Protein AF-W4FQD6-F1 (afdb_monomer_lite)

Foldseek 3Di:
DDDDDDDDPVNVVVVVVVCVVPDDPFQFLVNLVVLVVQVVVCVVVVHPPSLVVSCVVVVHDSVVSVVSNVVCVVPVDRDRDPPDDPPDPDLLAQDPDPVLVVQLVVVVVVCVVVVHDDDLVNVLVSCVVVSRHDDDPPDPVRSVVSSVNSVVVCVVVVHDDDDPPDDPPPDCPPVLVVLQLVQLVVVVPDDPPAAEAEDEWDFDDLDDDDPVPPPDDPPDDDDDDDDDTDPPDDDPDDDDDDDDDDPVVVLALVVVVVVVVVVVVVCVVVVHAQYEYEYAPDPRPQDAPPLQDDLPDDLVSLVVVCVVLVFDDDPPDDSVVSCVRVVVSCDVVCDPCNTHPVQCVQVVRRYHYGHRRPPPCLLGLVVVVVVVLSVQLVVPR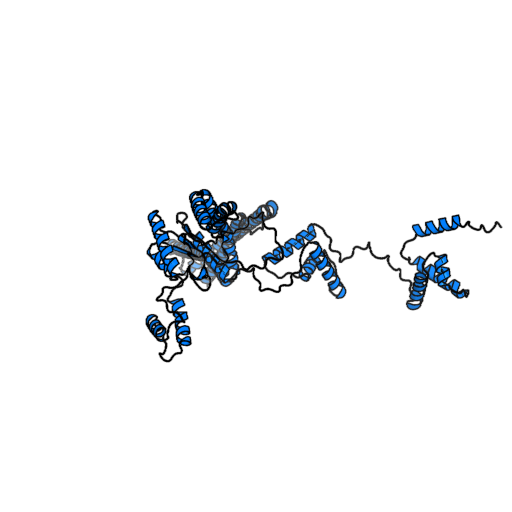DPPRDPVNSVVSSVVSVVPPDPVSSVVSNVSSVVVSVVCVVVSVVVQCVPDVVSVVVVVCVVLVVLLVVLVVVLVVVLVVQLVVCCVPCVVPDDPLCSLVVCLVVLVVLLVVLVVLLVVLVVQLVVLQVVLCVCACVPVVHDSCDPVRPSVVSNVVSVSSNVSSVSSNVVSVVVSVVSVD

Organism: Aphanomyces astaci (NCBI:txid112090)

Sequence (561 aa):
MPSTTAISDDDYDEIASYIRQERPRSLTKEERLDILRLHAELRRDGQMQVSSTIGRLLGRSQKVVKEVWFQYLRSKNVLAVPPPSNQVQRTTRIPHTHAVTSILRQFIRTRNVTRVRTVAKDVMALLLEAKIIHYDVNCKPGAVNCLCRVQQFLVKLGFKRGKRRGHAAYAMSSAHATARDVYVQHMMQLAPATPVVYLDESYIHHHYARHHDSLYDPTDNGPPKKCIRVADVFQGCAKAKNEPKDYHAMFNHTYFIKWFEKVMSEVEALGKQGVTFVMDNAKYHKGLPADTPRGTWRKAYLLSACQRYAVDVDSHDLKKTIWARLKPVLSTRIDPVVRPGRLSMARARGHDVVFTPTHHSDLQPIEMVWAKVKGDVGVQYTVDTTFADVRSRLDAAFVSLPSDVVWNCVRHCNKLLQETQPLLEESTARRSYGEALLICFRGRAFSAVLDITSFVAGVIILYVFIHATFTPIVSATEIPMLMVGYGFGASFVALFMQLGGGIYTKAADVGADFVGKVVQGIPEDDPRNQALIADLVGDCVGSNADVFEAFSTILLDQLLG

Structure (mmCIF, N/CA/C/O backbone):
data_AF-W4FQD6-F1
#
_entry.id   AF-W4FQD6-F1
#
loop_
_atom_site.group_PDB
_atom_site.id
_atom_site.type_symbol
_atom_site.label_atom_id
_atom_site.label_alt_id
_atom_site.label_comp_id
_atom_site.label_asym_id
_atom_site.label_entity_id
_atom_site.label_seq_id
_atom_site.pdbx_PDB_ins_code
_atom_site.Cartn_x
_atom_site.Cartn_y
_atom_site.Cartn_z
_atom_site.occupancy
_atom_site.B_iso_or_equiv
_atom_site.auth_seq_id
_atom_site.auth_comp_id
_atom_site.auth_asym_id
_atom_site.auth_atom_id
_atom_site.pdbx_PDB_model_num
ATOM 1 N N . MET A 1 1 ? 101.622 -3.306 -31.638 1.00 48.75 1 MET A N 1
ATOM 2 C CA . MET A 1 1 ? 100.421 -2.623 -32.160 1.00 48.75 1 MET A CA 1
ATOM 3 C C . MET A 1 1 ? 99.685 -3.596 -33.077 1.00 48.75 1 MET A C 1
ATOM 5 O O . MET A 1 1 ? 100.079 -3.689 -34.231 1.00 48.75 1 MET A O 1
ATOM 9 N N . PRO A 1 2 ? 98.698 -4.372 -32.603 1.00 45.06 2 PRO A N 1
ATOM 10 C CA . PRO A 1 2 ? 97.750 -5.034 -33.494 1.00 45.06 2 PRO A CA 1
ATOM 11 C C . PRO A 1 2 ? 96.535 -4.106 -33.671 1.00 45.06 2 PRO A C 1
ATOM 13 O O . PRO A 1 2 ? 95.938 -3.655 -32.700 1.00 45.06 2 PRO A O 1
ATOM 16 N N . SER A 1 3 ? 96.381 -3.557 -34.877 1.00 46.56 3 SER A N 1
ATOM 17 C CA . SER A 1 3 ? 95.355 -3.955 -35.853 1.00 46.56 3 SER A CA 1
ATOM 18 C C . SER A 1 3 ? 93.946 -3.589 -35.390 1.00 46.56 3 SER A C 1
ATOM 20 O O . SER A 1 3 ? 93.316 -4.327 -34.639 1.00 46.56 3 SER A O 1
ATOM 22 N N . THR A 1 4 ? 93.461 -2.440 -35.860 1.00 57.25 4 THR A N 1
ATOM 23 C CA . THR A 1 4 ? 92.052 -2.047 -35.816 1.00 57.25 4 THR A CA 1
ATOM 24 C C . THR A 1 4 ? 91.232 -3.149 -36.483 1.00 57.25 4 THR A C 1
ATOM 26 O O . THR A 1 4 ? 91.145 -3.229 -37.706 1.00 57.25 4 THR A O 1
ATOM 29 N N . THR A 1 5 ? 90.687 -4.049 -35.672 1.00 56.81 5 THR A N 1
ATOM 30 C CA . THR A 1 5 ? 89.719 -5.059 -36.088 1.00 56.81 5 THR A CA 1
ATOM 31 C C . THR A 1 5 ? 88.458 -4.328 -36.514 1.00 56.81 5 THR A C 1
ATOM 33 O O . THR A 1 5 ? 87.712 -3.824 -35.674 1.00 56.81 5 THR A O 1
ATOM 36 N N . ALA A 1 6 ? 88.254 -4.209 -37.824 1.00 66.56 6 ALA A N 1
ATOM 37 C CA . ALA A 1 6 ? 86.949 -3.873 -38.362 1.00 66.56 6 ALA A CA 1
ATOM 38 C C . ALA A 1 6 ? 85.979 -4.987 -37.942 1.00 66.56 6 ALA A C 1
ATOM 40 O O . ALA A 1 6 ? 86.268 -6.166 -38.145 1.00 66.56 6 ALA A O 1
ATOM 41 N N . ILE A 1 7 ? 84.884 -4.608 -37.289 1.00 76.56 7 ILE A N 1
ATOM 42 C CA . ILE A 1 7 ? 83.795 -5.525 -36.952 1.00 76.56 7 ILE A CA 1
ATOM 43 C C . ILE A 1 7 ? 83.081 -5.931 -38.249 1.00 76.56 7 ILE A C 1
ATOM 45 O O . ILE A 1 7 ? 82.945 -5.091 -39.141 1.00 76.56 7 ILE A O 1
ATOM 49 N N . SER A 1 8 ? 82.681 -7.198 -38.387 1.00 79.44 8 SER A N 1
ATOM 50 C CA . SER A 1 8 ? 81.866 -7.611 -39.534 1.00 79.44 8 SER A CA 1
ATOM 51 C C . SER A 1 8 ? 80.463 -6.997 -39.430 1.00 79.44 8 SER A C 1
ATOM 53 O O . SER A 1 8 ? 80.002 -6.687 -38.328 1.00 79.44 8 SER A O 1
ATOM 55 N N . ASP A 1 9 ? 79.786 -6.790 -40.563 1.00 76.81 9 ASP A N 1
ATOM 56 C CA . ASP A 1 9 ? 78.434 -6.211 -40.567 1.00 76.81 9 ASP A CA 1
ATOM 57 C C . ASP A 1 9 ? 77.431 -7.105 -39.807 1.00 76.81 9 ASP A C 1
ATOM 59 O O . ASP A 1 9 ? 76.556 -6.590 -39.109 1.00 76.81 9 ASP A O 1
ATOM 63 N N . ASP A 1 10 ? 77.623 -8.429 -39.847 1.00 76.12 10 ASP A N 1
ATOM 64 C CA . ASP A 1 10 ? 76.803 -9.397 -39.108 1.00 76.12 10 ASP A CA 1
ATOM 65 C C . ASP A 1 10 ? 76.997 -9.265 -37.585 1.00 76.12 10 ASP A C 1
ATOM 67 O O . ASP A 1 10 ? 76.018 -9.188 -36.838 1.00 76.12 10 ASP A O 1
ATOM 71 N N . ASP A 1 11 ? 78.247 -9.140 -37.117 1.00 81.50 11 ASP A N 1
ATOM 72 C CA . ASP A 1 11 ? 78.551 -8.930 -35.691 1.00 81.50 11 ASP A CA 1
ATOM 73 C C . ASP A 1 11 ? 78.017 -7.570 -35.196 1.00 81.50 11 ASP A C 1
ATOM 75 O O . ASP A 1 11 ? 77.567 -7.430 -34.054 1.00 81.50 11 ASP A O 1
ATOM 79 N N . TYR A 1 12 ? 78.047 -6.540 -36.053 1.00 81.88 12 TYR A N 1
ATOM 80 C CA . TYR A 1 12 ? 77.473 -5.229 -35.744 1.00 81.88 12 TYR A CA 1
ATOM 81 C C . TYR A 1 12 ? 75.954 -5.310 -35.555 1.00 81.88 12 TYR A C 1
ATOM 83 O O . TYR A 1 12 ? 75.419 -4.762 -34.582 1.00 81.88 12 TYR A O 1
ATOM 91 N N . ASP A 1 13 ? 75.257 -6.001 -36.458 1.00 80.25 13 ASP A N 1
ATOM 92 C CA . ASP A 1 13 ? 73.804 -6.148 -36.408 1.00 80.25 13 ASP A CA 1
ATOM 93 C C . ASP A 1 13 ? 73.344 -7.006 -35.221 1.00 80.25 13 ASP A C 1
ATOM 95 O O . ASP A 1 13 ? 72.323 -6.683 -34.594 1.00 80.25 13 ASP A O 1
ATOM 99 N N . GLU A 1 14 ? 74.114 -8.030 -34.840 1.00 85.00 14 GLU A N 1
ATOM 100 C CA . GLU A 1 14 ? 73.864 -8.834 -33.641 1.00 85.00 14 GLU A CA 1
ATOM 101 C C . GLU A 1 14 ? 73.950 -7.979 -32.365 1.00 85.00 14 GLU A C 1
ATOM 103 O O . GLU A 1 14 ? 72.998 -7.930 -31.574 1.00 85.00 14 GLU A O 1
ATOM 108 N N . ILE A 1 15 ? 75.027 -7.202 -32.203 1.00 82.88 15 ILE A N 1
ATOM 109 C CA . ILE A 1 15 ? 75.204 -6.295 -31.057 1.00 82.88 15 ILE A CA 1
ATOM 110 C C . ILE A 1 15 ? 74.113 -5.215 -31.045 1.00 82.88 15 ILE A C 1
ATOM 112 O O . ILE A 1 15 ? 73.526 -4.913 -29.998 1.00 82.88 15 ILE A O 1
ATOM 116 N N . ALA A 1 16 ? 73.780 -4.644 -32.205 1.00 78.25 16 ALA A N 1
ATOM 117 C CA . ALA A 1 16 ? 72.723 -3.644 -32.324 1.00 78.25 16 ALA A CA 1
ATOM 118 C C . ALA A 1 16 ? 71.325 -4.219 -32.026 1.00 78.25 16 ALA A C 1
ATOM 120 O O . ALA A 1 16 ? 70.436 -3.490 -31.565 1.00 78.25 16 ALA A O 1
ATOM 121 N N . SER A 1 17 ? 71.089 -5.505 -32.295 1.00 79.88 17 SER A N 1
ATOM 122 C CA . SER A 1 17 ? 69.861 -6.215 -31.925 1.00 79.88 17 SER A CA 1
ATOM 123 C C . SER A 1 17 ? 69.790 -6.449 -30.415 1.00 79.88 17 SER A C 1
ATOM 125 O O . SER A 1 17 ? 68.788 -6.085 -29.794 1.00 79.88 17 SER A O 1
ATOM 127 N N . TYR A 1 18 ? 70.874 -6.937 -29.804 1.00 84.19 18 TYR A N 1
ATOM 128 C CA . TYR A 1 18 ? 70.961 -7.159 -28.357 1.00 84.19 18 TYR A CA 1
ATOM 129 C C . TYR A 1 18 ? 70.704 -5.869 -27.562 1.00 84.19 18 TYR A C 1
ATOM 131 O O . TYR A 1 18 ? 69.843 -5.826 -26.681 1.00 84.19 18 TYR A O 1
ATOM 139 N N . ILE A 1 19 ? 71.348 -4.762 -27.953 1.00 79.75 19 ILE A N 1
ATOM 140 C CA . ILE A 1 19 ? 71.123 -3.447 -27.335 1.00 79.75 19 ILE A CA 1
ATOM 141 C C . ILE A 1 19 ? 69.662 -3.001 -27.495 1.00 79.75 19 ILE A C 1
ATOM 143 O O . ILE A 1 19 ? 69.100 -2.398 -26.585 1.00 79.75 19 ILE A O 1
ATOM 147 N N . ARG A 1 20 ? 69.008 -3.281 -28.630 1.00 75.38 20 ARG A N 1
ATOM 148 C CA . ARG A 1 20 ? 67.588 -2.937 -28.825 1.00 75.38 20 ARG A CA 1
ATOM 149 C C . ARG A 1 20 ? 66.646 -3.746 -27.929 1.00 75.38 20 ARG A C 1
ATOM 151 O O . ARG A 1 20 ? 65.586 -3.218 -27.593 1.00 75.38 20 ARG A O 1
ATOM 158 N N . GLN A 1 21 ? 67.004 -4.978 -27.565 1.00 78.00 21 GLN A N 1
ATOM 159 C CA . GLN A 1 21 ? 66.193 -5.844 -26.703 1.00 78.00 21 GLN A CA 1
ATOM 160 C C . GLN A 1 21 ? 66.316 -5.467 -25.223 1.00 78.00 21 GLN A C 1
ATOM 162 O O . GLN A 1 21 ? 65.295 -5.279 -24.563 1.00 78.00 21 GLN A O 1
ATOM 167 N N . GLU A 1 22 ? 67.541 -5.279 -24.729 1.00 79.06 22 GLU A N 1
ATOM 168 C CA . GLU A 1 22 ? 67.801 -4.997 -23.308 1.00 79.06 22 GLU A CA 1
ATOM 169 C C . GLU A 1 22 ? 67.460 -3.556 -22.901 1.00 79.06 22 GLU A C 1
ATOM 171 O O . GLU A 1 22 ? 67.190 -3.246 -21.738 1.00 79.06 22 GLU A O 1
ATOM 176 N N . ARG A 1 23 ? 67.462 -2.624 -23.857 1.00 74.25 23 ARG A N 1
ATOM 177 C CA . ARG A 1 23 ? 67.340 -1.201 -23.542 1.00 74.25 23 ARG A CA 1
ATOM 178 C C . ARG A 1 23 ? 65.894 -0.778 -23.253 1.00 74.25 23 ARG A C 1
ATOM 180 O O . ARG A 1 23 ? 64.990 -1.032 -24.057 1.00 74.25 23 ARG A O 1
ATOM 187 N N . PRO A 1 24 ? 65.644 -0.004 -22.177 1.00 70.44 24 PRO A N 1
ATOM 188 C CA . PRO A 1 24 ? 64.306 0.478 -21.868 1.00 70.44 24 PRO A CA 1
ATOM 189 C C . PRO A 1 24 ? 63.760 1.408 -22.962 1.00 70.44 24 PRO A C 1
ATOM 191 O O . PRO A 1 24 ? 64.459 2.234 -23.567 1.00 70.44 24 PRO A O 1
ATOM 194 N N . ARG A 1 25 ? 62.444 1.312 -23.200 1.00 67.69 25 ARG A N 1
ATOM 195 C CA . ARG A 1 25 ? 61.739 2.169 -24.171 1.00 67.69 25 ARG A CA 1
ATOM 196 C C . ARG A 1 25 ? 61.743 3.649 -23.766 1.00 67.69 25 ARG A C 1
ATOM 198 O O . ARG A 1 25 ? 61.684 4.510 -24.639 1.00 67.69 25 ARG A O 1
ATOM 205 N N . SER A 1 26 ? 61.810 3.949 -22.469 1.00 74.50 26 SER A N 1
ATOM 206 C CA . SER A 1 26 ? 61.945 5.308 -21.930 1.00 74.50 26 SER A CA 1
ATOM 207 C C . SER A 1 26 ? 63.412 5.727 -21.815 1.00 74.50 26 SER A C 1
ATOM 209 O O . SER A 1 26 ? 64.230 4.936 -21.357 1.00 74.50 26 SER A O 1
ATOM 211 N N . LEU A 1 27 ? 63.722 6.982 -22.160 1.00 77.81 27 LEU A N 1
ATOM 212 C CA . LEU A 1 27 ? 65.056 7.564 -21.957 1.00 77.81 27 LEU A CA 1
ATOM 213 C C . LEU A 1 27 ? 65.343 7.736 -20.462 1.00 77.81 27 LEU A C 1
ATOM 215 O O . LEU A 1 27 ? 64.636 8.497 -19.792 1.00 77.81 27 LEU A O 1
ATOM 219 N N . THR A 1 28 ? 66.395 7.085 -19.972 1.00 80.94 28 THR A N 1
ATOM 220 C CA . THR A 1 28 ? 66.892 7.268 -18.602 1.00 80.94 28 THR A CA 1
ATOM 221 C C . THR A 1 28 ? 67.575 8.630 -18.439 1.00 80.94 28 THR A C 1
ATOM 223 O O . THR A 1 28 ? 67.769 9.379 -19.405 1.00 80.94 28 THR A O 1
ATOM 226 N N . LYS A 1 29 ? 67.902 9.004 -17.198 1.00 80.38 29 LYS A N 1
ATOM 227 C CA . LYS A 1 29 ? 68.571 10.281 -16.914 1.00 80.38 29 LYS A CA 1
ATOM 228 C C . LYS A 1 29 ? 69.999 10.277 -17.460 1.00 80.38 29 LYS A C 1
ATOM 230 O O . LYS A 1 29 ? 70.439 11.274 -18.023 1.00 80.38 29 LYS A O 1
ATOM 235 N N . GLU A 1 30 ? 70.671 9.145 -17.335 1.00 82.12 30 GLU A N 1
ATOM 236 C CA . GLU A 1 30 ? 72.033 8.884 -17.787 1.00 82.12 30 GLU A CA 1
ATOM 237 C C . GLU A 1 30 ? 72.103 9.004 -19.316 1.00 82.12 30 GLU A C 1
ATOM 239 O O . GLU A 1 30 ? 72.868 9.809 -19.834 1.00 82.12 30 GLU A O 1
ATOM 244 N N . GLU A 1 31 ? 71.172 8.367 -20.039 1.00 83.94 31 GLU A N 1
ATOM 245 C CA . GLU A 1 31 ? 71.090 8.478 -21.504 1.00 83.94 31 GLU A CA 1
ATOM 246 C C . GLU A 1 31 ? 70.842 9.914 -21.986 1.00 83.94 31 GLU A C 1
ATOM 248 O O . GLU A 1 31 ? 71.335 10.324 -23.038 1.00 83.94 31 GLU A O 1
ATOM 253 N N . ARG A 1 32 ? 70.061 10.702 -21.236 1.00 84.75 32 ARG A N 1
ATOM 254 C CA . ARG A 1 32 ? 69.846 12.123 -21.548 1.00 84.75 32 ARG A CA 1
ATOM 255 C C . ARG A 1 32 ? 71.131 12.927 -21.379 1.00 84.75 32 ARG A C 1
ATOM 257 O O . ARG A 1 32 ? 71.388 13.803 -22.200 1.00 84.75 32 ARG A O 1
ATOM 264 N N . LEU A 1 33 ? 71.922 12.640 -20.346 1.00 86.62 33 LEU A N 1
ATOM 265 C CA . LEU A 1 33 ? 73.216 13.288 -20.121 1.00 86.62 33 LEU A CA 1
ATOM 266 C C . LEU A 1 33 ? 74.212 12.934 -21.231 1.00 86.62 33 LEU A C 1
ATOM 268 O O . LEU A 1 33 ? 74.869 13.835 -21.753 1.00 86.62 33 LEU A O 1
ATOM 272 N N . ASP A 1 34 ? 74.243 11.677 -21.670 1.00 88.75 34 ASP A N 1
ATOM 273 C CA . ASP A 1 34 ? 75.103 11.236 -22.773 1.00 88.75 34 ASP A CA 1
ATOM 274 C C . ASP A 1 34 ? 74.722 11.899 -24.101 1.00 88.75 34 ASP A C 1
ATOM 276 O O . ASP A 1 34 ? 75.586 12.375 -24.841 1.00 88.75 34 ASP A O 1
ATOM 280 N N . ILE A 1 35 ? 73.419 12.032 -24.379 1.00 88.88 35 ILE A N 1
ATOM 281 C CA . ILE A 1 35 ? 72.922 12.783 -25.542 1.00 88.88 35 ILE A CA 1
ATOM 282 C C . ILE A 1 35 ? 73.396 14.240 -25.504 1.00 88.88 35 ILE A C 1
ATOM 284 O O . ILE A 1 35 ? 73.789 14.780 -26.539 1.00 88.88 35 ILE A O 1
ATOM 288 N N . LEU A 1 36 ? 73.363 14.891 -24.336 1.00 89.69 36 LEU A N 1
ATOM 289 C CA . LEU A 1 36 ? 73.822 16.275 -24.188 1.00 89.69 36 LEU A CA 1
ATOM 290 C C . LEU A 1 36 ? 75.337 16.399 -24.354 1.00 89.69 36 LEU A C 1
ATOM 292 O O . LEU A 1 36 ? 75.790 17.336 -25.013 1.00 89.69 36 LEU A O 1
ATOM 296 N N . ARG A 1 37 ? 76.108 15.450 -23.812 1.00 90.06 37 ARG A N 1
ATOM 297 C CA . ARG A 1 37 ? 77.566 15.401 -23.967 1.00 90.06 37 ARG A CA 1
ATOM 298 C C . ARG A 1 37 ? 77.965 15.258 -25.433 1.00 90.06 37 ARG A C 1
ATOM 300 O O . ARG A 1 37 ? 78.742 16.071 -25.927 1.00 90.06 37 ARG A O 1
ATOM 307 N N . LEU A 1 38 ? 77.362 14.309 -26.149 1.00 89.81 38 LEU A N 1
ATOM 308 C CA . LEU A 1 38 ? 77.593 14.121 -27.584 1.00 89.81 38 LEU A CA 1
ATOM 309 C C . LEU A 1 38 ? 77.168 15.349 -28.394 1.00 89.81 38 LEU A C 1
ATOM 311 O O . LEU A 1 38 ? 77.825 15.719 -29.365 1.00 89.81 38 LEU A O 1
ATOM 315 N N . HIS A 1 39 ? 76.087 16.017 -27.986 1.00 89.62 39 HIS A N 1
ATOM 316 C CA . HIS A 1 39 ? 75.684 17.272 -28.604 1.00 89.62 39 HIS A CA 1
ATOM 317 C C . HIS A 1 39 ? 76.706 18.391 -28.401 1.00 89.62 39 HIS A C 1
ATOM 319 O O . HIS A 1 39 ? 76.901 19.176 -29.328 1.00 89.62 39 HIS A O 1
ATOM 325 N N . ALA A 1 40 ? 77.334 18.476 -27.228 1.00 88.50 40 ALA A N 1
ATOM 326 C CA . ALA A 1 40 ? 78.358 19.471 -26.933 1.00 88.50 40 ALA A CA 1
ATOM 327 C C . ALA A 1 40 ? 79.655 19.203 -27.714 1.00 88.50 40 ALA A C 1
ATOM 329 O O . ALA A 1 40 ? 80.174 20.123 -28.340 1.00 88.50 40 ALA A O 1
ATOM 330 N N . GLU A 1 41 ? 80.133 17.956 -27.736 1.00 89.06 41 GLU A N 1
ATOM 331 C CA . GLU A 1 41 ? 81.367 17.566 -28.437 1.00 89.06 41 GLU A CA 1
ATOM 332 C C . GLU A 1 41 ? 81.229 17.729 -29.957 1.00 89.06 41 GLU A C 1
ATOM 334 O O . GLU A 1 41 ? 81.980 18.484 -30.569 1.00 89.06 41 GLU A O 1
ATOM 339 N N . LEU A 1 42 ? 80.194 17.147 -30.572 1.00 88.50 42 LEU A N 1
ATOM 340 C CA . LEU A 1 42 ? 80.022 17.216 -32.028 1.00 88.50 42 LEU A CA 1
ATOM 341 C C . LEU A 1 42 ? 79.738 18.639 -32.534 1.00 88.50 42 LEU A C 1
ATOM 343 O O . LEU A 1 42 ? 80.104 18.978 -33.658 1.00 88.50 42 LEU A O 1
ATOM 347 N N . ARG A 1 43 ? 79.087 19.491 -31.727 1.00 86.62 43 ARG A N 1
ATOM 348 C CA . ARG A 1 43 ? 78.891 20.907 -32.085 1.00 86.62 43 ARG A CA 1
ATOM 349 C C . ARG A 1 43 ? 80.158 21.737 -31.892 1.00 86.62 43 ARG A C 1
ATOM 351 O O . ARG A 1 43 ? 80.351 22.672 -32.661 1.00 86.62 43 ARG A O 1
ATOM 358 N N . ARG A 1 44 ? 81.002 21.414 -30.904 1.00 86.81 44 ARG A N 1
ATOM 359 C CA . ARG A 1 44 ? 82.322 22.041 -30.736 1.00 86.81 44 ARG A CA 1
ATOM 360 C C . ARG A 1 44 ? 83.221 21.740 -31.932 1.00 86.81 44 ARG A C 1
ATOM 362 O O . ARG A 1 44 ? 83.894 22.640 -32.417 1.00 86.81 44 ARG A O 1
ATOM 369 N N . ASP A 1 45 ? 83.152 20.517 -32.443 1.00 87.06 45 ASP A N 1
ATOM 370 C CA . ASP A 1 45 ? 83.968 20.058 -33.569 1.00 87.06 45 ASP A CA 1
ATOM 371 C C . ASP A 1 45 ? 83.390 20.484 -34.942 1.00 87.06 45 ASP A C 1
ATOM 373 O O . ASP A 1 45 ? 83.844 20.028 -35.989 1.00 87.06 45 ASP A O 1
ATOM 377 N N . GLY A 1 46 ? 82.370 21.357 -34.962 1.00 83.19 46 GLY A N 1
ATOM 378 C CA . GLY A 1 46 ? 81.819 21.959 -36.183 1.00 83.19 46 GLY A CA 1
ATOM 379 C C . GLY A 1 46 ? 81.027 21.007 -37.088 1.00 83.19 46 GLY A C 1
ATOM 380 O O . GLY A 1 46 ? 80.769 21.334 -38.246 1.00 83.19 46 GLY A O 1
ATOM 381 N N . GLN A 1 47 ? 80.625 19.833 -36.592 1.00 82.44 47 GLN A N 1
ATOM 382 C CA . GLN A 1 47 ? 79.927 18.829 -37.397 1.00 82.44 47 GLN A CA 1
ATOM 383 C C . GLN A 1 47 ? 78.530 19.307 -37.822 1.00 82.44 47 GLN A C 1
ATOM 385 O O . GLN A 1 47 ? 77.732 19.801 -37.019 1.00 82.44 47 GLN A O 1
ATOM 390 N N . MET A 1 48 ? 78.186 19.088 -39.091 1.00 76.50 48 MET A N 1
ATOM 391 C CA . MET A 1 48 ? 76.838 19.332 -39.610 1.00 76.50 48 MET A CA 1
ATOM 392 C C . MET A 1 48 ? 75.908 18.156 -39.265 1.00 76.50 48 MET A C 1
ATOM 394 O O . MET A 1 48 ? 76.343 17.021 -39.105 1.00 76.50 48 MET A O 1
ATOM 398 N N . GLN A 1 49 ? 74.600 18.412 -39.141 1.00 83.06 49 GLN A N 1
ATOM 399 C CA . GLN A 1 49 ? 73.575 17.382 -38.863 1.00 83.06 49 GLN A CA 1
ATOM 4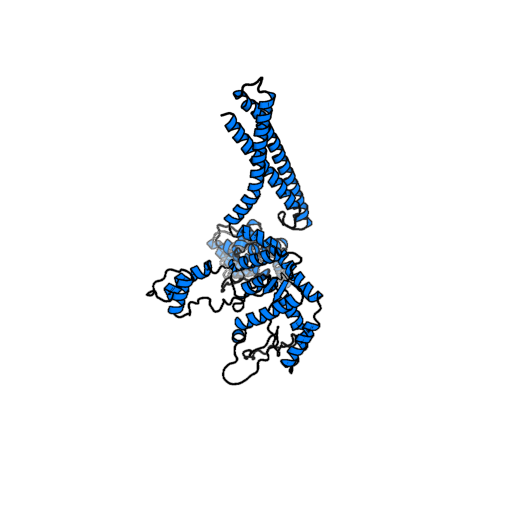00 C C . GLN A 1 49 ? 73.745 16.600 -37.540 1.00 83.06 49 GLN A C 1
ATOM 402 O O . GLN A 1 49 ? 73.286 15.463 -37.420 1.00 83.06 49 GLN A O 1
ATOM 407 N N . VAL A 1 50 ? 74.297 17.237 -36.502 1.00 87.12 50 VAL A N 1
ATOM 408 C CA . VAL A 1 50 ? 74.624 16.619 -35.198 1.00 87.12 50 VAL A CA 1
ATOM 409 C C . VAL A 1 50 ? 73.528 15.709 -34.624 1.00 87.12 50 VAL A C 1
ATOM 411 O O . VAL A 1 50 ? 73.806 14.577 -34.241 1.00 87.12 50 VAL A O 1
ATOM 414 N N . SER A 1 51 ? 72.262 16.142 -34.592 1.00 87.31 51 SER A N 1
ATOM 415 C CA . SER A 1 51 ? 71.183 15.309 -34.027 1.00 87.31 51 SER A CA 1
ATOM 416 C C . SER A 1 51 ? 70.902 14.036 -34.834 1.00 87.31 51 SER A C 1
ATOM 418 O O . SER A 1 51 ? 70.386 13.073 -34.275 1.00 87.31 51 SER A O 1
ATOM 420 N N . SER A 1 52 ? 71.185 14.035 -36.143 1.00 87.56 52 SER A N 1
ATOM 421 C CA . SER A 1 52 ? 71.041 12.849 -36.998 1.00 87.56 52 SER A CA 1
ATOM 422 C C . SER A 1 52 ? 72.159 11.851 -36.716 1.00 87.56 52 SER A C 1
ATOM 424 O O . SER A 1 52 ? 71.900 10.666 -36.524 1.00 87.56 52 SER A O 1
ATOM 426 N N . THR A 1 53 ? 73.392 12.348 -36.605 1.00 86.69 53 THR A N 1
ATOM 427 C CA . THR A 1 53 ? 74.572 11.543 -36.279 1.00 86.69 53 THR A CA 1
ATOM 428 C C . THR A 1 53 ? 74.439 10.897 -34.902 1.00 86.69 53 THR A C 1
ATOM 430 O O . THR A 1 53 ? 74.615 9.689 -34.781 1.00 86.69 53 THR A O 1
ATOM 433 N N . ILE A 1 54 ? 74.023 11.661 -33.885 1.00 87.62 54 ILE A N 1
ATOM 434 C CA . ILE A 1 54 ? 73.760 11.136 -32.534 1.00 87.62 54 ILE A CA 1
ATOM 435 C C . ILE A 1 54 ? 72.606 10.129 -32.549 1.00 87.62 54 ILE A C 1
ATOM 437 O O . ILE A 1 54 ? 72.686 9.096 -31.892 1.00 87.62 54 ILE A O 1
ATOM 441 N N . GLY A 1 55 ? 71.544 10.400 -33.316 1.00 85.38 55 GLY A N 1
ATOM 442 C CA . GLY A 1 55 ? 70.429 9.467 -33.471 1.00 85.38 55 GLY A CA 1
ATOM 443 C C . GLY A 1 55 ? 70.869 8.114 -34.033 1.00 85.38 55 GLY A C 1
ATOM 444 O O . GLY A 1 55 ? 70.450 7.080 -33.516 1.00 85.38 55 GLY A O 1
ATOM 445 N N . ARG A 1 56 ? 71.771 8.118 -35.024 1.00 84.19 56 ARG A N 1
ATOM 446 C CA . ARG A 1 56 ? 72.374 6.901 -35.585 1.00 84.19 56 ARG A CA 1
ATOM 447 C C . ARG A 1 56 ? 73.278 6.190 -34.576 1.00 84.19 56 ARG A C 1
ATOM 449 O O . ARG A 1 56 ? 73.106 4.998 -34.372 1.00 84.19 56 ARG A O 1
ATOM 456 N N . LEU A 1 57 ? 74.185 6.916 -33.917 1.00 84.62 57 LEU A N 1
ATOM 457 C CA . LEU A 1 57 ? 75.133 6.342 -32.950 1.00 84.62 57 LEU A CA 1
ATOM 458 C C . LEU A 1 57 ? 74.437 5.723 -31.733 1.00 84.62 57 LEU A C 1
ATOM 460 O O . LEU A 1 57 ? 74.860 4.687 -31.237 1.00 84.62 57 LEU A O 1
ATOM 464 N N . LEU A 1 58 ? 73.359 6.348 -31.257 1.00 84.12 58 LEU A N 1
ATOM 465 C CA . LEU A 1 58 ? 72.615 5.878 -30.092 1.00 84.12 58 LEU A CA 1
ATOM 466 C C . LEU A 1 58 ? 71.384 5.038 -30.454 1.00 84.12 58 LEU A C 1
ATOM 468 O O . LEU A 1 58 ? 70.651 4.661 -29.545 1.00 84.12 58 LEU A O 1
ATOM 472 N N . GLY A 1 59 ? 71.084 4.790 -31.732 1.00 80.62 59 GLY A N 1
ATOM 473 C CA . GLY A 1 59 ? 69.883 4.054 -32.149 1.00 80.62 59 GLY A CA 1
ATOM 474 C C . GLY A 1 59 ? 68.558 4.696 -31.701 1.00 80.62 59 GLY A C 1
ATOM 475 O O . GLY A 1 59 ? 67.594 3.998 -31.380 1.00 80.62 59 GLY A O 1
ATOM 476 N N . ARG A 1 60 ? 68.490 6.032 -31.620 1.00 83.25 60 ARG A N 1
ATOM 477 C CA . ARG A 1 60 ? 67.288 6.785 -31.210 1.00 83.25 60 ARG A CA 1
ATOM 478 C C . ARG A 1 60 ? 66.831 7.719 -32.325 1.00 83.25 60 ARG A C 1
ATOM 480 O O . ARG A 1 60 ? 67.627 8.245 -33.095 1.00 83.25 60 ARG A O 1
ATOM 487 N N . SER A 1 61 ? 65.524 7.981 -32.387 1.00 85.00 61 SER A N 1
ATOM 488 C CA . SER A 1 61 ? 64.995 8.900 -33.400 1.00 85.00 61 SER A CA 1
ATOM 489 C C . SER A 1 61 ? 65.596 10.304 -33.248 1.00 85.00 61 SER A C 1
ATOM 491 O O . SER A 1 61 ? 65.700 10.839 -32.139 1.00 85.00 61 SER A O 1
ATOM 493 N N . GLN A 1 62 ? 65.918 10.938 -34.378 1.00 86.44 62 GLN A N 1
ATOM 494 C CA . GLN A 1 62 ? 66.455 12.301 -34.415 1.00 86.44 62 GLN A CA 1
ATOM 495 C C . GLN A 1 62 ? 65.557 13.299 -33.661 1.00 86.44 62 GLN A C 1
ATOM 497 O O . GLN A 1 62 ? 66.049 14.248 -33.053 1.00 86.44 62 GLN A O 1
ATOM 502 N N . LYS A 1 63 ? 64.235 13.078 -33.675 1.00 85.94 63 LYS A N 1
ATOM 503 C CA . LYS A 1 63 ? 63.253 13.915 -32.975 1.00 85.94 63 LYS A CA 1
ATOM 504 C C . LYS A 1 63 ? 63.461 13.895 -31.459 1.00 85.94 63 LYS A C 1
ATOM 506 O O . LYS A 1 63 ? 63.447 14.952 -30.841 1.00 85.94 63 LYS A O 1
ATOM 511 N N . VAL A 1 64 ? 63.701 12.718 -30.876 1.00 84.62 64 VAL A N 1
ATOM 512 C CA . VAL A 1 64 ? 63.946 12.564 -29.430 1.00 84.62 64 VAL A CA 1
ATOM 513 C C . VAL A 1 64 ? 65.258 13.233 -29.028 1.00 84.62 64 VAL A C 1
ATOM 515 O O . VAL A 1 64 ? 65.295 13.966 -28.046 1.00 84.62 64 VAL A O 1
ATOM 518 N N . VAL A 1 65 ? 66.315 13.045 -29.820 1.00 87.62 65 VAL A N 1
ATOM 519 C CA . VAL A 1 65 ? 67.627 13.665 -29.581 1.00 87.62 65 VAL A CA 1
ATOM 520 C C . VAL A 1 65 ? 67.542 15.199 -29.632 1.00 87.62 65 VAL A C 1
ATOM 522 O O . VAL A 1 65 ? 68.045 15.876 -28.736 1.00 87.62 65 VAL A O 1
ATOM 525 N N . LYS A 1 66 ? 66.841 15.757 -30.634 1.00 88.38 66 LYS A N 1
ATOM 526 C CA . LYS A 1 66 ? 66.582 17.206 -30.737 1.00 88.38 66 LYS A CA 1
ATOM 527 C C . LYS A 1 66 ? 65.808 17.735 -29.531 1.00 88.38 66 LYS A C 1
ATOM 529 O O . LYS A 1 66 ? 66.174 18.772 -28.986 1.00 88.38 66 LYS A O 1
ATOM 534 N N . GLU A 1 67 ? 64.763 17.025 -29.115 1.00 86.00 67 GLU A N 1
ATOM 535 C CA . GLU A 1 67 ? 63.916 17.425 -27.989 1.00 86.00 67 GLU A CA 1
ATOM 536 C C . GLU A 1 67 ? 64.712 17.519 -26.679 1.00 86.00 67 GLU A C 1
ATOM 538 O O . GLU A 1 67 ? 64.599 18.513 -25.967 1.00 86.00 67 GLU A O 1
ATOM 543 N N . VAL A 1 68 ? 65.573 16.536 -26.386 1.00 86.19 68 VAL A N 1
ATOM 544 C CA . VAL A 1 68 ? 66.425 16.547 -25.180 1.00 86.19 68 VAL A CA 1
ATOM 545 C C . VAL A 1 68 ? 67.352 17.768 -25.165 1.00 86.19 68 VAL A C 1
ATOM 547 O O . VAL A 1 68 ? 67.465 18.446 -24.143 1.00 86.19 68 VAL A O 1
ATOM 550 N N . TRP A 1 69 ? 67.960 18.098 -26.308 1.00 87.12 69 TRP A N 1
ATOM 551 C CA . TRP A 1 69 ? 68.814 19.279 -26.443 1.00 87.12 69 TRP A CA 1
ATOM 552 C C . TRP A 1 69 ? 68.045 20.591 -26.219 1.00 87.12 69 TRP A C 1
ATOM 554 O O . TRP A 1 69 ? 68.487 21.447 -25.451 1.00 87.12 69 TRP A O 1
ATOM 564 N N . PHE A 1 70 ? 66.868 20.746 -26.834 1.00 86.19 70 PHE A N 1
ATOM 565 C CA . PHE A 1 70 ? 66.043 21.947 -26.661 1.00 86.19 70 PHE A CA 1
ATOM 566 C C . PHE A 1 70 ? 65.519 22.104 -25.231 1.00 86.19 70 PHE A C 1
ATOM 568 O O . PHE A 1 70 ? 65.537 23.213 -24.691 1.00 86.19 70 PHE A O 1
ATOM 575 N N . GLN A 1 71 ? 65.102 21.008 -24.590 1.00 83.75 71 GLN A N 1
ATOM 576 C CA . GLN A 1 71 ? 64.670 21.029 -23.191 1.00 83.75 71 GLN A CA 1
ATOM 577 C C . GLN A 1 71 ? 65.791 21.499 -22.263 1.00 83.75 71 GLN A C 1
ATOM 579 O O . GLN A 1 71 ? 65.544 22.337 -21.389 1.00 83.75 71 GLN A O 1
ATOM 584 N N . TYR A 1 72 ? 67.023 21.031 -22.475 1.00 85.56 72 TYR A N 1
ATOM 585 C CA . TYR A 1 72 ? 68.172 21.480 -21.693 1.00 85.56 72 TYR A CA 1
ATOM 586 C C . TYR A 1 72 ? 68.509 22.954 -21.940 1.00 85.56 72 TYR A C 1
ATOM 588 O O . TYR A 1 72 ? 68.732 23.695 -20.986 1.00 85.56 72 TYR A O 1
ATOM 596 N N . LEU A 1 73 ? 68.490 23.425 -23.192 1.00 85.12 73 LEU A N 1
ATOM 597 C CA . LEU A 1 73 ? 68.731 24.844 -23.479 1.00 85.12 73 LEU A CA 1
ATOM 598 C C . LEU A 1 73 ? 67.718 25.762 -22.785 1.00 85.12 73 LEU A C 1
ATOM 600 O O . LEU A 1 73 ? 68.101 26.831 -22.314 1.00 85.12 73 LEU A O 1
ATOM 604 N N . ARG A 1 74 ? 66.456 25.327 -22.688 1.00 80.94 74 ARG A N 1
ATOM 605 C CA . ARG A 1 74 ? 65.371 26.098 -22.073 1.00 80.94 74 ARG A CA 1
ATOM 606 C C . ARG A 1 74 ? 65.383 26.070 -20.545 1.00 80.94 74 ARG A C 1
ATOM 608 O O . ARG A 1 74 ? 65.070 27.079 -19.928 1.00 80.94 74 ARG A O 1
ATOM 615 N N . SER A 1 75 ? 65.676 24.921 -19.940 1.00 77.38 75 SER A N 1
ATOM 616 C CA . SER A 1 75 ? 65.515 24.713 -18.490 1.00 77.38 75 SER A CA 1
ATOM 617 C C . SER A 1 75 ? 66.827 24.634 -17.712 1.00 77.38 75 SER A C 1
ATOM 619 O O . SER A 1 75 ? 66.807 24.726 -16.488 1.00 77.38 75 SER A O 1
ATOM 621 N N . LYS A 1 76 ? 67.957 24.427 -18.405 1.00 80.94 76 LYS A N 1
ATOM 622 C CA . LYS A 1 76 ? 69.284 24.129 -17.835 1.00 80.94 76 LYS A CA 1
ATOM 623 C C . LYS A 1 76 ? 69.283 22.969 -16.831 1.00 80.94 76 LYS A C 1
ATOM 625 O O . LYS A 1 76 ? 70.193 22.849 -16.019 1.00 80.94 76 LYS A O 1
ATOM 630 N N . ASN A 1 77 ? 68.283 22.093 -16.905 1.00 74.56 77 ASN A N 1
ATOM 631 C CA . ASN A 1 77 ? 68.104 20.970 -15.998 1.00 74.56 77 ASN A CA 1
ATOM 632 C C . ASN A 1 77 ? 67.762 19.701 -16.794 1.00 74.56 77 ASN A C 1
ATOM 634 O O . ASN A 1 77 ? 67.072 19.758 -17.813 1.00 74.56 77 ASN A O 1
ATOM 638 N N . VAL A 1 78 ? 68.248 18.548 -16.335 1.00 72.44 78 VAL A N 1
ATOM 639 C CA . VAL A 1 78 ? 67.957 17.241 -16.934 1.00 72.44 78 VAL A CA 1
ATOM 640 C C . VAL A 1 78 ? 66.954 16.510 -16.052 1.00 72.44 78 VAL A C 1
ATOM 642 O O . VAL A 1 78 ? 67.312 15.808 -15.106 1.00 72.44 78 VAL A O 1
ATOM 645 N N . LEU A 1 79 ? 65.673 16.675 -16.379 1.00 60.09 79 LEU A N 1
ATOM 646 C CA . LEU A 1 79 ? 64.588 15.941 -15.735 1.00 60.09 79 LEU A CA 1
ATOM 647 C C . LEU A 1 79 ? 64.503 14.526 -16.324 1.00 60.09 79 LEU A C 1
ATOM 649 O O . LEU A 1 79 ? 64.418 14.355 -17.547 1.00 60.09 79 LEU A O 1
ATOM 653 N N . ALA A 1 80 ? 64.511 13.511 -15.457 1.00 56.06 80 ALA A N 1
ATOM 654 C CA . ALA A 1 80 ? 64.151 12.149 -15.834 1.00 56.06 80 ALA A CA 1
ATOM 655 C C . ALA A 1 80 ? 62.661 12.140 -16.201 1.00 56.06 80 ALA A C 1
ATOM 657 O O . ALA A 1 80 ? 61.824 12.526 -15.386 1.00 56.06 80 ALA A O 1
ATOM 658 N N . VAL A 1 81 ? 62.316 11.738 -17.427 1.00 56.66 81 VAL A N 1
ATOM 659 C CA . VAL A 1 81 ? 60.908 11.500 -17.768 1.00 56.66 81 VAL A CA 1
ATOM 660 C C . VAL A 1 81 ? 60.569 10.106 -17.246 1.00 56.66 81 VAL A C 1
ATOM 662 O O . VAL A 1 81 ? 61.148 9.141 -17.749 1.00 56.66 81 VAL A O 1
ATOM 665 N N . PRO A 1 82 ? 59.682 9.965 -16.243 1.00 51.88 82 PRO A N 1
ATOM 666 C CA . PRO A 1 82 ? 59.276 8.646 -15.784 1.00 51.88 82 PRO A CA 1
ATOM 667 C C . PRO A 1 82 ? 58.630 7.870 -16.947 1.00 51.88 82 PRO A C 1
ATOM 669 O O . PRO A 1 82 ? 58.011 8.486 -17.824 1.00 51.88 82 PRO A O 1
ATOM 672 N N . PRO A 1 83 ? 58.777 6.533 -16.994 1.00 47.94 83 PRO A N 1
ATOM 673 C CA . PRO A 1 83 ? 58.261 5.720 -18.090 1.00 47.94 83 PRO A CA 1
ATOM 674 C C . PRO A 1 83 ? 56.754 5.952 -18.307 1.00 47.94 83 PRO A C 1
ATOM 676 O O . PRO A 1 83 ? 56.030 6.228 -17.343 1.00 47.94 83 PRO A O 1
ATOM 679 N N . PRO A 1 84 ? 56.248 5.841 -19.556 1.00 40.44 84 PRO A N 1
ATOM 680 C CA . PRO A 1 84 ? 54.829 5.998 -19.842 1.00 40.44 84 PRO A CA 1
ATOM 681 C C . PRO A 1 84 ? 54.007 5.034 -18.978 1.00 40.44 84 PRO A C 1
ATOM 683 O O . PRO A 1 84 ? 54.106 3.810 -19.051 1.00 40.44 84 PRO A O 1
ATOM 686 N N . SER A 1 85 ? 53.224 5.657 -18.103 1.00 41.38 85 SER A N 1
ATOM 687 C CA . SER A 1 85 ? 52.520 5.082 -16.965 1.00 41.38 85 SER A CA 1
ATOM 688 C C . SER A 1 85 ? 51.369 4.162 -17.388 1.00 41.38 85 SER A C 1
ATOM 690 O O . SER A 1 85 ? 50.212 4.585 -17.479 1.00 41.38 85 SER A O 1
ATOM 692 N N . ASN A 1 86 ? 51.688 2.885 -17.609 1.00 42.81 86 ASN A N 1
ATOM 693 C CA . ASN A 1 86 ? 50.699 1.800 -17.627 1.00 42.81 86 ASN A CA 1
ATOM 694 C C . ASN A 1 86 ? 50.795 0.861 -16.407 1.00 42.81 86 ASN A C 1
ATOM 696 O O . ASN A 1 86 ? 49.910 0.029 -16.233 1.00 42.81 86 ASN A O 1
ATOM 700 N N . GLN A 1 87 ? 51.796 1.025 -15.531 1.00 39.78 87 GLN A N 1
ATOM 701 C CA . GLN A 1 87 ? 51.977 0.211 -14.314 1.00 39.78 87 GLN A CA 1
ATOM 702 C C . GLN A 1 87 ? 51.987 1.009 -12.998 1.00 39.78 87 GLN A C 1
ATOM 704 O O . GLN A 1 87 ? 52.249 0.447 -11.942 1.00 39.78 87 GLN A O 1
ATOM 709 N N . VAL A 1 88 ? 51.646 2.300 -13.011 1.00 41.56 88 VAL A N 1
ATOM 710 C CA . VAL A 1 88 ? 51.377 3.017 -11.753 1.00 41.56 88 VAL A CA 1
ATOM 711 C C . VAL A 1 88 ? 49.921 2.752 -11.374 1.00 41.56 88 VAL A C 1
ATOM 713 O O . VAL A 1 88 ? 49.022 3.022 -12.179 1.00 41.56 88 VAL A O 1
ATOM 716 N N . GLN A 1 89 ? 49.664 2.225 -10.171 1.00 44.38 89 GLN A N 1
ATOM 717 C CA . GLN A 1 89 ? 48.314 2.214 -9.605 1.00 44.38 89 GLN A CA 1
ATOM 718 C C . GLN A 1 89 ? 47.789 3.652 -9.604 1.00 44.38 89 GLN A C 1
ATOM 720 O O . GLN A 1 89 ? 48.228 4.505 -8.838 1.00 44.38 89 GLN A O 1
ATOM 725 N N . ARG A 1 90 ? 46.863 3.947 -10.517 1.00 51.88 90 ARG A N 1
ATOM 726 C CA . ARG A 1 90 ? 46.196 5.246 -10.547 1.00 51.88 90 ARG A CA 1
ATOM 727 C C . ARG A 1 90 ? 45.329 5.335 -9.294 1.00 51.88 90 ARG A C 1
ATOM 729 O O . ARG A 1 90 ? 44.389 4.556 -9.169 1.00 51.88 90 ARG A O 1
ATOM 736 N N . THR A 1 91 ? 45.593 6.315 -8.434 1.00 52.94 91 THR A N 1
ATOM 737 C CA . THR A 1 91 ? 44.836 6.644 -7.202 1.00 52.94 91 THR A CA 1
ATOM 738 C C . THR A 1 91 ? 43.336 6.896 -7.424 1.00 52.94 91 THR A C 1
ATOM 740 O O . THR A 1 91 ? 42.553 6.962 -6.481 1.00 52.94 91 THR A O 1
ATOM 743 N N . THR A 1 92 ? 42.918 7.001 -8.689 1.00 56.34 92 THR A N 1
ATOM 744 C CA . THR A 1 92 ? 41.540 7.218 -9.147 1.00 56.34 92 THR A CA 1
ATOM 745 C C . THR A 1 92 ? 40.895 5.980 -9.791 1.00 56.34 92 THR A C 1
ATOM 747 O O . THR A 1 92 ? 39.789 6.067 -10.333 1.00 56.34 92 THR A O 1
ATOM 750 N N . ARG A 1 93 ? 41.569 4.818 -9.788 1.00 64.38 93 ARG A N 1
ATOM 751 C CA . ARG A 1 93 ? 41.041 3.566 -10.352 1.00 64.38 93 ARG A CA 1
ATOM 752 C C . ARG A 1 93 ? 40.177 2.849 -9.318 1.00 64.38 93 ARG A C 1
ATOM 754 O O . ARG A 1 93 ? 40.688 2.311 -8.349 1.00 64.38 93 ARG A O 1
ATOM 761 N N . ILE A 1 94 ? 38.878 2.771 -9.591 1.00 75.50 94 ILE A N 1
ATOM 762 C CA . ILE A 1 94 ? 37.929 2.022 -8.761 1.00 75.50 94 ILE A CA 1
ATOM 763 C C . ILE A 1 94 ? 38.133 0.517 -9.011 1.00 75.50 94 ILE A C 1
ATOM 765 O O . ILE A 1 94 ? 37.998 0.082 -10.165 1.00 75.50 94 ILE A O 1
ATOM 769 N N . PRO A 1 95 ? 38.473 -0.285 -7.987 1.00 77.31 95 PRO A N 1
ATOM 770 C CA . PRO A 1 95 ? 38.632 -1.722 -8.137 1.00 77.31 95 PRO A CA 1
ATOM 771 C C . PRO A 1 95 ? 37.266 -2.384 -8.350 1.00 77.31 95 PRO A C 1
ATOM 773 O O . PRO A 1 95 ? 36.301 -2.123 -7.636 1.00 77.31 95 PRO A O 1
ATOM 776 N N . HIS A 1 96 ? 37.181 -3.259 -9.352 1.00 75.69 96 HIS A N 1
ATOM 777 C CA . HIS A 1 96 ? 35.961 -3.999 -9.673 1.00 75.69 96 HIS A CA 1
ATOM 778 C C . HIS A 1 96 ? 35.896 -5.298 -8.857 1.00 75.69 96 HIS A C 1
ATOM 780 O O . HIS A 1 96 ? 35.964 -6.399 -9.401 1.00 75.69 96 HIS A O 1
ATOM 786 N N . THR A 1 97 ? 35.825 -5.163 -7.534 1.00 81.00 97 THR A N 1
ATOM 787 C CA . THR A 1 97 ? 35.690 -6.289 -6.600 1.00 81.00 97 THR A CA 1
ATOM 788 C C . THR A 1 97 ? 34.241 -6.451 -6.144 1.00 81.00 97 THR A C 1
ATOM 790 O O . THR A 1 97 ? 33.433 -5.514 -6.206 1.00 81.00 97 THR A O 1
ATOM 793 N N . HIS A 1 98 ? 33.901 -7.650 -5.664 1.00 74.94 98 HIS A N 1
ATOM 794 C CA . HIS A 1 98 ? 32.573 -7.935 -5.118 1.00 74.94 98 HIS A CA 1
ATOM 795 C C . HIS A 1 98 ? 32.241 -7.024 -3.925 1.00 74.94 98 HIS A C 1
ATOM 797 O O . HIS A 1 98 ? 31.138 -6.492 -3.857 1.00 74.94 98 HIS A O 1
ATOM 803 N N . ALA A 1 99 ? 33.215 -6.754 -3.048 1.00 73.50 99 ALA A N 1
ATOM 804 C CA . ALA A 1 99 ? 33.048 -5.877 -1.887 1.00 73.50 99 ALA A CA 1
ATOM 805 C C . ALA A 1 99 ? 32.634 -4.446 -2.278 1.00 73.50 99 ALA A C 1
ATOM 807 O O . ALA A 1 99 ? 31.619 -3.944 -1.798 1.00 73.50 99 ALA A O 1
ATOM 808 N N . VAL A 1 100 ? 33.348 -3.816 -3.220 1.00 80.81 100 VAL A N 1
ATOM 809 C CA . VAL A 1 100 ? 33.028 -2.452 -3.688 1.00 80.81 100 VAL A CA 1
ATOM 810 C C . VAL A 1 100 ? 31.680 -2.410 -4.406 1.00 80.81 100 VAL A C 1
ATOM 812 O O . VAL A 1 100 ? 30.891 -1.483 -4.221 1.00 80.81 100 VAL A O 1
ATOM 815 N N . THR A 1 101 ? 31.382 -3.440 -5.198 1.00 81.25 101 THR A N 1
ATOM 816 C CA . THR A 1 101 ? 30.098 -3.558 -5.899 1.00 81.25 101 THR A CA 1
ATOM 817 C C . THR A 1 101 ? 28.935 -3.743 -4.922 1.00 81.25 101 THR A C 1
ATOM 819 O O . THR A 1 101 ? 27.872 -3.158 -5.126 1.00 81.25 101 THR A O 1
ATOM 822 N N . SER A 1 102 ? 29.134 -4.520 -3.854 1.00 79.00 102 SER A N 1
ATOM 823 C CA . SER A 1 102 ? 28.143 -4.754 -2.802 1.00 79.00 102 SER A CA 1
ATOM 824 C C . SER A 1 102 ? 27.841 -3.473 -2.024 1.00 79.00 102 SER A C 1
ATOM 826 O O . SER A 1 102 ? 26.682 -3.071 -1.954 1.00 79.00 102 SER A O 1
ATOM 828 N N . ILE A 1 103 ? 28.875 -2.756 -1.562 1.00 79.31 103 ILE A N 1
ATOM 829 C CA . ILE A 1 103 ? 28.738 -1.467 -0.857 1.00 79.31 103 ILE A CA 1
ATOM 830 C C . ILE A 1 103 ? 27.959 -0.460 -1.711 1.00 79.31 103 ILE A C 1
ATOM 832 O O . ILE A 1 103 ? 27.009 0.167 -1.246 1.00 79.31 103 ILE A O 1
ATOM 836 N N . LEU A 1 104 ? 28.315 -0.343 -2.993 1.00 82.38 104 LEU A N 1
ATOM 837 C CA . LEU A 1 104 ? 27.643 0.563 -3.917 1.00 82.38 104 LEU A CA 1
ATOM 838 C C . LEU A 1 104 ? 26.175 0.178 -4.154 1.00 82.38 104 LEU A C 1
ATOM 840 O O . LEU A 1 104 ? 25.298 1.044 -4.156 1.00 82.38 104 LEU A O 1
ATOM 844 N N . ARG A 1 105 ? 25.897 -1.112 -4.380 1.00 82.56 105 ARG A N 1
ATOM 845 C CA . ARG A 1 105 ? 24.530 -1.611 -4.585 1.00 82.56 105 ARG A CA 1
ATOM 846 C C . ARG A 1 105 ? 23.682 -1.404 -3.340 1.00 82.56 105 ARG A C 1
ATOM 848 O O . ARG A 1 105 ? 22.549 -0.955 -3.483 1.00 82.56 105 ARG A O 1
ATOM 855 N N . GLN A 1 106 ? 24.232 -1.664 -2.157 1.00 77.62 106 GLN A N 1
ATOM 856 C CA . GLN A 1 106 ? 23.549 -1.449 -0.889 1.00 77.62 106 GLN A CA 1
ATOM 857 C C . GLN A 1 106 ? 23.248 0.033 -0.675 1.00 77.62 106 GLN A C 1
ATOM 859 O O . GLN A 1 106 ? 22.102 0.384 -0.433 1.00 77.62 106 GLN A O 1
ATOM 864 N N . PHE A 1 107 ? 24.219 0.921 -0.890 1.00 81.06 107 PHE A N 1
ATOM 865 C CA . PHE A 1 107 ? 24.006 2.366 -0.797 1.00 81.06 107 PHE A CA 1
ATOM 866 C C . PHE A 1 107 ? 22.911 2.869 -1.748 1.00 81.06 107 PHE A C 1
ATOM 868 O O . PHE A 1 107 ? 22.012 3.607 -1.339 1.00 81.06 107 PHE A O 1
ATOM 875 N N . ILE A 1 108 ? 22.948 2.449 -3.018 1.00 77.69 108 ILE A N 1
ATOM 876 C CA . ILE A 1 108 ? 21.918 2.816 -3.999 1.00 77.69 108 ILE A CA 1
ATOM 877 C C . ILE A 1 108 ? 20.561 2.222 -3.597 1.00 77.69 108 ILE A C 1
ATOM 879 O O . ILE A 1 108 ? 19.546 2.905 -3.719 1.00 77.69 108 ILE A O 1
ATOM 883 N N . ARG A 1 109 ? 20.522 0.985 -3.087 1.00 72.44 109 ARG A N 1
ATOM 884 C CA . ARG A 1 109 ? 19.297 0.325 -2.616 1.00 72.44 109 ARG A CA 1
ATOM 885 C C . ARG A 1 109 ? 18.698 1.060 -1.420 1.00 72.44 109 ARG A C 1
ATOM 887 O O . ARG A 1 109 ? 17.522 1.398 -1.482 1.00 72.44 109 ARG A O 1
ATOM 894 N N . THR A 1 110 ? 19.491 1.400 -0.407 1.00 67.00 110 THR A N 1
ATOM 895 C CA . THR A 1 110 ? 19.046 2.165 0.766 1.00 67.00 110 THR A CA 1
ATOM 896 C C . THR A 1 110 ? 18.504 3.531 0.361 1.00 67.00 110 THR A C 1
ATOM 898 O O . THR A 1 110 ? 17.400 3.887 0.758 1.00 67.00 110 THR A O 1
ATOM 901 N N . ARG A 1 111 ? 19.206 4.276 -0.505 1.00 70.44 111 ARG A N 1
ATOM 902 C CA . ARG A 1 111 ? 18.714 5.580 -0.989 1.00 70.44 111 ARG A CA 1
ATOM 903 C C . ARG A 1 111 ? 17.472 5.465 -1.870 1.00 70.44 111 ARG A C 1
ATOM 905 O O . ARG A 1 111 ? 16.630 6.358 -1.853 1.00 70.44 111 ARG A O 1
ATOM 912 N N . ASN A 1 112 ? 17.321 4.366 -2.609 1.00 62.06 112 ASN A N 1
ATOM 913 C CA . ASN A 1 112 ? 16.095 4.079 -3.354 1.00 62.06 112 ASN A CA 1
ATOM 914 C C . ASN A 1 112 ? 14.919 3.767 -2.418 1.00 62.06 112 ASN A C 1
ATOM 916 O O . ASN A 1 112 ? 13.813 4.236 -2.685 1.00 62.06 112 ASN A O 1
ATOM 920 N N . VAL A 1 113 ? 15.152 3.022 -1.332 1.00 53.41 113 VAL A N 1
ATOM 921 C CA . VAL A 1 113 ? 14.145 2.730 -0.296 1.00 53.41 113 VAL A CA 1
ATOM 922 C C . VAL A 1 113 ? 13.717 4.020 0.408 1.00 53.41 113 VAL A C 1
ATOM 924 O O . VAL A 1 113 ? 12.524 4.293 0.495 1.00 53.41 113 VAL A O 1
ATOM 927 N N . THR A 1 114 ? 14.666 4.882 0.786 1.00 50.91 114 THR A N 1
ATOM 928 C CA . THR A 1 114 ? 14.396 6.189 1.418 1.00 50.91 114 THR A CA 1
ATOM 929 C C . THR A 1 114 ? 14.014 7.297 0.431 1.00 50.91 114 THR A C 1
ATOM 931 O O . THR A 1 114 ? 13.815 8.445 0.824 1.00 50.91 114 THR A O 1
ATOM 934 N N . ARG A 1 115 ? 13.877 6.970 -0.864 1.00 58.78 115 ARG A N 1
ATOM 935 C CA . ARG A 1 115 ? 13.461 7.881 -1.950 1.00 58.78 115 ARG A CA 1
ATOM 936 C C . ARG A 1 115 ? 14.354 9.118 -2.130 1.00 58.78 115 ARG A C 1
ATOM 938 O O . ARG A 1 115 ? 13.938 10.102 -2.744 1.00 58.78 115 ARG A O 1
ATOM 945 N N . VAL A 1 116 ? 15.600 9.062 -1.669 1.00 61.00 116 VAL A N 1
ATOM 946 C CA . VAL A 1 116 ? 16.576 10.144 -1.812 1.00 61.00 116 VAL A CA 1
ATOM 947 C C . VAL A 1 116 ? 17.152 10.128 -3.228 1.00 61.00 116 VAL A C 1
ATOM 949 O O . VAL A 1 116 ? 17.629 9.104 -3.717 1.00 61.00 116 VAL A O 1
ATOM 952 N N . ARG A 1 117 ? 17.143 11.281 -3.909 1.00 68.19 117 ARG A N 1
ATOM 953 C CA . ARG A 1 117 ? 17.793 11.419 -5.220 1.00 68.19 117 ARG A CA 1
ATOM 954 C C . ARG A 1 117 ? 19.287 11.123 -5.076 1.00 68.19 117 ARG A C 1
ATOM 956 O O . ARG A 1 117 ? 19.978 11.839 -4.363 1.00 68.19 117 ARG A O 1
ATOM 963 N N . THR A 1 118 ? 19.771 10.133 -5.818 1.00 76.00 118 THR A N 1
ATOM 964 C CA . THR A 1 118 ? 21.194 9.770 -5.858 1.00 76.00 118 THR A CA 1
ATOM 965 C C . THR A 1 118 ? 21.818 10.259 -7.159 1.00 76.00 118 THR A C 1
ATOM 967 O O . THR A 1 118 ? 21.366 9.914 -8.254 1.00 76.00 118 THR A O 1
ATOM 970 N N . VAL A 1 119 ? 22.861 11.078 -7.061 1.00 82.06 119 VAL A N 1
ATOM 971 C CA . VAL A 1 119 ? 23.685 11.514 -8.193 1.00 82.06 119 VAL A CA 1
ATOM 972 C C . VAL A 1 119 ? 25.062 10.854 -8.148 1.00 82.06 119 VAL A C 1
ATOM 974 O O . VAL A 1 119 ? 25.525 10.396 -7.110 1.00 82.06 119 VAL A O 1
ATOM 977 N N . ALA A 1 120 ? 25.772 10.840 -9.281 1.00 82.19 120 ALA A N 1
ATOM 978 C CA . ALA A 1 120 ? 27.126 10.276 -9.351 1.00 82.19 120 ALA A CA 1
ATOM 979 C C . ALA A 1 120 ? 28.121 10.951 -8.381 1.00 82.19 120 ALA A C 1
ATOM 981 O O . ALA A 1 120 ? 29.112 10.336 -8.006 1.00 82.19 120 ALA A O 1
ATOM 982 N N . LYS A 1 121 ? 27.849 12.195 -7.956 1.00 83.56 121 LYS A N 1
ATOM 983 C CA . LYS A 1 121 ? 28.631 12.883 -6.919 1.00 83.56 121 LYS A CA 1
ATOM 984 C C . LYS A 1 121 ? 28.446 12.255 -5.532 1.00 83.56 121 LYS A C 1
ATOM 986 O O . LYS A 1 121 ? 29.422 12.157 -4.804 1.00 83.56 121 LYS A O 1
AT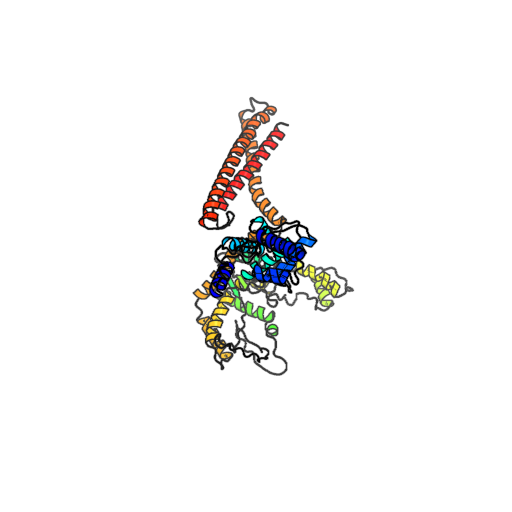OM 991 N N . ASP A 1 122 ? 27.249 11.773 -5.204 1.00 82.75 122 ASP A N 1
ATOM 992 C CA . ASP A 1 122 ? 26.974 11.118 -3.915 1.00 82.75 122 ASP A CA 1
ATOM 993 C C . ASP A 1 122 ? 27.691 9.770 -3.841 1.00 82.75 122 ASP A C 1
ATOM 995 O O . ASP A 1 122 ? 28.285 9.417 -2.830 1.00 82.75 122 ASP A O 1
ATOM 999 N N . VAL A 1 123 ? 27.701 9.042 -4.962 1.00 83.75 123 VAL A N 1
ATOM 1000 C CA . VAL A 1 123 ? 28.480 7.806 -5.104 1.00 83.75 123 VAL A CA 1
ATOM 1001 C C . VAL A 1 123 ? 29.980 8.086 -4.979 1.00 83.75 123 VAL A C 1
ATOM 1003 O O . VAL A 1 123 ? 30.704 7.318 -4.358 1.00 83.75 123 VAL A O 1
ATOM 1006 N N . MET A 1 124 ? 30.459 9.190 -5.555 1.00 83.44 124 MET A N 1
ATOM 1007 C CA . MET A 1 124 ? 31.855 9.602 -5.421 1.00 83.44 124 MET A CA 1
ATOM 1008 C C . MET A 1 124 ? 32.218 9.923 -3.962 1.00 83.44 124 MET A C 1
ATOM 1010 O O . MET A 1 124 ? 33.293 9.526 -3.526 1.00 83.44 124 MET A O 1
ATOM 1014 N N . ALA A 1 125 ? 31.330 10.585 -3.213 1.00 81.81 125 ALA A N 1
ATOM 1015 C CA . ALA A 1 125 ? 31.526 10.880 -1.793 1.00 81.81 125 ALA A CA 1
ATOM 1016 C C . ALA A 1 125 ? 31.585 9.602 -0.938 1.00 81.81 125 ALA A C 1
ATOM 1018 O O . ALA A 1 125 ? 32.503 9.454 -0.140 1.00 81.81 125 ALA A O 1
ATOM 1019 N N . LEU A 1 126 ? 30.693 8.635 -1.183 1.00 84.12 126 LEU A N 1
ATOM 1020 C CA . LEU A 1 126 ? 30.735 7.325 -0.521 1.00 84.12 126 LEU A CA 1
ATOM 1021 C C . LEU A 1 126 ? 32.070 6.601 -0.760 1.00 84.12 126 LEU A C 1
ATOM 1023 O O . LEU A 1 126 ? 32.661 6.039 0.155 1.00 84.12 126 LEU A O 1
ATOM 1027 N N . LEU A 1 127 ? 32.551 6.596 -2.006 1.00 83.25 127 LEU A N 1
ATOM 1028 C CA . LEU A 1 127 ? 33.800 5.915 -2.360 1.00 83.25 127 LEU A CA 1
ATOM 1029 C C . LEU A 1 127 ? 35.045 6.633 -1.809 1.00 83.25 127 LEU A C 1
ATOM 1031 O O . LEU A 1 127 ? 36.074 5.984 -1.618 1.00 83.25 127 LEU A O 1
ATOM 1035 N N . LEU A 1 128 ? 34.958 7.940 -1.544 1.00 81.94 128 LEU A N 1
ATOM 1036 C CA . LEU A 1 128 ? 35.979 8.695 -0.810 1.00 81.94 128 LEU A CA 1
ATOM 1037 C C . LEU A 1 128 ? 35.980 8.338 0.679 1.00 81.94 128 LEU A C 1
ATOM 1039 O O . LEU A 1 128 ? 37.039 8.073 1.239 1.00 81.94 128 LEU A O 1
ATOM 1043 N N . GLU A 1 129 ? 34.804 8.308 1.305 1.00 78.94 129 GLU A N 1
ATOM 1044 C CA . GLU A 1 129 ? 34.634 7.967 2.721 1.00 78.94 129 GLU A CA 1
ATOM 1045 C C . GLU A 1 129 ? 35.114 6.541 3.014 1.00 78.94 129 GLU A C 1
ATOM 1047 O O . GLU A 1 129 ? 35.869 6.307 3.955 1.00 78.94 129 GLU A O 1
ATOM 1052 N N . ALA A 1 130 ? 34.795 5.604 2.118 1.00 76.94 130 ALA A N 1
ATOM 1053 C CA . ALA A 1 130 ? 35.279 4.228 2.164 1.00 76.94 130 ALA A CA 1
ATOM 1054 C C . ALA A 1 130 ? 36.779 4.077 1.824 1.00 76.94 130 ALA A C 1
ATOM 1056 O O . ALA A 1 130 ? 37.274 2.953 1.755 1.00 76.94 130 ALA A O 1
ATOM 1057 N N . LYS A 1 131 ? 37.504 5.181 1.574 1.00 79.06 131 LYS A N 1
ATOM 1058 C CA . LYS A 1 131 ? 38.927 5.218 1.183 1.00 79.06 131 LYS A CA 1
ATOM 1059 C C . LYS A 1 131 ? 39.253 4.344 -0.040 1.00 79.06 131 LYS A C 1
ATOM 1061 O O . LYS A 1 131 ? 40.354 3.820 -0.169 1.00 79.06 131 LYS A O 1
ATOM 1066 N N . ILE A 1 132 ? 38.288 4.181 -0.950 1.00 78.19 132 ILE A N 1
ATOM 1067 C CA . ILE A 1 132 ? 38.441 3.411 -2.198 1.00 78.19 132 ILE A CA 1
ATOM 1068 C C . ILE A 1 132 ? 39.019 4.297 -3.311 1.00 78.19 132 ILE A C 1
ATOM 1070 O O . ILE A 1 132 ? 39.727 3.816 -4.196 1.00 78.19 132 ILE A O 1
ATOM 1074 N N . ILE A 1 133 ? 38.698 5.593 -3.292 1.00 77.69 133 ILE A N 1
ATOM 1075 C CA . ILE A 1 133 ? 39.209 6.600 -4.229 1.00 77.69 133 ILE A CA 1
ATOM 1076 C C . ILE A 1 133 ? 39.940 7.676 -3.431 1.00 77.69 133 ILE A C 1
ATOM 1078 O O . ILE A 1 133 ? 39.463 8.086 -2.377 1.00 77.69 133 ILE A O 1
ATOM 1082 N N . HIS A 1 134 ? 41.044 8.194 -3.972 1.00 70.31 134 HIS A N 1
ATOM 1083 C CA . HIS A 1 134 ? 41.746 9.348 -3.412 1.00 70.31 134 HIS A CA 1
ATOM 1084 C C . HIS A 1 134 ? 41.854 10.467 -4.453 1.00 70.31 134 HIS A C 1
ATOM 1086 O O . HIS A 1 134 ? 42.364 10.252 -5.555 1.00 70.31 134 HIS A O 1
ATOM 1092 N N . TYR A 1 135 ? 41.393 11.673 -4.110 1.00 71.94 135 TYR A N 1
ATOM 1093 C CA . TYR A 1 135 ? 41.699 12.882 -4.876 1.00 71.94 135 TYR A CA 1
ATOM 1094 C C . TYR A 1 135 ? 41.783 14.111 -3.970 1.00 71.94 135 TYR A C 1
ATOM 1096 O O . TYR A 1 135 ? 41.116 14.179 -2.941 1.00 71.94 135 TYR A O 1
ATOM 1104 N N . ASP A 1 136 ? 42.606 15.077 -4.370 1.00 65.38 136 ASP A N 1
ATOM 1105 C CA . ASP A 1 136 ? 42.756 16.348 -3.666 1.00 65.38 136 ASP A CA 1
ATOM 1106 C C . ASP A 1 136 ? 41.515 17.229 -3.878 1.00 65.38 136 ASP A C 1
ATOM 1108 O O . ASP A 1 136 ? 41.223 17.657 -5.001 1.00 65.38 136 ASP A O 1
ATOM 1112 N N . VAL A 1 137 ? 40.783 17.492 -2.793 1.00 62.28 137 VAL A N 1
ATOM 1113 C CA . VAL A 1 137 ? 39.536 18.275 -2.775 1.00 62.28 137 VAL A CA 1
ATOM 1114 C C . VAL A 1 137 ? 39.761 19.711 -3.268 1.00 62.28 137 VAL A C 1
ATOM 1116 O O . VAL A 1 137 ? 38.849 20.308 -3.843 1.00 62.28 137 VAL A O 1
ATOM 1119 N N . ASN A 1 138 ? 40.986 20.231 -3.148 1.00 60.38 138 ASN A N 1
ATOM 1120 C CA . ASN A 1 138 ? 41.354 21.580 -3.582 1.00 60.38 138 ASN A CA 1
ATOM 1121 C C . ASN A 1 138 ? 41.679 21.659 -5.087 1.00 60.38 138 ASN A C 1
ATOM 1123 O O . ASN A 1 138 ? 41.714 22.744 -5.673 1.00 60.38 138 ASN A O 1
ATOM 1127 N N . CYS A 1 139 ? 41.853 20.514 -5.753 1.00 68.38 139 CYS A N 1
ATOM 1128 C CA . CYS A 1 139 ? 42.207 20.427 -7.164 1.00 68.38 139 CYS A CA 1
ATOM 1129 C C . CYS A 1 139 ? 40.965 20.160 -8.038 1.00 68.38 139 CYS A C 1
ATOM 1131 O O . CYS A 1 139 ? 40.560 19.016 -8.272 1.00 68.38 139 CYS A O 1
ATOM 1133 N N . LYS A 1 140 ? 40.367 21.231 -8.589 1.00 63.88 140 LYS A N 1
ATOM 1134 C CA . LYS A 1 140 ? 39.170 21.155 -9.461 1.00 63.88 140 LYS A CA 1
ATOM 1135 C C . LYS A 1 140 ? 39.300 20.149 -10.629 1.00 63.88 140 LYS A C 1
ATOM 1137 O O . LYS A 1 140 ? 38.344 19.403 -10.855 1.00 63.88 140 LYS A O 1
ATOM 1142 N N . PRO A 1 141 ? 40.435 20.059 -11.358 1.00 70.19 141 PRO A N 1
ATOM 1143 C CA . PRO A 1 141 ? 40.604 19.063 -12.423 1.00 70.19 141 PRO A CA 1
ATOM 1144 C C . PRO A 1 141 ? 40.571 17.608 -11.926 1.00 70.19 141 PRO A C 1
ATOM 1146 O O . PRO A 1 141 ? 40.058 16.728 -12.621 1.00 70.19 141 PRO A O 1
ATOM 1149 N N . GLY A 1 142 ? 41.075 17.352 -10.713 1.00 69.06 142 GLY A N 1
ATOM 1150 C CA . GLY A 1 142 ? 41.080 16.024 -10.093 1.00 69.06 142 GLY A CA 1
ATOM 1151 C C . GLY A 1 142 ? 39.670 15.518 -9.792 1.00 69.06 142 GLY A C 1
ATOM 1152 O O . GLY A 1 142 ? 39.327 14.390 -10.152 1.00 69.06 142 GLY A O 1
ATOM 1153 N N . ALA A 1 143 ? 38.816 16.384 -9.240 1.00 73.94 143 ALA A N 1
ATOM 1154 C CA . ALA A 1 143 ? 37.422 16.063 -8.932 1.00 73.94 143 ALA A CA 1
ATOM 1155 C C . ALA A 1 143 ? 36.602 15.698 -10.185 1.00 73.94 143 ALA A C 1
ATOM 1157 O O . ALA A 1 143 ? 35.813 14.751 -10.169 1.00 73.94 143 ALA A O 1
ATOM 1158 N N . VAL A 1 144 ? 36.806 16.415 -11.297 1.00 78.25 144 VAL A N 1
ATOM 1159 C CA . VAL A 1 144 ? 36.117 16.132 -12.571 1.00 78.25 144 VAL A CA 1
ATOM 1160 C C . VAL A 1 144 ? 36.542 14.775 -13.131 1.00 78.25 144 VAL A C 1
ATOM 1162 O O . VAL A 1 144 ? 35.691 13.990 -13.551 1.00 78.25 144 VAL A O 1
ATOM 1165 N N . ASN A 1 145 ? 37.840 14.465 -13.095 1.00 79.75 145 ASN A N 1
ATOM 1166 C CA . ASN A 1 145 ? 38.352 13.177 -13.556 1.00 79.75 145 ASN A CA 1
ATOM 1167 C C . ASN A 1 145 ? 37.784 12.020 -12.715 1.00 79.75 145 ASN A C 1
ATOM 1169 O O . ASN A 1 145 ? 37.266 11.054 -13.275 1.00 79.75 145 ASN A O 1
ATOM 1173 N N . CYS A 1 146 ? 37.775 12.150 -11.384 1.00 79.81 146 CYS A N 1
ATOM 1174 C CA . CYS A 1 146 ? 37.157 11.175 -10.480 1.00 79.81 146 CYS A CA 1
ATOM 1175 C C . CYS A 1 146 ? 35.672 10.960 -10.773 1.00 79.81 146 CYS A C 1
ATOM 1177 O O . CYS A 1 146 ? 35.229 9.819 -10.904 1.00 79.81 146 CYS A O 1
ATOM 1179 N N . LEU A 1 147 ? 34.910 12.039 -10.959 1.00 83.75 147 LEU A N 1
ATOM 1180 C CA . LEU A 1 147 ? 33.490 11.948 -11.286 1.00 83.75 147 LEU A CA 1
ATOM 1181 C C . LEU A 1 147 ? 33.256 11.197 -12.607 1.00 83.75 147 LEU A C 1
ATOM 1183 O O . LEU A 1 147 ? 32.371 10.343 -12.681 1.00 83.75 147 LEU A O 1
ATOM 1187 N N . CYS A 1 148 ? 34.066 11.464 -13.634 1.00 82.31 148 CYS A N 1
ATOM 1188 C CA . CYS A 1 148 ? 34.014 10.736 -14.903 1.00 82.31 148 CYS A CA 1
ATOM 1189 C C . CYS A 1 148 ? 34.315 9.239 -14.717 1.00 82.31 148 CYS A C 1
ATOM 1191 O O . CYS A 1 148 ? 33.649 8.397 -15.323 1.00 82.31 148 CYS A O 1
ATOM 1193 N N . ARG A 1 149 ? 35.272 8.879 -13.850 1.00 84.06 149 ARG A N 1
ATOM 1194 C CA . ARG A 1 149 ? 35.586 7.474 -13.531 1.00 84.06 149 ARG A CA 1
ATOM 1195 C C . ARG A 1 149 ? 34.449 6.775 -12.797 1.00 84.06 149 ARG A C 1
ATOM 1197 O O . ARG A 1 149 ? 34.102 5.657 -13.170 1.00 84.06 149 ARG A O 1
ATOM 1204 N N . VAL A 1 150 ? 33.829 7.441 -11.825 1.00 85.62 150 VAL A N 1
ATOM 1205 C CA . VAL A 1 150 ? 32.643 6.930 -11.121 1.00 85.62 150 VAL A CA 1
ATOM 1206 C C . VAL A 1 150 ? 31.493 6.696 -12.100 1.00 85.62 150 VAL A C 1
ATOM 1208 O O . VAL A 1 150 ? 30.865 5.641 -12.075 1.00 85.62 150 VAL A O 1
ATOM 1211 N N . GLN A 1 151 ? 31.248 7.626 -13.026 1.00 85.88 151 GLN A N 1
ATOM 1212 C CA . GLN A 1 151 ? 30.220 7.459 -14.058 1.00 85.88 151 GLN A CA 1
ATOM 1213 C C . GLN A 1 151 ? 30.499 6.256 -14.969 1.00 85.88 151 GLN A C 1
ATOM 1215 O O . GLN A 1 151 ? 29.595 5.463 -15.225 1.00 85.88 151 GLN A O 1
ATOM 1220 N N . GLN A 1 152 ? 31.744 6.081 -15.421 1.00 83.81 152 GLN A N 1
ATOM 1221 C CA . GLN A 1 152 ? 32.144 4.915 -16.217 1.00 83.81 152 GLN A CA 1
ATOM 1222 C C . GLN A 1 152 ? 31.983 3.603 -15.438 1.00 83.81 152 GLN A C 1
ATOM 1224 O O . GLN A 1 152 ? 31.543 2.603 -16.003 1.00 83.81 152 GLN A O 1
ATOM 1229 N N . PHE A 1 153 ? 32.319 3.599 -14.147 1.00 85.44 153 PHE A N 1
ATOM 1230 C CA . PHE A 1 153 ? 32.161 2.437 -13.274 1.00 85.44 153 PHE A CA 1
ATOM 1231 C C . PHE A 1 153 ? 30.688 2.050 -13.089 1.00 85.44 153 PHE A C 1
ATOM 1233 O O . PHE A 1 153 ? 30.339 0.882 -13.231 1.00 85.44 153 PHE A O 1
ATOM 1240 N N . LEU A 1 154 ? 29.806 3.032 -12.880 1.00 84.06 154 LEU A N 1
ATOM 1241 C CA . LEU A 1 154 ? 28.360 2.809 -12.791 1.00 84.06 154 LEU A CA 1
ATOM 1242 C C . LEU A 1 154 ? 27.788 2.194 -14.076 1.00 84.06 154 LEU A C 1
ATOM 1244 O O . LEU A 1 154 ? 27.007 1.247 -14.006 1.00 84.06 154 LEU A O 1
ATOM 1248 N N . VAL A 1 155 ? 28.213 2.683 -15.244 1.00 83.31 155 VAL A N 1
ATOM 1249 C CA . VAL A 1 155 ? 27.788 2.123 -16.537 1.00 83.31 155 VAL A CA 1
ATOM 1250 C C . VAL A 1 155 ? 28.245 0.669 -16.688 1.00 83.31 155 VAL A C 1
ATOM 1252 O O . VAL A 1 155 ? 27.453 -0.168 -17.112 1.00 83.31 155 VAL A O 1
ATOM 1255 N N . LYS A 1 156 ? 29.483 0.341 -16.289 1.00 82.50 156 LYS A N 1
ATOM 1256 C CA . LYS A 1 156 ? 29.999 -1.042 -16.321 1.00 82.50 156 LYS A CA 1
ATOM 1257 C C . LYS A 1 156 ? 29.208 -2.001 -15.432 1.00 82.50 156 LYS A C 1
ATOM 1259 O O . LYS A 1 156 ? 29.051 -3.159 -15.791 1.00 82.50 156 LYS A O 1
ATOM 1264 N N . LEU A 1 157 ? 28.680 -1.515 -14.310 1.00 78.12 157 LEU A N 1
ATOM 1265 C CA . LEU A 1 157 ? 27.815 -2.289 -13.416 1.00 78.12 157 LEU A CA 1
ATOM 1266 C C . LEU A 1 157 ? 26.357 -2.402 -13.902 1.00 78.12 157 LEU A C 1
ATOM 1268 O O . LEU A 1 157 ? 25.536 -3.006 -13.214 1.00 78.12 157 LEU A O 1
ATOM 1272 N N . GLY A 1 158 ? 26.028 -1.830 -15.066 1.00 78.25 158 GLY A N 1
ATOM 1273 C CA . GLY A 1 158 ? 24.694 -1.888 -15.667 1.00 78.25 158 GLY A CA 1
ATOM 1274 C C . GLY A 1 158 ? 23.747 -0.760 -15.245 1.00 78.25 158 GLY A C 1
ATOM 1275 O O . GLY A 1 158 ? 22.577 -0.772 -15.631 1.00 78.25 158 GLY A O 1
ATOM 1276 N N . PHE A 1 159 ? 24.212 0.242 -14.488 1.00 78.25 159 PHE A N 1
ATOM 1277 C CA . PHE A 1 159 ? 23.374 1.382 -14.110 1.00 78.25 159 PHE A CA 1
ATOM 1278 C C . PHE A 1 159 ? 23.187 2.345 -15.290 1.00 78.25 159 PHE A C 1
ATOM 1280 O O . PHE A 1 159 ? 24.149 2.826 -15.893 1.00 78.25 159 PHE A O 1
ATOM 1287 N N . LYS A 1 160 ? 21.930 2.678 -15.600 1.00 74.56 160 LYS A N 1
ATOM 1288 C CA . LYS A 1 160 ? 21.571 3.611 -16.679 1.00 74.56 160 LYS A CA 1
ATOM 1289 C C . LYS A 1 160 ? 21.294 5.010 -16.125 1.00 74.56 160 LYS A C 1
ATOM 1291 O O . LYS A 1 160 ? 20.572 5.178 -15.144 1.00 74.56 160 LYS A O 1
ATOM 1296 N N . ARG A 1 161 ? 21.827 6.042 -16.786 1.00 65.56 161 ARG A N 1
ATOM 1297 C CA . ARG A 1 161 ? 21.542 7.449 -16.462 1.00 65.56 161 ARG A CA 1
ATOM 1298 C C . ARG A 1 161 ? 20.173 7.841 -17.025 1.00 65.56 161 ARG A C 1
ATOM 1300 O O . ARG A 1 161 ? 20.041 8.062 -18.223 1.00 65.56 161 ARG A O 1
ATOM 1307 N N . GLY A 1 162 ? 19.163 7.968 -16.170 1.00 57.22 162 GLY A N 1
ATOM 1308 C CA . GLY A 1 162 ? 17.846 8.463 -16.580 1.00 57.22 162 GLY A CA 1
ATOM 1309 C C . GLY A 1 162 ? 17.815 9.989 -16.746 1.00 57.22 162 GLY A C 1
ATOM 1310 O O . GLY A 1 162 ? 18.209 10.721 -15.838 1.00 57.22 162 GLY A O 1
ATOM 1311 N N . LYS A 1 163 ? 17.305 10.493 -17.880 1.00 49.41 163 LYS A N 1
ATOM 1312 C CA . LYS A 1 163 ? 16.724 11.846 -17.965 1.00 49.41 163 LYS A CA 1
ATOM 1313 C C . LYS A 1 163 ? 15.256 11.721 -17.570 1.00 49.41 163 LYS A C 1
ATOM 1315 O O . LYS A 1 163 ? 14.486 11.098 -18.291 1.00 49.41 163 LYS A O 1
ATOM 1320 N N . ARG A 1 164 ? 14.850 12.307 -16.446 1.00 45.31 164 ARG A N 1
ATOM 1321 C CA . ARG A 1 164 ? 13.435 12.315 -16.056 1.00 45.31 164 ARG A CA 1
ATOM 1322 C C . ARG A 1 164 ? 12.715 13.445 -16.808 1.00 45.31 164 ARG A C 1
ATOM 1324 O O . ARG A 1 164 ? 12.634 14.560 -16.310 1.00 45.31 164 ARG A O 1
ATOM 1331 N N . ARG A 1 165 ? 12.236 13.180 -18.029 1.00 41.97 165 ARG A N 1
ATOM 1332 C CA . ARG A 1 165 ? 11.090 13.909 -18.605 1.00 41.97 165 ARG A CA 1
ATOM 1333 C C . ARG A 1 165 ? 9.858 13.053 -18.328 1.00 41.97 165 ARG A C 1
ATOM 1335 O O . ARG A 1 165 ? 9.669 12.032 -18.972 1.00 41.97 165 ARG A O 1
ATOM 1342 N N . GLY A 1 166 ? 9.098 13.428 -17.307 1.00 40.78 166 GLY A N 1
ATOM 1343 C CA . GLY A 1 166 ? 7.891 12.728 -16.877 1.00 40.78 166 GLY A CA 1
ATOM 1344 C C . GLY A 1 166 ? 7.549 13.092 -15.437 1.00 40.78 166 GLY A C 1
ATOM 1345 O O . GLY A 1 166 ? 8.447 13.176 -14.594 1.00 40.78 166 GLY A O 1
ATOM 1346 N N . HIS A 1 167 ? 6.262 13.324 -15.164 1.00 38.16 167 HIS A N 1
ATOM 1347 C CA . HIS A 1 167 ? 5.752 13.438 -13.799 1.00 38.16 167 HIS A CA 1
ATOM 1348 C C . HIS A 1 167 ? 6.181 12.202 -13.001 1.00 38.16 167 HIS A C 1
ATOM 1350 O O . HIS A 1 167 ? 6.250 11.094 -13.532 1.00 38.16 167 HIS A O 1
ATOM 1356 N N . ALA A 1 168 ? 6.537 12.395 -11.734 1.00 39.81 168 ALA A N 1
ATOM 1357 C CA . ALA A 1 168 ? 6.975 11.327 -10.851 1.00 39.81 168 ALA A CA 1
ATOM 1358 C C . ALA A 1 168 ? 5.827 10.339 -10.560 1.00 39.81 168 ALA A C 1
ATOM 1360 O O . ALA A 1 168 ? 5.206 10.406 -9.511 1.00 39.81 168 ALA A O 1
ATOM 1361 N N . ALA A 1 169 ? 5.542 9.416 -11.474 1.00 41.16 169 ALA A N 1
ATOM 1362 C CA . ALA A 1 169 ? 4.473 8.435 -11.328 1.00 41.16 169 ALA A CA 1
ATOM 1363 C C . ALA A 1 169 ? 5.058 7.062 -10.971 1.00 41.16 169 ALA A C 1
ATOM 1365 O O . ALA A 1 169 ? 5.268 6.236 -11.841 1.00 41.16 169 ALA A O 1
ATOM 1366 N N . TYR A 1 170 ? 5.413 6.893 -9.696 1.00 43.44 170 TYR A N 1
ATOM 1367 C CA . TYR A 1 170 ? 5.464 5.612 -8.954 1.00 43.44 170 TYR A CA 1
ATOM 1368 C C . TYR A 1 170 ? 5.481 5.862 -7.429 1.00 43.44 170 TYR A C 1
ATOM 1370 O O . TYR A 1 170 ? 5.791 4.971 -6.642 1.00 43.44 170 TYR A O 1
ATOM 1378 N N . ALA A 1 171 ? 5.187 7.090 -6.986 1.00 45.38 171 ALA A N 1
ATOM 1379 C CA . ALA A 1 171 ? 4.757 7.317 -5.618 1.00 45.38 171 ALA A CA 1
ATOM 1380 C C . ALA A 1 171 ? 3.236 7.171 -5.626 1.00 45.38 171 ALA A C 1
ATOM 1382 O O . ALA A 1 171 ? 2.552 7.891 -6.356 1.00 45.38 171 ALA A O 1
ATOM 1383 N N . MET A 1 172 ? 2.725 6.224 -4.843 1.00 53.81 172 MET A N 1
ATOM 1384 C CA . MET A 1 172 ? 1.323 6.236 -4.450 1.00 53.81 172 MET A CA 1
ATOM 1385 C C . MET A 1 172 ? 1.067 7.610 -3.818 1.00 53.81 172 MET A C 1
ATOM 1387 O O . MET A 1 172 ? 1.826 8.029 -2.941 1.00 53.81 172 MET A O 1
ATOM 1391 N N . SER A 1 173 ? 0.093 8.367 -4.326 1.00 60.28 173 SER A N 1
ATOM 1392 C CA . SER A 1 173 ? -0.229 9.668 -3.730 1.00 60.28 173 SER A CA 1
ATOM 1393 C C . SER A 1 173 ? -0.621 9.460 -2.264 1.00 60.28 173 SER A C 1
ATOM 1395 O O . SER A 1 173 ? -1.140 8.398 -1.917 1.00 60.28 173 SER A O 1
ATOM 1397 N N . SER A 1 174 ? -0.406 10.455 -1.400 1.00 64.31 174 SER A N 1
ATOM 1398 C CA . SER A 1 174 ? -0.844 10.369 0.002 1.00 64.31 174 SER A CA 1
ATOM 1399 C C . SER A 1 174 ? -2.330 10.014 0.106 1.00 64.31 174 SER A C 1
ATOM 1401 O O . SER A 1 174 ? -2.704 9.199 0.937 1.00 64.31 174 SER A O 1
ATOM 1403 N N . ALA A 1 175 ? -3.158 10.526 -0.810 1.00 66.94 175 ALA A N 1
ATOM 1404 C CA . ALA A 1 175 ? -4.574 10.185 -0.904 1.00 66.94 175 ALA A CA 1
ATOM 1405 C C . ALA A 1 175 ? -4.828 8.705 -1.257 1.00 66.94 175 ALA 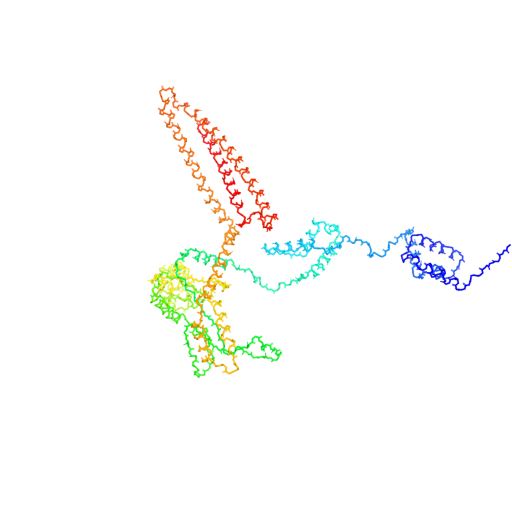A C 1
ATOM 1407 O O . ALA A 1 175 ? -5.722 8.088 -0.682 1.00 66.94 175 ALA A O 1
ATOM 1408 N N . HIS A 1 176 ? -4.060 8.123 -2.184 1.00 71.75 176 HIS A N 1
ATOM 1409 C CA . HIS A 1 176 ? -4.169 6.700 -2.527 1.00 71.75 176 HIS A CA 1
ATOM 1410 C C . HIS A 1 176 ? -3.663 5.803 -1.395 1.00 71.75 176 HIS A C 1
ATOM 1412 O O . HIS A 1 176 ? -4.287 4.785 -1.114 1.00 71.75 176 HIS A O 1
ATOM 1418 N N . ALA A 1 177 ? -2.598 6.220 -0.706 1.00 70.50 177 ALA A N 1
ATOM 1419 C CA . ALA A 1 177 ? -2.083 5.520 0.461 1.00 70.50 177 ALA A CA 1
ATOM 1420 C C . ALA A 1 177 ? -3.109 5.526 1.598 1.00 70.50 177 ALA A C 1
ATOM 1422 O O . ALA A 1 177 ? -3.486 4.462 2.062 1.00 70.50 177 ALA A O 1
ATOM 1423 N N . THR A 1 178 ? -3.679 6.679 1.957 1.00 71.75 178 THR A N 1
ATOM 1424 C CA . THR A 1 178 ? -4.764 6.751 2.949 1.00 71.75 178 THR A CA 1
ATOM 1425 C C . THR A 1 178 ? -5.971 5.899 2.550 1.00 71.75 178 THR A C 1
ATOM 1427 O O . THR A 1 178 ? -6.509 5.185 3.387 1.00 71.75 178 THR A O 1
ATOM 1430 N N . ALA A 1 179 ? -6.392 5.923 1.279 1.00 74.81 179 ALA A N 1
ATOM 1431 C CA . ALA A 1 179 ? -7.504 5.087 0.818 1.00 74.81 179 ALA A CA 1
ATOM 1432 C C . ALA A 1 179 ? -7.201 3.585 0.949 1.00 74.81 179 ALA A C 1
ATOM 1434 O O . ALA A 1 179 ? -8.084 2.811 1.314 1.00 74.81 179 ALA A O 1
ATOM 1435 N N . ARG A 1 180 ? -5.956 3.178 0.675 1.00 82.19 180 ARG A N 1
ATOM 1436 C CA . ARG A 1 180 ? -5.498 1.803 0.882 1.00 82.19 180 ARG A CA 1
ATOM 1437 C C . ARG A 1 180 ? -5.491 1.434 2.355 1.00 82.19 180 ARG A C 1
ATOM 1439 O O . ARG A 1 180 ? -5.974 0.370 2.707 1.00 82.19 180 ARG A O 1
ATOM 1446 N N . ASP A 1 181 ? -4.990 2.318 3.200 1.00 77.81 181 ASP A N 1
ATOM 1447 C CA . ASP A 1 181 ? -4.871 2.075 4.633 1.00 77.81 181 ASP A CA 1
ATOM 1448 C C . ASP A 1 181 ? -6.255 1.908 5.284 1.00 77.81 181 ASP A C 1
ATOM 1450 O O . ASP A 1 181 ? -6.462 0.960 6.036 1.00 77.81 181 ASP A O 1
ATOM 1454 N N . VAL A 1 182 ? -7.230 2.745 4.902 1.00 80.06 182 VAL A N 1
ATOM 1455 C CA . VAL A 1 182 ? -8.639 2.611 5.321 1.00 80.06 182 VAL A CA 1
ATOM 1456 C C . VAL A 1 182 ? -9.228 1.270 4.878 1.00 80.06 182 VAL A C 1
ATOM 1458 O O . VAL A 1 182 ? -9.901 0.606 5.661 1.00 80.06 182 VAL A O 1
ATOM 1461 N N . TYR A 1 183 ? -8.961 0.849 3.637 1.00 85.81 183 TYR A N 1
ATOM 1462 C CA . TYR A 1 183 ? -9.417 -0.447 3.135 1.00 85.81 183 TYR A CA 1
ATOM 1463 C C . TYR A 1 183 ? -8.814 -1.611 3.929 1.00 85.81 183 TYR A C 1
ATOM 1465 O O . TYR A 1 183 ? -9.547 -2.488 4.379 1.00 85.81 183 TYR A O 1
ATOM 1473 N N . VAL A 1 184 ? -7.494 -1.611 4.139 1.00 84.19 184 VAL A N 1
ATOM 1474 C CA . VAL A 1 184 ? -6.805 -2.685 4.868 1.00 84.19 184 VAL A CA 1
ATOM 1475 C C . VAL A 1 184 ? -7.297 -2.756 6.313 1.00 84.19 184 VAL A C 1
ATOM 1477 O O . VAL A 1 184 ? -7.635 -3.842 6.774 1.00 84.19 184 VAL A O 1
ATOM 1480 N N . GLN A 1 185 ? -7.413 -1.620 7.007 1.00 82.06 185 GLN A N 1
ATOM 1481 C CA . GLN A 1 185 ? -7.951 -1.575 8.372 1.00 82.06 185 GLN A CA 1
ATOM 1482 C C . GLN A 1 185 ? -9.360 -2.165 8.446 1.00 82.06 185 GLN A C 1
ATOM 1484 O O . GLN A 1 185 ? -9.624 -3.003 9.305 1.00 82.06 185 GLN A O 1
ATOM 1489 N N . HIS A 1 186 ? -10.239 -1.781 7.519 1.00 83.75 186 HIS A N 1
ATOM 1490 C CA . HIS A 1 186 ? -11.601 -2.297 7.481 1.00 83.75 186 HIS A CA 1
ATOM 1491 C C . HIS A 1 186 ? -11.632 -3.814 7.259 1.00 83.75 186 HIS A C 1
ATOM 1493 O O . HIS A 1 186 ? -12.314 -4.530 7.984 1.00 83.75 186 HIS A O 1
ATOM 1499 N N . MET A 1 187 ? -10.863 -4.320 6.289 1.00 84.75 187 MET A N 1
ATOM 1500 C CA . MET A 1 187 ? -10.811 -5.753 5.981 1.00 84.75 187 MET A CA 1
ATOM 1501 C C . MET A 1 187 ? -10.225 -6.589 7.128 1.00 84.75 187 MET A C 1
ATOM 1503 O O . MET A 1 187 ? -10.634 -7.731 7.307 1.00 84.75 187 MET A O 1
ATOM 1507 N N . MET A 1 188 ? -9.299 -6.035 7.917 1.00 82.19 188 MET A N 1
ATOM 1508 C CA . MET A 1 188 ? -8.708 -6.711 9.083 1.00 82.19 188 MET A CA 1
ATOM 1509 C C . MET A 1 188 ? -9.606 -6.696 10.324 1.00 82.19 188 MET A C 1
ATOM 1511 O O . MET A 1 188 ? -9.458 -7.552 11.190 1.00 82.19 188 MET A O 1
ATOM 1515 N N . GLN A 1 189 ? -10.539 -5.747 10.417 1.00 82.31 189 GLN A N 1
ATOM 1516 C CA . GLN A 1 189 ? -11.513 -5.670 11.511 1.00 82.31 189 GLN A CA 1
ATOM 1517 C C . GLN A 1 189 ? -12.734 -6.575 11.296 1.00 82.31 189 GLN A C 1
ATOM 1519 O O . GLN A 1 189 ? -13.554 -6.719 12.204 1.00 82.31 189 GLN A O 1
ATOM 1524 N N . LEU A 1 190 ? -12.876 -7.185 10.115 1.00 81.62 190 LEU A N 1
ATOM 1525 C CA . LEU A 1 190 ? -13.950 -8.138 9.853 1.00 81.62 190 LEU A CA 1
ATOM 1526 C C . LEU A 1 190 ? -13.799 -9.364 10.760 1.00 81.62 190 LEU A C 1
ATOM 1528 O O . LEU A 1 190 ? -12.710 -9.922 10.905 1.00 81.62 190 LEU A O 1
ATOM 1532 N N . ALA A 1 191 ? -14.909 -9.813 11.348 1.00 79.50 191 ALA A N 1
ATOM 1533 C CA . ALA A 1 191 ? -14.909 -11.050 12.112 1.00 79.50 191 ALA A CA 1
ATOM 1534 C C . ALA A 1 191 ? -14.535 -12.232 11.190 1.00 79.50 191 ALA A C 1
ATOM 1536 O O . ALA A 1 191 ? -14.978 -12.267 10.040 1.00 79.50 191 ALA A O 1
ATOM 1537 N N . PRO A 1 192 ? -13.786 -13.245 11.669 1.00 71.75 192 PRO A N 1
ATOM 1538 C CA . PRO A 1 192 ? -13.346 -14.369 10.832 1.00 71.75 192 PRO A CA 1
ATOM 1539 C C . PRO A 1 192 ? -14.481 -15.140 10.139 1.00 71.75 192 PRO A C 1
ATOM 1541 O O . PRO A 1 192 ? -14.259 -15.778 9.114 1.00 71.75 192 PRO A O 1
ATOM 1544 N N . ALA A 1 193 ? -15.693 -15.092 10.700 1.00 73.50 193 ALA A N 1
ATOM 1545 C CA . ALA A 1 193 ? -16.883 -15.746 10.162 1.00 73.50 193 ALA A CA 1
ATOM 1546 C C . ALA A 1 193 ? -17.696 -14.866 9.192 1.00 73.50 193 ALA A C 1
ATOM 1548 O O . ALA A 1 193 ? -18.689 -15.340 8.638 1.00 73.50 193 ALA A O 1
ATOM 1549 N N . THR A 1 194 ? -17.315 -13.600 8.988 1.00 78.25 194 THR A N 1
ATOM 1550 C CA . THR A 1 194 ? -18.052 -12.678 8.120 1.00 78.25 194 THR A CA 1
ATOM 1551 C C . THR A 1 194 ? -17.923 -13.111 6.655 1.00 78.25 194 THR A C 1
ATOM 1553 O O . THR A 1 194 ? -16.807 -13.196 6.136 1.00 78.25 194 THR A O 1
ATOM 1556 N N . PRO A 1 195 ? -19.037 -13.373 5.948 1.00 84.00 195 PRO A N 1
ATOM 1557 C CA . PRO A 1 195 ? -18.989 -13.714 4.533 1.00 84.00 195 PRO A CA 1
ATOM 1558 C C . PRO A 1 195 ? -18.608 -12.488 3.693 1.00 84.00 195 PRO A C 1
ATOM 1560 O O . PRO A 1 195 ? -19.238 -11.436 3.789 1.00 84.00 195 PRO A O 1
ATOM 1563 N N . VAL A 1 196 ? -17.599 -12.639 2.833 1.00 85.50 196 VAL A N 1
ATOM 1564 C CA . VAL A 1 196 ? -17.122 -11.582 1.927 1.00 85.50 196 VAL A CA 1
ATOM 1565 C C . VAL A 1 196 ? -17.412 -11.974 0.482 1.00 85.50 196 VAL A C 1
ATOM 1567 O O . VAL A 1 196 ? -17.072 -13.076 0.054 1.00 85.50 196 VAL A O 1
ATOM 1570 N N . VAL A 1 197 ? -18.021 -11.066 -0.280 1.00 85.75 197 VAL A N 1
ATOM 1571 C CA . VAL A 1 197 ? -18.346 -11.263 -1.700 1.00 85.75 197 VAL A CA 1
ATOM 1572 C C . VAL A 1 197 ? -17.589 -10.237 -2.532 1.00 85.75 197 VAL A C 1
ATOM 1574 O O . VAL A 1 197 ? -17.823 -9.037 -2.407 1.00 85.75 197 VAL A O 1
ATOM 1577 N N . TYR A 1 198 ? -16.687 -10.703 -3.394 1.00 84.88 198 TYR A N 1
ATOM 1578 C CA . TYR A 1 198 ? -15.914 -9.848 -4.296 1.00 84.88 198 TYR A CA 1
ATOM 1579 C C . TYR A 1 198 ? -16.624 -9.711 -5.642 1.00 84.88 198 TYR A C 1
ATOM 1581 O O . TYR A 1 198 ? -16.985 -10.712 -6.257 1.00 84.88 198 TYR A O 1
ATOM 1589 N N . LEU A 1 199 ? -16.798 -8.474 -6.099 1.00 82.31 199 LEU A N 1
ATOM 1590 C CA . LEU A 1 199 ? -17.492 -8.119 -7.332 1.00 82.31 199 LEU A CA 1
ATOM 1591 C C . LEU A 1 199 ? -16.563 -7.297 -8.226 1.00 82.31 199 LEU A C 1
ATOM 1593 O O . LEU A 1 199 ? -15.863 -6.402 -7.749 1.00 82.31 199 LEU A O 1
ATOM 1597 N N . ASP A 1 200 ? -16.563 -7.611 -9.516 1.00 81.25 200 ASP A N 1
ATOM 1598 C CA . ASP A 1 200 ? -15.764 -6.925 -10.529 1.00 81.25 200 ASP A CA 1
ATOM 1599 C C . ASP A 1 200 ? -16.305 -7.205 -11.941 1.00 81.25 200 ASP A C 1
ATOM 1601 O O . ASP A 1 200 ? -16.995 -8.205 -12.170 1.00 81.25 200 ASP A O 1
ATOM 1605 N N . GLU A 1 201 ? -15.965 -6.341 -12.901 1.00 74.25 201 GLU A N 1
ATOM 1606 C CA . GLU A 1 201 ? -16.317 -6.496 -14.307 1.00 74.25 201 GLU A CA 1
ATOM 1607 C C . GLU A 1 201 ? -15.089 -6.658 -15.210 1.00 74.25 201 GLU A C 1
ATOM 1609 O O . GLU A 1 201 ? -14.320 -5.721 -15.428 1.00 74.25 201 GLU A O 1
ATOM 1614 N N . SER A 1 202 ? -15.000 -7.782 -15.927 1.00 69.94 202 SER A N 1
ATOM 1615 C CA . SER A 1 202 ? -13.837 -8.062 -16.777 1.00 69.94 202 SER A CA 1
ATOM 1616 C C . SER A 1 202 ? -14.119 -8.078 -18.276 1.00 69.94 202 SER A C 1
ATOM 1618 O O . SER A 1 202 ? -15.138 -8.594 -18.733 1.00 69.94 202 SER A O 1
ATOM 1620 N N . TYR A 1 203 ? -13.196 -7.512 -19.065 1.00 69.56 203 TYR A N 1
ATOM 1621 C CA . TYR A 1 203 ? -13.296 -7.490 -20.528 1.00 69.56 203 TYR A CA 1
ATOM 1622 C C . TYR A 1 203 ? -12.943 -8.831 -21.161 1.00 69.56 203 TYR A C 1
ATOM 1624 O O . TYR A 1 203 ? -11.918 -9.420 -20.808 1.00 69.56 203 TYR A O 1
ATOM 1632 N N . ILE A 1 204 ? -13.755 -9.257 -22.132 1.00 64.06 204 ILE A N 1
ATOM 1633 C CA . ILE A 1 204 ? -13.526 -10.446 -22.950 1.00 64.06 204 ILE A CA 1
ATOM 1634 C C . ILE A 1 204 ? -13.752 -10.064 -24.415 1.00 64.06 204 ILE A C 1
ATOM 1636 O O . ILE A 1 204 ? -14.685 -9.341 -24.757 1.00 64.06 204 ILE A O 1
ATOM 1640 N N . HIS A 1 205 ? -12.862 -10.515 -25.290 1.00 67.75 205 HIS A N 1
ATOM 1641 C CA . HIS A 1 205 ? -12.995 -10.342 -26.733 1.00 67.75 205 HIS A CA 1
ATOM 1642 C C . HIS A 1 205 ? -13.069 -11.716 -27.390 1.00 67.75 205 HIS A C 1
ATOM 1644 O O . HIS A 1 205 ? -12.504 -12.650 -26.836 1.00 67.75 205 HIS A O 1
ATOM 1650 N N . HIS A 1 206 ? -13.744 -11.847 -28.534 1.00 65.56 206 HIS A N 1
ATOM 1651 C CA . HIS A 1 206 ? -13.839 -13.110 -29.284 1.00 65.56 206 HIS A CA 1
ATOM 1652 C C . HIS A 1 206 ? -12.672 -13.297 -30.266 1.00 65.56 206 HIS A C 1
ATOM 1654 O O . HIS A 1 206 ? -12.293 -14.423 -30.559 1.00 65.56 206 HIS A O 1
ATOM 1660 N N . HIS A 1 207 ? -12.018 -12.208 -30.684 1.00 62.78 207 HIS A N 1
ATOM 1661 C CA . HIS A 1 207 ? -10.745 -12.262 -31.407 1.00 62.78 207 HIS A CA 1
ATOM 1662 C C . HIS A 1 207 ? -9.584 -12.010 -30.442 1.00 62.78 207 HIS A C 1
ATOM 1664 O O . HIS A 1 207 ? -9.126 -10.876 -30.294 1.00 62.78 207 HIS A O 1
ATOM 1670 N N . TYR A 1 208 ? -9.156 -13.048 -29.730 1.00 61.09 208 TYR A N 1
ATOM 1671 C CA . TYR A 1 208 ? -7.909 -13.036 -28.963 1.00 61.09 208 TYR A CA 1
ATOM 1672 C C . TYR A 1 208 ? -6.876 -13.851 -29.742 1.00 61.09 208 TYR A C 1
ATOM 1674 O O . TYR A 1 208 ? -7.124 -15.017 -30.042 1.00 61.09 208 TYR A O 1
ATOM 1682 N N . ALA A 1 209 ? -5.739 -13.246 -30.090 1.00 49.91 209 ALA A N 1
ATOM 1683 C CA . ALA A 1 209 ? -4.626 -13.984 -30.679 1.00 49.91 209 ALA A CA 1
ATOM 1684 C C . ALA A 1 209 ? -4.010 -14.885 -29.600 1.00 49.91 209 ALA A C 1
ATOM 1686 O O . ALA A 1 209 ? -3.761 -14.431 -28.477 1.00 49.91 209 ALA A O 1
ATOM 1687 N N . ARG A 1 210 ? -3.785 -16.166 -29.914 1.00 51.50 210 ARG A N 1
ATOM 1688 C CA . ARG A 1 210 ? -3.096 -17.082 -28.998 1.00 51.50 210 ARG A CA 1
ATOM 1689 C C . ARG A 1 210 ? -1.683 -16.544 -28.754 1.00 51.50 210 ARG A C 1
ATOM 1691 O O . ARG A 1 210 ? -1.058 -16.002 -29.659 1.00 51.50 210 ARG A O 1
ATOM 1698 N N . HIS A 1 211 ? -1.144 -16.727 -27.548 1.00 43.50 211 HIS A N 1
ATOM 1699 C CA . HIS A 1 211 ? 0.205 -16.259 -27.186 1.00 43.50 211 HIS A CA 1
ATOM 1700 C C . HIS A 1 211 ? 1.339 -16.811 -28.083 1.00 43.50 211 HIS A C 1
ATOM 1702 O O . HIS A 1 211 ? 2.449 -16.292 -28.028 1.00 43.50 211 HIS A O 1
ATOM 1708 N N . HIS A 1 212 ? 1.066 -17.819 -28.919 1.00 38.06 212 HIS A N 1
ATOM 1709 C CA . HIS A 1 212 ? 2.005 -18.381 -29.895 1.00 38.06 212 HIS A CA 1
ATOM 1710 C C . HIS A 1 212 ? 1.881 -17.802 -31.318 1.00 38.06 212 HIS A C 1
ATOM 1712 O O . HIS A 1 212 ? 2.739 -18.096 -32.143 1.00 38.06 212 HIS A O 1
ATOM 1718 N N . ASP A 1 213 ? 0.891 -16.944 -31.589 1.00 42.19 213 ASP A N 1
ATOM 1719 C CA . ASP A 1 213 ? 0.634 -16.378 -32.925 1.00 42.19 213 ASP A CA 1
ATOM 1720 C C . ASP A 1 213 ? 1.134 -14.928 -33.082 1.00 42.19 213 ASP A C 1
ATOM 1722 O O . ASP A 1 213 ? 0.848 -14.276 -34.085 1.00 42.19 213 ASP A O 1
ATOM 1726 N N . SER A 1 214 ? 1.885 -14.376 -32.118 1.00 34.94 214 SER A N 1
ATOM 1727 C CA . SER A 1 214 ? 2.392 -13.000 -32.225 1.00 34.94 214 SER A CA 1
ATOM 1728 C C . SER A 1 214 ? 3.620 -12.897 -33.146 1.00 34.94 214 SER A C 1
ATOM 1730 O O . SER A 1 214 ? 4.744 -12.691 -32.686 1.00 34.94 214 SER A O 1
ATOM 1732 N N . LEU A 1 215 ? 3.409 -13.012 -34.456 1.00 30.11 215 LEU A N 1
ATOM 1733 C CA . LEU A 1 215 ? 4.285 -12.420 -35.469 1.00 30.11 215 LEU A CA 1
ATOM 1734 C C . LEU A 1 215 ? 3.776 -11.000 -35.734 1.00 30.11 215 LEU A C 1
ATOM 1736 O O . LEU A 1 215 ? 2.716 -10.807 -36.318 1.00 30.11 215 LEU A O 1
ATOM 1740 N N . TYR A 1 216 ? 4.504 -10.001 -35.240 1.00 32.75 216 TYR A N 1
ATOM 1741 C CA . TYR A 1 216 ? 4.196 -8.598 -35.503 1.00 32.75 216 TYR A CA 1
ATOM 1742 C C . TYR A 1 216 ? 4.738 -8.207 -36.885 1.00 32.75 216 TYR A C 1
ATOM 1744 O O . TYR A 1 216 ? 5.956 -8.194 -37.078 1.00 32.75 216 TYR A O 1
ATOM 1752 N N . ASP A 1 217 ? 3.845 -7.882 -37.825 1.00 36.81 217 ASP A N 1
ATOM 1753 C CA . ASP A 1 217 ? 4.181 -7.211 -39.084 1.00 36.81 217 ASP A CA 1
ATOM 1754 C C . ASP A 1 217 ? 4.168 -5.681 -38.856 1.00 36.81 217 ASP A C 1
ATOM 1756 O O . ASP A 1 217 ? 3.178 -5.139 -38.356 1.00 36.81 217 ASP A O 1
ATOM 1760 N N . PRO A 1 218 ? 5.250 -4.954 -39.186 1.00 39.00 218 PRO A N 1
ATOM 1761 C CA . PRO A 1 218 ? 5.372 -3.515 -38.943 1.00 39.00 218 PRO A CA 1
ATOM 1762 C C . PRO A 1 218 ? 4.434 -2.618 -39.777 1.00 39.00 218 PRO A C 1
ATOM 1764 O O . PRO A 1 218 ? 4.533 -1.395 -39.668 1.00 39.00 218 PRO A O 1
ATOM 1767 N N . THR A 1 219 ? 3.538 -3.174 -40.599 1.00 38.62 219 THR A N 1
ATOM 1768 C CA . THR A 1 219 ? 2.598 -2.404 -41.436 1.00 38.62 219 THR A CA 1
ATOM 1769 C C . THR A 1 219 ? 1.160 -2.316 -40.901 1.00 38.62 219 THR A C 1
ATOM 1771 O O . THR A 1 219 ? 0.336 -1.605 -41.484 1.00 38.62 219 THR A O 1
ATOM 1774 N N . ASP A 1 220 ? 0.852 -2.951 -39.768 1.00 39.06 220 ASP A N 1
ATOM 1775 C CA . ASP A 1 220 ? -0.521 -3.052 -39.260 1.00 39.06 220 ASP A CA 1
ATOM 1776 C C . ASP A 1 220 ? -1.001 -1.759 -38.548 1.00 39.06 220 ASP A C 1
ATOM 1778 O O . ASP A 1 220 ? -0.659 -1.476 -37.398 1.00 39.06 220 ASP A O 1
ATOM 1782 N N . ASN A 1 221 ? -1.810 -0.949 -39.248 1.00 41.34 221 ASN A N 1
ATOM 1783 C CA . ASN A 1 221 ? -2.340 0.361 -38.814 1.00 41.34 221 ASN A CA 1
ATOM 1784 C C . ASN A 1 221 ? -3.869 0.353 -38.557 1.00 41.34 221 ASN A C 1
ATOM 1786 O O . ASN A 1 221 ? -4.582 1.301 -38.899 1.00 41.34 221 ASN A O 1
ATOM 1790 N N . GLY A 1 222 ? -4.416 -0.714 -37.972 1.00 35.56 222 GLY A N 1
ATOM 1791 C CA . GLY A 1 222 ? -5.850 -0.810 -37.666 1.00 35.56 222 GLY A CA 1
ATOM 1792 C C . GLY A 1 222 ? -6.209 -0.337 -36.246 1.00 35.56 222 GLY A C 1
ATOM 1793 O O . GLY A 1 222 ? -5.626 -0.834 -35.283 1.00 35.56 222 GLY A O 1
ATOM 1794 N N . PRO A 1 223 ? -7.195 0.563 -36.043 1.00 29.97 223 PRO A N 1
ATOM 1795 C CA . PRO A 1 223 ? -7.697 0.857 -34.702 1.00 29.97 223 PRO A CA 1
ATOM 1796 C C . PRO A 1 223 ? -8.551 -0.320 -34.185 1.00 29.97 223 PRO A C 1
ATOM 1798 O O . PRO A 1 223 ? -9.410 -0.812 -34.925 1.00 29.97 223 PRO A O 1
ATOM 1801 N N . PRO A 1 224 ? -8.406 -0.757 -32.920 1.00 30.55 224 PRO A N 1
ATOM 1802 C CA . PRO A 1 224 ? -9.216 -1.849 -32.386 1.00 30.55 224 PRO A CA 1
ATOM 1803 C C . PRO A 1 224 ? -10.683 -1.418 -32.188 1.00 30.55 224 PRO A C 1
ATOM 1805 O O . PRO A 1 224 ? -10.978 -0.424 -31.520 1.00 30.55 224 PRO A O 1
ATOM 1808 N N . LYS A 1 225 ? -11.620 -2.186 -32.765 1.00 30.30 225 LYS A N 1
ATOM 1809 C CA . LYS A 1 225 ? -13.082 -2.033 -32.618 1.00 30.30 225 LYS A CA 1
ATOM 1810 C C . LYS A 1 225 ? -13.655 -3.085 -31.626 1.00 30.30 225 LYS A C 1
ATOM 1812 O O . LYS A 1 225 ? -13.346 -4.259 -31.740 1.00 30.30 225 LYS A O 1
ATOM 1817 N N . LYS A 1 226 ? -14.468 -2.580 -30.676 1.00 29.97 226 LYS A N 1
ATOM 1818 C CA . LYS A 1 226 ? -15.432 -3.092 -29.633 1.00 29.97 226 LYS A CA 1
ATOM 1819 C C . LYS A 1 226 ? -16.040 -4.522 -29.781 1.00 29.97 226 LYS A C 1
ATOM 1821 O O . LYS A 1 226 ? -16.162 -4.954 -30.914 1.00 29.97 226 LYS A O 1
ATOM 1826 N N . CYS A 1 227 ? -16.648 -5.253 -28.808 1.00 29.52 227 CYS A N 1
ATOM 1827 C CA . CYS A 1 227 ? -16.899 -5.291 -27.326 1.00 29.52 227 CYS A CA 1
ATOM 1828 C C . CYS A 1 227 ? -17.707 -6.594 -26.961 1.00 29.52 227 CYS A C 1
ATOM 1830 O O . CYS A 1 227 ? -18.433 -7.034 -27.845 1.00 29.52 227 CYS A O 1
ATOM 1832 N N . ILE A 1 228 ? -17.676 -7.138 -25.709 1.00 32.97 228 ILE A N 1
ATOM 1833 C CA . ILE A 1 228 ? -18.809 -7.619 -24.813 1.00 32.97 228 ILE A CA 1
ATOM 1834 C C . ILE A 1 228 ? -18.292 -8.396 -23.547 1.00 32.97 228 ILE A C 1
ATOM 1836 O O . ILE A 1 228 ? -17.266 -9.059 -23.619 1.00 32.97 228 ILE A O 1
ATOM 1840 N N . ARG A 1 229 ? -18.981 -8.299 -22.378 1.00 37.41 229 ARG A N 1
ATOM 1841 C CA . ARG A 1 229 ? -18.650 -8.856 -21.022 1.00 37.41 229 ARG A CA 1
ATOM 1842 C C . ARG A 1 229 ? -19.875 -9.464 -20.307 1.00 37.41 229 ARG A C 1
ATOM 1844 O O . ARG A 1 229 ? -20.979 -9.066 -20.668 1.00 37.41 229 ARG A O 1
ATOM 1851 N N . VAL A 1 230 ? -19.685 -10.279 -19.247 1.00 31.73 230 VAL A N 1
ATOM 1852 C CA . VAL A 1 230 ? -20.749 -10.846 -18.366 1.00 31.73 230 VAL A CA 1
ATOM 1853 C C . VAL A 1 230 ? -20.353 -11.043 -16.897 1.00 31.73 230 VAL A C 1
ATOM 1855 O O . VAL A 1 230 ? -19.398 -11.762 -16.635 1.00 31.73 230 VAL A O 1
ATOM 1858 N N . ALA A 1 231 ? -21.231 -10.591 -15.984 1.00 33.00 231 ALA A N 1
ATOM 1859 C CA . ALA A 1 231 ? -21.807 -11.390 -14.872 1.00 33.00 231 ALA A CA 1
ATOM 1860 C C . ALA A 1 231 ? -23.341 -11.656 -15.066 1.00 33.00 231 ALA A C 1
ATOM 1862 O O . ALA A 1 231 ? -23.973 -12.330 -14.266 1.00 33.00 231 ALA A O 1
ATOM 1863 N N . ASP A 1 232 ? -23.924 -11.172 -16.175 1.00 33.22 232 ASP A N 1
ATOM 1864 C CA . ASP A 1 232 ? -25.233 -11.502 -16.781 1.00 33.22 232 ASP A CA 1
ATOM 1865 C C . ASP A 1 232 ? -25.020 -11.291 -18.310 1.00 33.22 232 ASP A C 1
ATOM 1867 O O . ASP A 1 232 ? -24.412 -10.279 -18.679 1.00 33.22 232 ASP A O 1
ATOM 1871 N N . VAL A 1 233 ? -25.390 -12.220 -19.217 1.00 34.88 233 VAL A N 1
ATOM 1872 C CA . VAL A 1 233 ? -25.159 -12.021 -20.679 1.00 34.88 233 VAL A CA 1
ATOM 1873 C C . VAL A 1 233 ? -26.136 -11.013 -21.243 1.00 34.88 233 VAL A C 1
ATOM 1875 O O . VAL A 1 233 ? -27.339 -11.242 -21.266 1.00 34.88 233 VAL A O 1
ATOM 1878 N N . PHE A 1 234 ? -25.598 -9.917 -21.776 1.00 32.47 234 PHE A N 1
ATOM 1879 C CA . PHE A 1 234 ? -26.316 -9.046 -22.692 1.00 32.47 234 PHE A CA 1
ATOM 1880 C C . PHE A 1 234 ? -25.836 -9.283 -24.121 1.00 32.47 234 PHE A C 1
ATOM 1882 O O . PHE A 1 234 ? -24.659 -9.118 -24.446 1.00 32.47 234 PHE A O 1
ATOM 1889 N N . GLN A 1 235 ? -26.782 -9.625 -24.992 1.00 32.69 235 GLN A N 1
ATOM 1890 C CA . GLN A 1 235 ? -26.587 -9.668 -26.432 1.00 32.69 235 GLN A CA 1
ATOM 1891 C C . GLN A 1 235 ? -26.659 -8.232 -26.971 1.00 32.69 235 GLN A C 1
ATOM 1893 O O . GLN A 1 235 ? -27.713 -7.595 -26.964 1.00 32.69 235 GLN A O 1
ATOM 1898 N N . GLY A 1 236 ? -25.525 -7.690 -27.416 1.00 30.52 236 GLY A N 1
ATOM 1899 C CA . GLY A 1 236 ? -25.491 -6.427 -28.149 1.00 30.52 236 GLY A CA 1
ATOM 1900 C C . GLY A 1 236 ? -26.106 -6.612 -29.534 1.00 30.52 236 GLY A C 1
ATOM 1901 O O . GLY A 1 236 ? -25.388 -6.871 -30.493 1.00 30.52 236 GLY A O 1
ATOM 1902 N N . CYS A 1 237 ? -27.429 -6.503 -29.655 1.00 24.20 237 CYS A N 1
ATOM 1903 C CA . CYS A 1 237 ? -28.072 -6.489 -30.964 1.00 24.20 237 CYS A CA 1
ATOM 1904 C C . CYS A 1 237 ? -27.689 -5.212 -31.718 1.00 24.20 237 CYS A C 1
ATOM 1906 O O . CYS A 1 237 ? -27.979 -4.093 -31.289 1.00 24.20 237 CYS A O 1
ATOM 1908 N N . ALA A 1 238 ? -27.078 -5.390 -32.887 1.00 35.19 238 ALA A N 1
ATOM 1909 C CA . ALA A 1 238 ? -27.009 -4.353 -33.896 1.00 35.19 238 ALA A CA 1
ATOM 1910 C C . ALA A 1 238 ? -28.430 -4.009 -34.365 1.00 35.19 238 ALA A C 1
ATOM 1912 O O . ALA A 1 238 ? -29.163 -4.894 -34.804 1.00 35.19 238 ALA A O 1
ATOM 1913 N N . LYS A 1 239 ? -28.795 -2.722 -34.351 1.00 32.59 239 LYS A N 1
ATOM 1914 C CA . LYS A 1 239 ? -29.666 -2.145 -35.384 1.00 32.59 239 LYS A CA 1
ATOM 1915 C C . LYS A 1 239 ? -29.446 -0.633 -35.534 1.00 32.59 239 LYS A C 1
ATOM 1917 O O . LYS A 1 239 ? -29.744 0.151 -34.646 1.00 32.59 239 LYS A O 1
ATOM 1922 N N . ALA A 1 240 ? -28.917 -0.318 -36.716 1.00 31.78 240 ALA A N 1
ATOM 1923 C CA . ALA A 1 240 ? -28.985 0.899 -37.527 1.00 31.78 240 ALA A CA 1
ATOM 1924 C C . ALA A 1 240 ? -28.560 2.284 -36.978 1.00 31.78 240 ALA A C 1
ATOM 1926 O O . ALA A 1 240 ? -29.198 2.887 -36.126 1.00 31.78 240 ALA A O 1
ATOM 1927 N N . LYS A 1 241 ? -27.562 2.799 -37.717 1.00 37.25 241 LYS A N 1
ATOM 1928 C CA . LYS A 1 241 ? -27.160 4.176 -38.055 1.00 37.25 241 LYS A CA 1
ATOM 1929 C C . LYS A 1 241 ? -26.623 5.096 -36.947 1.00 37.25 241 LYS A C 1
ATOM 1931 O O . LYS A 1 241 ? -27.346 5.831 -36.289 1.00 37.25 241 LYS A O 1
ATOM 1936 N N . ASN A 1 242 ? -25.289 5.142 -36.983 1.00 39.84 242 ASN A N 1
ATOM 1937 C CA . ASN A 1 242 ? -24.350 6.162 -36.520 1.00 39.84 242 ASN A CA 1
ATOM 1938 C C . ASN A 1 242 ? -23.778 5.960 -35.111 1.00 39.84 242 ASN A C 1
ATOM 1940 O O . ASN A 1 242 ? -24.372 6.302 -34.097 1.00 39.84 242 ASN A O 1
ATOM 1944 N N . GLU A 1 243 ? -22.548 5.437 -35.161 1.00 34.59 243 GLU A N 1
ATOM 1945 C CA . GLU A 1 243 ? -21.561 5.179 -34.113 1.00 34.59 243 GLU A CA 1
ATOM 1946 C C . GLU A 1 243 ? -21.842 4.005 -33.167 1.00 34.59 243 GLU A C 1
ATOM 1948 O O . GLU A 1 243 ? -22.933 3.864 -32.611 1.00 34.59 243 GLU A O 1
ATOM 1953 N N . PRO A 1 244 ? -20.842 3.132 -32.931 1.00 33.12 244 PRO A N 1
ATOM 1954 C CA . PRO A 1 244 ? -20.988 2.140 -31.890 1.00 33.12 244 PRO A CA 1
ATOM 1955 C C . PRO A 1 244 ? -21.036 2.888 -30.556 1.00 33.12 244 PRO A C 1
ATOM 1957 O O . PRO A 1 244 ? -20.144 3.689 -30.271 1.00 33.12 244 PRO A O 1
ATOM 1960 N N . LYS A 1 245 ? -22.037 2.635 -29.712 1.00 37.56 245 LYS A N 1
ATOM 1961 C CA . LYS A 1 245 ? -22.043 3.180 -28.350 1.00 37.56 245 LYS A CA 1
ATOM 1962 C C . LYS A 1 245 ? -20.835 2.633 -27.594 1.00 37.56 245 LYS A C 1
ATOM 1964 O O . LYS A 1 245 ? -20.423 1.487 -27.766 1.00 37.56 245 LYS A O 1
ATOM 1969 N N . ASP A 1 246 ? -20.142 3.511 -26.887 1.00 40.72 246 ASP A N 1
ATOM 1970 C CA . ASP A 1 246 ? -19.081 3.136 -25.957 1.00 40.72 246 ASP A CA 1
ATOM 1971 C C . ASP A 1 246 ? -19.683 2.245 -24.854 1.00 40.72 246 ASP A C 1
ATOM 1973 O O . ASP A 1 246 ? -20.810 2.486 -24.423 1.00 40.72 246 ASP A O 1
ATOM 1977 N N . TYR A 1 247 ? -18.966 1.213 -24.409 1.00 44.56 247 TYR A N 1
ATOM 1978 C CA . TYR A 1 247 ? -19.384 0.349 -23.297 1.00 44.56 247 TYR A CA 1
ATOM 1979 C C . TYR A 1 247 ? -19.704 1.181 -22.042 1.00 44.56 247 TYR A C 1
ATOM 1981 O O . TYR A 1 247 ? -20.672 0.908 -21.329 1.00 44.56 247 TYR A O 1
ATOM 1989 N N . HIS A 1 248 ? -18.979 2.289 -21.856 1.00 45.81 248 HIS A N 1
ATOM 1990 C CA . HIS A 1 248 ? -19.238 3.277 -20.810 1.00 45.81 248 HIS A CA 1
ATOM 1991 C C . HIS A 1 248 ? -20.620 3.956 -20.894 1.00 45.81 248 HIS A C 1
ATOM 1993 O O . HIS A 1 248 ? -21.075 4.521 -19.902 1.00 45.81 248 HIS A O 1
ATOM 1999 N N . ALA A 1 249 ? -21.313 3.897 -22.036 1.00 46.81 249 ALA A N 1
ATOM 2000 C CA . ALA A 1 249 ? -22.661 4.443 -22.204 1.00 46.81 249 ALA A CA 1
ATOM 2001 C C . ALA A 1 249 ? -23.781 3.446 -21.839 1.00 46.81 249 ALA A C 1
ATOM 2003 O O . ALA A 1 249 ? -24.904 3.878 -21.577 1.00 46.81 249 ALA A O 1
ATOM 2004 N N . MET A 1 250 ? -23.503 2.134 -21.819 1.00 51.66 250 MET A N 1
ATOM 2005 C CA . MET A 1 250 ? -24.490 1.093 -21.477 1.00 51.66 250 MET A CA 1
ATOM 2006 C C . MET A 1 250 ? -24.473 0.734 -19.986 1.00 51.66 250 MET A C 1
ATOM 2008 O O . MET A 1 250 ? -25.532 0.502 -19.404 1.00 51.66 250 MET A O 1
ATOM 2012 N N . PHE A 1 251 ? -23.299 0.751 -19.350 1.00 58.47 251 PHE A N 1
ATOM 2013 C CA . PHE A 1 251 ? -23.143 0.450 -17.926 1.00 58.47 251 PHE A CA 1
ATOM 2014 C C . PHE A 1 251 ? -23.332 1.717 -17.079 1.00 58.47 251 PHE A C 1
ATOM 2016 O O . PHE A 1 251 ? -22.385 2.412 -16.707 1.00 58.47 251 PHE A O 1
ATOM 2023 N N . ASN A 1 252 ? -24.595 2.076 -16.842 1.00 68.31 252 ASN A N 1
ATOM 2024 C CA . ASN A 1 252 ? -24.962 3.255 -16.061 1.00 68.31 252 ASN A CA 1
ATOM 2025 C C . ASN A 1 252 ? -25.337 2.893 -14.613 1.00 68.31 252 ASN A C 1
ATOM 2027 O O . ASN A 1 252 ? -25.614 1.744 -14.275 1.00 68.31 252 ASN A O 1
ATOM 2031 N N . HIS A 1 253 ? -25.370 3.907 -13.750 1.00 70.50 253 HIS A N 1
ATOM 2032 C CA . HIS A 1 253 ? -25.674 3.742 -12.328 1.00 70.50 253 HIS A CA 1
ATOM 2033 C C . HIS A 1 253 ? -27.029 3.054 -12.065 1.00 70.50 253 HIS A C 1
ATOM 2035 O O . HIS A 1 253 ? -27.155 2.268 -11.133 1.00 70.50 253 HIS A O 1
ATOM 2041 N N . THR A 1 254 ? -28.037 3.320 -12.900 1.00 72.31 254 THR A N 1
ATOM 2042 C CA . THR A 1 254 ? -29.381 2.743 -12.762 1.00 72.31 254 THR A CA 1
ATOM 2043 C C . THR A 1 254 ? -29.392 1.244 -13.043 1.00 72.31 254 THR A C 1
ATOM 2045 O O . THR A 1 254 ? -30.053 0.496 -12.329 1.00 72.31 254 THR A O 1
ATOM 2048 N N . TYR A 1 255 ? -28.654 0.804 -14.064 1.00 75.44 255 TYR A N 1
ATOM 2049 C CA . TYR A 1 255 ? -28.470 -0.615 -14.354 1.00 75.44 255 TYR A CA 1
ATOM 2050 C C . TYR A 1 255 ? -27.763 -1.318 -13.193 1.00 75.44 255 TYR A C 1
ATOM 2052 O O . TYR A 1 255 ? -28.257 -2.328 -12.697 1.00 75.44 255 TYR A O 1
ATOM 2060 N N . PHE A 1 256 ? -26.660 -0.732 -12.716 1.00 77.50 256 PHE A N 1
ATOM 2061 C CA . PHE A 1 256 ? -25.884 -1.294 -11.615 1.00 77.50 256 PHE A CA 1
ATOM 2062 C C . PHE A 1 256 ? -26.730 -1.493 -10.351 1.00 77.50 256 PHE A C 1
ATOM 2064 O O . PHE A 1 256 ? -26.637 -2.545 -9.736 1.00 77.50 256 PHE A O 1
ATOM 2071 N N . ILE A 1 257 ? -27.588 -0.532 -9.978 1.00 77.19 257 ILE A N 1
ATOM 2072 C CA . ILE A 1 257 ? -28.470 -0.676 -8.804 1.00 77.19 257 ILE A CA 1
ATOM 2073 C C . ILE A 1 257 ? -29.386 -1.896 -8.938 1.00 77.19 257 ILE A C 1
ATOM 2075 O O . ILE A 1 257 ? -29.466 -2.690 -8.007 1.00 77.19 257 ILE A O 1
ATOM 2079 N N . LYS A 1 258 ? -30.053 -2.059 -10.087 1.00 79.50 258 LYS A N 1
ATOM 2080 C CA . LYS A 1 258 ? -30.967 -3.191 -10.315 1.00 79.50 258 LYS A CA 1
ATOM 2081 C C . LYS A 1 258 ? -30.234 -4.528 -10.281 1.00 79.50 258 LYS A C 1
ATOM 2083 O O . LYS A 1 258 ? -30.726 -5.492 -9.707 1.00 79.50 258 LYS A O 1
ATOM 2088 N N . TRP A 1 259 ? -29.055 -4.579 -10.895 1.00 82.75 259 TRP A N 1
ATOM 2089 C CA . TRP A 1 259 ? -28.213 -5.769 -10.869 1.00 82.75 259 TRP A CA 1
ATOM 2090 C C . TRP A 1 259 ? -27.728 -6.084 -9.447 1.00 82.75 259 TRP A C 1
ATOM 2092 O O . TRP A 1 259 ? -27.853 -7.216 -8.993 1.00 82.75 259 TRP A O 1
ATOM 2102 N N . PHE A 1 260 ? -27.261 -5.081 -8.703 1.00 83.12 260 PHE A N 1
ATOM 2103 C CA . PHE A 1 260 ? -26.789 -5.257 -7.331 1.00 83.12 260 PHE A CA 1
ATOM 2104 C C . PHE A 1 260 ? -27.915 -5.698 -6.382 1.00 83.12 260 PHE A C 1
ATOM 2106 O O . PHE A 1 260 ? -27.690 -6.514 -5.495 1.00 83.12 260 PHE A O 1
ATOM 2113 N N . GLU A 1 261 ? -29.145 -5.226 -6.598 1.00 82.69 261 GLU A N 1
ATOM 2114 C CA . GLU A 1 261 ? -30.331 -5.692 -5.871 1.00 82.69 261 GLU A CA 1
ATOM 2115 C C . GLU A 1 261 ? -30.634 -7.177 -6.114 1.00 82.69 261 GLU A C 1
ATOM 2117 O O . GLU A 1 261 ? -30.941 -7.905 -5.165 1.00 82.69 261 GLU A O 1
ATOM 2122 N N . LYS A 1 262 ? -30.494 -7.643 -7.360 1.00 83.31 262 LYS A N 1
ATOM 2123 C CA . LYS A 1 262 ? -30.608 -9.067 -7.700 1.00 83.31 262 LYS A CA 1
ATOM 2124 C C . LYS A 1 262 ? -29.528 -9.887 -6.986 1.00 83.31 262 LYS A C 1
ATOM 2126 O O . LYS A 1 262 ? -29.866 -10.866 -6.332 1.00 83.31 262 LYS A O 1
ATOM 2131 N N . VAL A 1 263 ? -28.272 -9.435 -7.018 1.00 83.69 263 VAL A N 1
ATOM 2132 C CA . VAL A 1 263 ? -27.148 -10.103 -6.333 1.00 83.69 263 VAL A CA 1
ATOM 2133 C C . VAL A 1 263 ? -27.384 -10.209 -4.824 1.00 83.69 263 VAL A C 1
ATOM 2135 O O . VAL A 1 263 ? -27.201 -11.282 -4.257 1.00 83.69 263 VAL A O 1
ATOM 2138 N N . MET A 1 264 ? -27.823 -9.134 -4.159 1.00 84.44 264 MET A N 1
ATOM 2139 C CA . MET A 1 264 ? -28.143 -9.186 -2.723 1.00 84.44 264 MET A CA 1
ATOM 2140 C C . MET A 1 264 ? -29.252 -10.204 -2.433 1.00 84.44 264 MET A C 1
ATOM 2142 O O . MET A 1 264 ? -29.108 -11.028 -1.538 1.00 84.44 264 MET A O 1
ATOM 2146 N N . SER A 1 265 ? -30.307 -10.213 -3.250 1.00 86.69 265 SER A N 1
ATOM 2147 C CA . SER A 1 265 ? -31.432 -11.143 -3.085 1.00 86.69 265 SER A CA 1
ATOM 2148 C C . SER A 1 265 ? -31.014 -12.611 -3.285 1.00 86.69 265 SER A C 1
ATOM 2150 O O . SER A 1 265 ? -31.493 -13.492 -2.578 1.00 86.69 265 SER A O 1
ATOM 2152 N N . GLU A 1 266 ? -30.087 -12.890 -4.207 1.00 85.94 266 GLU A N 1
ATOM 2153 C CA . GLU A 1 266 ? -29.508 -14.230 -4.398 1.00 85.94 266 GLU A CA 1
ATOM 2154 C C . GLU A 1 266 ? -28.643 -14.658 -3.202 1.00 85.94 266 GLU A C 1
ATOM 2156 O O . GLU A 1 266 ? -28.727 -15.797 -2.747 1.00 85.94 266 GLU A O 1
ATOM 2161 N N . VAL A 1 267 ? -27.847 -13.744 -2.643 1.00 83.00 267 VAL A N 1
ATOM 2162 C CA . VAL A 1 267 ? -27.025 -14.004 -1.449 1.00 83.00 267 VAL A CA 1
ATOM 2163 C C . VAL A 1 267 ? -27.893 -14.266 -0.211 1.00 83.00 267 VAL A C 1
ATOM 2165 O O . VAL A 1 267 ? -27.607 -15.179 0.568 1.00 83.00 267 VAL A O 1
ATOM 2168 N N . GLU A 1 268 ? -28.980 -13.512 -0.055 1.00 85.19 268 GLU A N 1
ATOM 2169 C CA . GLU A 1 268 ? -29.985 -13.723 0.990 1.00 85.19 268 GLU A CA 1
ATOM 2170 C C . GLU A 1 268 ? -30.688 -15.081 0.819 1.00 85.19 268 GLU A C 1
ATOM 2172 O O . GLU A 1 268 ? -30.865 -15.809 1.797 1.00 85.19 268 GLU A O 1
ATOM 2177 N N . ALA A 1 269 ? -31.012 -15.476 -0.419 1.00 84.31 269 ALA A N 1
ATOM 2178 C CA . ALA A 1 269 ? -31.593 -16.786 -0.727 1.00 84.31 269 ALA A CA 1
ATOM 2179 C C . ALA A 1 269 ? -30.645 -17.957 -0.402 1.00 84.31 269 ALA A C 1
ATOM 2181 O O . ALA A 1 269 ? -31.103 -19.048 -0.066 1.00 84.31 269 ALA A O 1
ATOM 2182 N N . LEU A 1 270 ? -29.327 -17.728 -0.428 1.00 82.31 270 LEU A N 1
ATOM 2183 C CA . LEU A 1 270 ? -28.311 -18.676 0.050 1.00 82.31 270 LEU A CA 1
ATOM 2184 C C . LEU A 1 270 ? -28.182 -18.710 1.589 1.00 82.31 270 LEU A C 1
ATOM 2186 O O . LEU A 1 270 ? -27.298 -19.387 2.121 1.00 82.31 270 LEU A O 1
ATOM 2190 N N . GLY A 1 271 ? -29.028 -17.972 2.315 1.00 82.94 271 GLY A N 1
ATOM 2191 C CA . GLY A 1 271 ? -29.048 -17.923 3.777 1.00 82.94 271 GLY A CA 1
ATOM 2192 C C . GLY A 1 271 ? -27.880 -17.146 4.388 1.00 82.94 271 GLY A C 1
ATOM 2193 O O . GLY A 1 271 ? -27.521 -17.386 5.542 1.00 82.94 271 GLY A O 1
ATOM 2194 N N . LYS A 1 272 ? -27.238 -16.248 3.630 1.00 80.94 272 LYS A N 1
ATOM 2195 C CA . LYS A 1 272 ? -26.111 -15.438 4.114 1.00 80.94 272 LYS A CA 1
ATOM 2196 C C . LYS A 1 272 ? -26.590 -14.048 4.530 1.00 80.94 272 LYS A C 1
ATOM 2198 O O . LYS A 1 272 ? -27.170 -13.317 3.737 1.00 80.94 272 LYS A O 1
ATOM 2203 N N . GLN A 1 273 ? -26.294 -13.667 5.770 1.00 83.50 273 GLN A N 1
ATOM 2204 C CA . GLN A 1 273 ? -26.569 -12.341 6.335 1.00 83.50 273 GLN A CA 1
ATOM 2205 C C . GLN A 1 273 ? -25.267 -11.705 6.835 1.00 83.50 273 GLN A C 1
ATOM 2207 O O . GLN A 1 273 ? -24.267 -12.404 7.005 1.00 83.50 273 GLN A O 1
ATOM 2212 N N . GLY A 1 274 ? -25.241 -10.382 7.022 1.00 84.19 274 GLY A N 1
ATOM 2213 C CA . GLY A 1 274 ? -24.026 -9.684 7.474 1.00 84.19 274 GLY A CA 1
ATOM 2214 C C . GLY A 1 274 ? -22.887 -9.668 6.447 1.00 84.19 274 GLY A C 1
ATOM 2215 O O . GLY A 1 274 ? -21.730 -9.504 6.809 1.00 84.19 274 GLY A O 1
ATOM 2216 N N . VAL A 1 275 ? -23.204 -9.895 5.170 1.00 85.56 275 VAL A N 1
ATOM 2217 C CA . VAL A 1 275 ? -22.226 -9.989 4.075 1.00 85.56 275 VAL A CA 1
ATOM 2218 C C . VAL A 1 275 ? -21.538 -8.653 3.803 1.00 85.56 275 VAL A C 1
ATOM 2220 O O . VAL A 1 275 ? -22.200 -7.618 3.714 1.00 85.56 275 VAL A O 1
ATOM 2223 N N . THR A 1 276 ? -20.221 -8.698 3.599 1.00 86.00 276 THR A N 1
ATOM 2224 C CA . THR A 1 276 ? -19.417 -7.566 3.128 1.00 86.00 276 THR A CA 1
ATOM 2225 C C . THR A 1 276 ? -19.166 -7.693 1.625 1.00 86.00 276 THR A C 1
ATOM 2227 O O . THR A 1 276 ? -18.445 -8.583 1.174 1.00 86.00 276 THR A O 1
ATOM 2230 N N . PHE A 1 277 ? -19.741 -6.790 0.832 1.00 85.38 277 PHE A N 1
ATOM 2231 C CA . PHE A 1 277 ? -19.519 -6.719 -0.612 1.00 85.38 277 PHE A CA 1
ATOM 2232 C C . PHE A 1 277 ? -18.309 -5.840 -0.930 1.00 85.38 277 PHE A C 1
ATOM 2234 O O . PHE A 1 277 ? -18.290 -4.654 -0.603 1.00 85.38 277 PHE A O 1
ATOM 2241 N N . VAL A 1 278 ? -17.315 -6.397 -1.614 1.00 84.69 278 VAL A N 1
ATOM 2242 C CA . VAL A 1 278 ? -16.091 -5.700 -2.017 1.00 84.69 278 VAL A CA 1
ATOM 2243 C C . VAL A 1 278 ? -16.125 -5.445 -3.519 1.00 84.69 278 VAL A C 1
ATOM 2245 O O . VAL A 1 278 ? -16.287 -6.382 -4.294 1.00 84.69 278 VAL A O 1
ATOM 2248 N N . MET A 1 279 ? -15.954 -4.194 -3.948 1.00 84.12 279 MET A N 1
ATOM 2249 C CA . MET A 1 279 ? -15.972 -3.817 -5.370 1.00 84.12 279 MET A CA 1
ATOM 2250 C C . MET A 1 279 ? -14.992 -2.685 -5.685 1.00 84.12 279 MET A C 1
ATOM 2252 O O . MET A 1 279 ? -14.501 -2.007 -4.781 1.00 84.12 279 MET A O 1
ATOM 2256 N N . ASP A 1 280 ? -14.727 -2.454 -6.970 1.00 81.12 280 ASP A N 1
ATOM 2257 C CA . ASP A 1 280 ? -13.808 -1.406 -7.402 1.00 81.12 280 ASP A CA 1
ATOM 2258 C C . ASP A 1 280 ? -14.340 0.019 -7.125 1.00 81.12 280 ASP A C 1
ATOM 2260 O O . ASP A 1 280 ? -15.519 0.272 -6.830 1.00 81.12 280 ASP A O 1
ATOM 2264 N N . ASN A 1 281 ? -13.448 1.002 -7.242 1.00 77.88 281 ASN A N 1
ATOM 2265 C CA . ASN A 1 281 ? -13.758 2.394 -6.938 1.00 77.88 281 ASN A CA 1
ATOM 2266 C C . ASN A 1 281 ? -14.377 3.184 -8.112 1.00 77.88 281 ASN A C 1
ATOM 2268 O O . ASN A 1 281 ? -14.180 4.408 -8.195 1.00 77.88 281 ASN A O 1
ATOM 2272 N N . ALA A 1 282 ? -15.096 2.527 -9.030 1.00 72.88 282 ALA A N 1
ATOM 2273 C CA . ALA A 1 282 ? -15.610 3.155 -10.242 1.00 72.88 282 ALA A CA 1
ATOM 2274 C C . ALA A 1 282 ? -16.642 4.275 -9.994 1.00 72.88 282 ALA A C 1
ATOM 2276 O O . ALA A 1 282 ? -17.396 4.323 -9.015 1.00 72.88 282 ALA A O 1
ATOM 2277 N N . LYS A 1 283 ? -16.709 5.224 -10.940 1.00 71.38 283 LYS A N 1
ATOM 2278 C CA . LYS A 1 283 ? -17.640 6.367 -10.865 1.00 71.38 283 LYS A CA 1
ATOM 2279 C C . LYS A 1 283 ? -19.108 5.936 -10.930 1.00 71.38 283 LYS A C 1
ATOM 2281 O O . LYS A 1 283 ? -19.926 6.531 -10.232 1.00 71.38 283 LYS A O 1
ATOM 2286 N N . TYR A 1 284 ? -19.438 4.939 -11.756 1.00 70.06 284 TYR A N 1
ATOM 2287 C CA . TYR A 1 284 ? -20.810 4.437 -11.917 1.00 70.06 284 TYR A CA 1
ATOM 2288 C C . TYR A 1 284 ? -21.272 3.607 -10.725 1.00 70.06 284 TYR A C 1
ATOM 2290 O O . TYR A 1 284 ? -22.473 3.600 -10.450 1.00 70.06 284 TYR A O 1
ATOM 2298 N N . HIS A 1 285 ? -20.336 3.030 -9.957 1.00 67.31 285 HIS A N 1
ATOM 2299 C CA . HIS A 1 285 ? -20.630 2.626 -8.597 1.00 67.31 285 HIS A CA 1
ATOM 2300 C C . HIS A 1 285 ? -21.141 3.882 -7.894 1.00 67.31 285 HIS A C 1
ATOM 2302 O O . HIS A 1 285 ? -22.339 4.011 -7.684 1.00 67.31 285 HIS A O 1
ATOM 2308 N N . LYS A 1 286 ? -20.319 4.882 -7.582 1.00 66.38 286 LYS A N 1
ATOM 2309 C CA . LYS A 1 286 ? -20.662 6.028 -6.697 1.00 66.38 286 LYS A CA 1
ATOM 2310 C C . LYS A 1 286 ? -21.780 7.008 -7.126 1.00 66.38 286 LYS A C 1
ATOM 2312 O O . LYS A 1 286 ? -21.824 8.117 -6.591 1.00 66.38 286 LYS A O 1
ATOM 2317 N N . GLY A 1 287 ? -22.669 6.656 -8.050 1.00 62.84 287 GLY A N 1
ATOM 2318 C CA . GLY A 1 287 ? -23.810 7.494 -8.402 1.00 62.84 287 GLY A CA 1
ATOM 2319 C C . GLY A 1 287 ? -24.637 7.877 -7.174 1.00 62.84 287 GLY A C 1
ATOM 2320 O O . GLY A 1 287 ? -24.912 7.066 -6.297 1.00 62.84 287 GLY A O 1
ATOM 2321 N N . LEU A 1 288 ? -24.956 9.162 -7.080 1.00 63.12 288 LEU A N 1
ATOM 2322 C CA . LEU A 1 288 ? -25.811 9.693 -6.028 1.00 63.12 288 LEU A CA 1
ATOM 2323 C C . LEU A 1 288 ? -27.278 9.455 -6.412 1.00 63.12 288 LEU A C 1
ATOM 2325 O O . LEU A 1 288 ? -27.576 9.460 -7.617 1.00 63.12 288 LEU A O 1
ATOM 2329 N N . PRO A 1 289 ? -28.178 9.301 -5.424 1.00 63.59 289 PRO A N 1
ATOM 2330 C CA . PRO A 1 289 ? -29.619 9.285 -5.648 1.00 63.59 289 PRO A CA 1
ATOM 2331 C C . PRO A 1 289 ? -30.079 10.387 -6.619 1.00 63.59 289 PRO A C 1
ATOM 2333 O O . PRO A 1 289 ? -29.485 11.469 -6.700 1.00 63.59 289 PRO A O 1
ATOM 2336 N N . ALA A 1 290 ? -31.108 10.100 -7.422 1.00 62.66 290 ALA A N 1
ATOM 2337 C CA . ALA A 1 290 ? -31.548 10.990 -8.503 1.00 62.66 290 ALA A CA 1
ATOM 2338 C C . ALA A 1 290 ? -32.011 12.373 -8.002 1.00 62.66 290 ALA A C 1
ATOM 2340 O O . ALA A 1 290 ? -31.906 13.361 -8.727 1.00 62.66 290 ALA A O 1
ATOM 2341 N N . ASP A 1 291 ? -32.466 12.439 -6.755 1.00 65.38 291 ASP A N 1
ATOM 2342 C CA . ASP A 1 291 ? -32.901 13.620 -6.010 1.00 65.38 291 ASP A CA 1
ATOM 2343 C C . ASP A 1 291 ? -31.745 14.440 -5.405 1.00 65.38 291 ASP A C 1
ATOM 2345 O O . ASP A 1 291 ? -31.983 15.516 -4.848 1.00 65.38 291 ASP A O 1
ATOM 2349 N N . THR A 1 292 ? -30.495 13.978 -5.530 1.00 70.19 292 THR A N 1
ATOM 2350 C CA . THR A 1 292 ? -29.329 14.706 -5.019 1.00 70.19 292 THR A CA 1
ATOM 2351 C C . THR A 1 292 ? -29.014 15.916 -5.910 1.00 70.19 292 THR A C 1
ATOM 2353 O O . THR A 1 292 ? -28.762 15.735 -7.110 1.00 70.19 292 THR A O 1
ATOM 2356 N N . PRO A 1 293 ? -28.959 17.146 -5.357 1.00 74.31 293 PRO A N 1
ATOM 2357 C CA . PRO A 1 293 ? -28.739 18.354 -6.147 1.00 74.31 293 PRO A CA 1
ATOM 2358 C C . PRO A 1 293 ? -27.417 18.334 -6.917 1.00 74.31 293 PRO A C 1
ATOM 2360 O O . PRO A 1 293 ? -26.366 17.983 -6.377 1.00 74.31 293 PRO A O 1
ATOM 2363 N N . ARG A 1 294 ? -27.446 18.766 -8.184 1.00 77.69 294 ARG A N 1
ATOM 2364 C CA . ARG A 1 294 ? -26.257 18.862 -9.049 1.00 77.69 294 ARG A CA 1
ATOM 2365 C C . ARG A 1 294 ? -26.076 20.287 -9.547 1.00 77.69 294 ARG A C 1
ATOM 2367 O O . ARG A 1 294 ? -27.046 20.935 -9.922 1.00 77.69 294 ARG A O 1
ATOM 2374 N N . GLY A 1 295 ? -24.832 20.742 -9.691 1.00 76.31 295 GLY A N 1
ATOM 2375 C CA . GLY A 1 295 ? -24.532 22.069 -10.253 1.00 76.31 295 GLY A CA 1
ATOM 2376 C C . GLY A 1 295 ? -25.060 22.288 -11.681 1.00 76.31 295 GLY A C 1
ATOM 2377 O O . GLY A 1 295 ? -25.170 23.424 -12.138 1.00 76.31 295 GLY A O 1
ATOM 2378 N N . THR A 1 296 ? -25.435 21.220 -12.392 1.00 79.06 296 THR A N 1
ATOM 2379 C CA . THR A 1 296 ? -26.090 21.287 -13.705 1.00 79.06 296 THR A CA 1
ATOM 2380 C C . THR A 1 296 ? -27.581 21.632 -13.630 1.00 79.06 296 THR A C 1
ATOM 2382 O O . THR A 1 296 ? -28.115 22.125 -14.621 1.00 79.06 296 THR A O 1
ATOM 2385 N N . TRP A 1 297 ? -28.244 21.467 -12.480 1.00 83.31 297 TRP A N 1
ATOM 2386 C CA . TRP A 1 297 ? -29.674 21.747 -12.296 1.00 83.31 297 TRP A CA 1
ATOM 2387 C C . TRP A 1 297 ? -30.046 23.208 -12.587 1.00 83.31 297 TRP A C 1
ATOM 2389 O O . TRP A 1 297 ? -29.206 24.112 -12.548 1.00 83.31 297 TRP A O 1
ATOM 2399 N N . ARG A 1 298 ? -31.319 23.463 -12.913 1.00 86.00 298 ARG A N 1
ATOM 2400 C CA . ARG A 1 298 ? -31.822 24.836 -13.117 1.00 86.00 298 ARG A CA 1
ATOM 2401 C C . ARG A 1 298 ? -31.776 25.620 -11.797 1.00 86.00 298 ARG A C 1
ATOM 2403 O O . ARG A 1 298 ? -31.877 25.024 -10.727 1.00 86.00 298 ARG A O 1
ATOM 2410 N N . LYS A 1 299 ? -31.656 26.954 -11.873 1.00 85.94 299 LYS A N 1
ATOM 2411 C CA . LYS A 1 299 ? -31.548 27.844 -10.696 1.00 85.94 299 LYS A CA 1
ATOM 2412 C C . LYS A 1 299 ? -32.700 27.634 -9.702 1.00 85.94 299 LYS A C 1
ATOM 2414 O O . LYS A 1 299 ? -32.438 27.522 -8.514 1.00 85.94 299 LYS A O 1
ATOM 2419 N N . ALA A 1 300 ? -33.930 27.468 -10.194 1.00 85.56 300 ALA A N 1
ATOM 2420 C CA . ALA A 1 300 ? -35.101 27.182 -9.361 1.00 85.56 300 ALA A CA 1
ATOM 2421 C C . ALA A 1 300 ? -34.934 25.911 -8.502 1.00 85.56 300 ALA A C 1
ATOM 2423 O O . ALA A 1 300 ? -35.163 25.949 -7.298 1.00 85.56 300 ALA A O 1
ATOM 2424 N N . TYR A 1 301 ? -34.443 24.814 -9.091 1.00 85.06 301 TYR A N 1
ATOM 2425 C CA . TYR A 1 301 ? -34.213 23.563 -8.357 1.00 85.06 301 TYR A CA 1
ATOM 2426 C C . TYR A 1 301 ? -33.056 23.664 -7.352 1.00 85.06 301 TYR A C 1
ATOM 2428 O O . TYR A 1 301 ? -33.083 23.016 -6.307 1.00 85.06 301 TYR A O 1
ATOM 2436 N N . LEU A 1 302 ? -32.041 24.484 -7.643 1.00 85.38 302 LEU A N 1
ATOM 2437 C CA . LEU A 1 302 ? -30.954 24.752 -6.698 1.00 85.38 302 LEU A CA 1
ATOM 2438 C C . LEU A 1 302 ? -31.428 25.597 -5.513 1.00 85.38 302 LEU A C 1
ATOM 2440 O O . LEU A 1 302 ? -31.050 25.293 -4.391 1.00 85.38 302 LEU A O 1
ATOM 2444 N N . LEU A 1 303 ? -32.297 26.587 -5.737 1.00 84.44 303 LEU A N 1
ATOM 2445 C CA . LEU A 1 303 ? -32.912 27.368 -4.660 1.00 84.44 303 LEU A CA 1
ATOM 2446 C C . LEU A 1 303 ? -33.809 26.492 -3.774 1.00 84.44 303 LEU A C 1
ATOM 2448 O O . LEU A 1 303 ? -33.674 26.534 -2.554 1.00 84.44 303 LEU A O 1
ATOM 2452 N N . SER A 1 304 ? -34.630 25.612 -4.365 1.00 84.25 304 SER A N 1
ATOM 2453 C CA . SER A 1 304 ? -35.417 24.643 -3.584 1.00 84.25 304 SER A CA 1
ATOM 2454 C C . SER A 1 304 ? -34.536 23.660 -2.804 1.00 84.25 304 SER A C 1
ATOM 2456 O O . SER A 1 304 ? -34.884 23.240 -1.703 1.00 84.25 304 SER A O 1
ATOM 2458 N N . ALA A 1 305 ? -33.367 23.300 -3.348 1.00 82.31 305 ALA A N 1
ATOM 2459 C CA . ALA A 1 305 ? -32.397 22.480 -2.635 1.00 82.31 305 ALA A CA 1
ATOM 2460 C C . ALA A 1 305 ? -31.740 23.257 -1.484 1.00 82.31 305 ALA A C 1
ATOM 2462 O O . ALA A 1 305 ? -31.611 22.714 -0.394 1.00 82.31 305 ALA A O 1
ATOM 2463 N N . CYS A 1 306 ? -31.372 24.525 -1.681 1.00 83.88 306 CYS A N 1
ATOM 2464 C CA . CYS A 1 306 ? -30.839 25.366 -0.610 1.00 83.88 306 CYS A CA 1
ATOM 2465 C C . CYS A 1 306 ? -31.833 25.528 0.544 1.00 83.88 306 CYS A C 1
ATOM 2467 O O . CYS A 1 306 ? -31.427 25.396 1.693 1.00 83.88 306 CYS A O 1
ATOM 2469 N N . GLN A 1 307 ? -33.126 25.696 0.255 1.00 83.50 307 GLN A N 1
ATOM 2470 C CA . GLN A 1 307 ? -34.178 25.691 1.279 1.00 83.50 307 GLN A CA 1
ATOM 2471 C C . GLN A 1 307 ? -34.232 24.352 2.028 1.00 83.50 307 GLN A C 1
ATOM 2473 O O . GLN A 1 307 ? -34.228 24.330 3.256 1.00 83.50 307 GLN A O 1
ATOM 2478 N N . ARG A 1 308 ? -34.192 23.224 1.302 1.00 80.94 308 ARG A N 1
ATOM 2479 C CA . ARG A 1 308 ? -34.194 21.874 1.894 1.00 80.94 308 ARG A CA 1
ATOM 2480 C C . ARG A 1 308 ? -32.998 21.622 2.816 1.00 80.94 308 ARG A C 1
ATOM 2482 O O . ARG A 1 308 ? -33.150 20.997 3.858 1.00 80.94 308 ARG A O 1
ATOM 2489 N N . TYR A 1 309 ? -31.810 22.085 2.432 1.00 80.12 309 TYR A N 1
ATOM 2490 C CA . TYR A 1 309 ? -30.574 21.895 3.197 1.00 80.12 309 TYR A CA 1
ATOM 2491 C C . TYR A 1 309 ? -30.238 23.084 4.112 1.00 80.12 309 TYR A C 1
ATOM 2493 O O . TYR A 1 309 ? -29.123 23.133 4.626 1.00 80.12 309 TYR A O 1
ATOM 2501 N N . ALA A 1 310 ? -31.179 24.010 4.337 1.00 82.00 310 ALA A N 1
ATOM 2502 C CA . ALA A 1 310 ? -31.015 25.216 5.155 1.00 82.00 310 ALA A CA 1
ATOM 2503 C C . ALA A 1 310 ? -29.715 25.992 4.849 1.00 82.00 310 ALA A C 1
ATOM 2505 O O . ALA A 1 310 ? -28.918 26.280 5.743 1.00 82.00 310 ALA A O 1
ATOM 2506 N N . VAL A 1 311 ? -29.479 26.275 3.565 1.00 83.88 311 VAL A N 1
ATOM 2507 C CA . VAL A 1 311 ? -28.349 27.077 3.075 1.00 83.88 311 VAL A CA 1
ATOM 2508 C C . VAL A 1 311 ? -28.843 28.475 2.739 1.00 83.88 311 VAL A C 1
ATOM 2510 O O . VAL A 1 311 ? -29.723 28.623 1.893 1.00 83.88 311 VAL A O 1
ATOM 2513 N N . ASP A 1 312 ? -28.237 29.482 3.359 1.00 82.69 312 ASP A N 1
ATOM 2514 C CA . ASP A 1 312 ? -28.580 30.884 3.136 1.00 82.69 312 ASP A CA 1
ATOM 2515 C C . ASP A 1 312 ? -28.061 31.391 1.774 1.00 82.69 312 ASP A C 1
ATOM 2517 O O . ASP A 1 312 ? -26.850 31.457 1.507 1.00 82.69 312 ASP A O 1
ATOM 2521 N N . VAL A 1 313 ? -29.000 31.686 0.874 1.00 83.44 313 VAL A N 1
ATOM 2522 C CA . VAL A 1 313 ? -28.766 32.155 -0.499 1.00 83.44 313 VAL A CA 1
ATOM 2523 C C . VAL A 1 313 ? -29.861 33.134 -0.906 1.00 83.44 313 VAL A C 1
ATOM 2525 O O . VAL A 1 313 ? -31.036 32.905 -0.616 1.00 83.44 313 VAL A O 1
ATOM 2528 N N . ASP A 1 314 ? -29.497 34.185 -1.640 1.00 82.50 314 ASP A N 1
ATOM 2529 C CA . ASP A 1 314 ? -30.473 35.119 -2.199 1.00 82.50 314 ASP A CA 1
ATOM 2530 C C . ASP A 1 314 ? -31.015 34.581 -3.535 1.00 82.50 314 ASP A C 1
ATOM 2532 O O . ASP A 1 314 ? -30.301 34.004 -4.361 1.00 82.50 314 ASP A O 1
ATOM 2536 N N . SER A 1 315 ? -32.296 34.823 -3.794 1.00 80.00 315 SER A N 1
ATOM 2537 C CA . SER A 1 315 ? -32.924 34.632 -5.102 1.00 80.00 315 SER A CA 1
ATOM 2538 C C . SER A 1 315 ? -32.197 35.353 -6.251 1.00 80.00 315 SER A C 1
ATOM 2540 O O . SER A 1 315 ? -32.227 34.866 -7.387 1.00 80.00 315 SER A O 1
ATOM 2542 N N . HIS A 1 316 ? -31.487 36.453 -5.980 1.00 85.12 316 HIS A N 1
ATOM 2543 C CA . HIS A 1 316 ? -30.700 37.214 -6.957 1.00 85.12 316 HIS A CA 1
ATOM 2544 C C . HIS A 1 316 ? -29.313 36.616 -7.218 1.00 85.12 316 HIS A C 1
ATOM 2546 O O . HIS A 1 316 ? -28.723 36.894 -8.265 1.00 85.12 316 HIS A O 1
ATOM 2552 N N . ASP A 1 317 ? -28.822 35.718 -6.357 1.00 85.00 317 ASP A N 1
ATOM 2553 C CA . ASP A 1 317 ? -27.489 35.139 -6.499 1.00 85.00 317 ASP A CA 1
ATOM 2554 C C . ASP A 1 317 ? -27.321 34.395 -7.832 1.00 85.00 317 ASP A C 1
ATOM 2556 O O . ASP A 1 317 ? -28.223 33.729 -8.364 1.00 85.00 317 ASP A O 1
ATOM 2560 N N . LEU A 1 318 ? -26.117 34.477 -8.397 1.00 85.94 318 LEU A N 1
ATOM 2561 C CA . LEU A 1 318 ? -25.773 33.718 -9.593 1.00 85.94 318 LEU A CA 1
ATOM 2562 C C . LEU A 1 318 ? -25.786 32.217 -9.281 1.00 85.94 318 LEU A C 1
ATOM 2564 O O . LEU A 1 318 ? -25.336 31.773 -8.226 1.00 85.94 318 LEU A O 1
ATOM 2568 N N . LYS A 1 319 ? -26.205 31.399 -10.255 1.00 87.38 319 LYS A N 1
ATOM 2569 C CA . LYS A 1 319 ? -26.224 29.926 -10.143 1.00 87.38 319 LYS A CA 1
ATOM 2570 C C . LYS A 1 319 ? -24.889 29.347 -9.641 1.00 87.38 319 LYS A C 1
ATOM 2572 O O . LYS A 1 319 ? -24.880 28.379 -8.883 1.00 87.38 319 LYS A O 1
ATOM 2577 N N . LYS A 1 320 ? -23.765 29.943 -10.055 1.00 86.00 320 LYS A N 1
ATOM 2578 C CA . LYS A 1 320 ? -22.414 29.547 -9.629 1.00 86.00 320 LYS A CA 1
ATOM 2579 C C . LYS A 1 320 ? -22.185 29.800 -8.133 1.00 86.00 320 LYS A C 1
ATOM 2581 O O . LYS A 1 320 ? -21.612 28.941 -7.472 1.00 86.00 320 LYS A O 1
ATOM 2586 N N . THR A 1 321 ? -22.666 30.927 -7.613 1.00 84.88 321 THR A N 1
ATOM 2587 C CA . THR A 1 321 ? -22.577 31.322 -6.198 1.00 84.88 321 THR A CA 1
ATOM 2588 C C . THR A 1 321 ? -23.464 30.439 -5.323 1.00 84.88 321 THR A C 1
ATOM 2590 O O . THR A 1 321 ? -22.990 29.897 -4.328 1.00 84.88 321 THR A O 1
ATOM 2593 N N . ILE A 1 322 ? -24.705 30.188 -5.759 1.00 86.38 322 ILE A N 1
ATOM 2594 C CA . ILE A 1 322 ? -25.641 29.272 -5.086 1.00 86.38 322 ILE A CA 1
ATOM 2595 C C . ILE A 1 322 ? -25.020 27.871 -4.972 1.00 86.38 322 ILE A C 1
ATOM 2597 O O . ILE A 1 322 ? -24.970 27.292 -3.890 1.00 86.38 322 ILE A O 1
ATOM 2601 N N . TRP A 1 323 ? -24.469 27.336 -6.069 1.00 87.56 323 TRP A N 1
ATOM 2602 C CA . TRP A 1 323 ? -23.804 26.029 -6.047 1.00 87.56 323 TRP A CA 1
ATOM 2603 C C . TRP A 1 323 ? -22.535 26.017 -5.184 1.00 87.56 323 TRP A C 1
ATOM 2605 O O . TRP A 1 323 ? -22.271 25.023 -4.511 1.00 87.56 323 TRP A O 1
ATOM 2615 N N . ALA A 1 324 ? -21.757 27.103 -5.173 1.00 85.62 324 ALA A N 1
ATOM 2616 C CA . ALA A 1 324 ? -20.554 27.213 -4.351 1.00 85.62 324 ALA A CA 1
ATOM 2617 C C . ALA A 1 324 ? -20.860 27.181 -2.845 1.00 85.62 324 ALA A C 1
ATOM 2619 O O . ALA A 1 324 ? -20.070 26.608 -2.102 1.00 85.62 324 ALA A O 1
ATOM 2620 N N . ARG A 1 325 ? -22.004 27.730 -2.411 1.00 83.25 325 ARG A N 1
ATOM 2621 C CA . ARG A 1 325 ? -22.476 27.660 -1.016 1.00 83.25 325 ARG A CA 1
ATOM 2622 C C . ARG A 1 325 ? -23.147 26.327 -0.679 1.00 83.25 325 ARG A C 1
ATOM 2624 O O . ARG A 1 325 ? -22.936 25.788 0.402 1.00 83.25 325 ARG A O 1
ATOM 2631 N N . LEU A 1 326 ? -23.901 25.756 -1.619 1.00 83.25 326 LEU A N 1
ATOM 2632 C CA . LEU A 1 326 ? -24.595 24.480 -1.426 1.00 83.25 326 LEU A CA 1
ATOM 2633 C C . LEU A 1 326 ? -23.629 23.282 -1.397 1.00 83.25 326 LEU A C 1
ATOM 2635 O O . LEU A 1 326 ? -23.799 22.371 -0.594 1.00 83.25 326 LEU A O 1
ATOM 2639 N N . LYS A 1 327 ? -22.589 23.272 -2.240 1.00 82.44 327 LYS A N 1
ATOM 2640 C CA . LYS A 1 327 ? -21.632 22.157 -2.368 1.00 82.44 327 LYS A CA 1
ATOM 2641 C C . LYS A 1 327 ? -20.930 21.758 -1.049 1.00 82.44 327 LYS A C 1
ATOM 2643 O O . LYS A 1 327 ? -20.896 20.556 -0.790 1.00 82.44 327 LYS A O 1
ATOM 2648 N N . PRO A 1 328 ? -20.385 22.681 -0.227 1.00 79.31 328 PRO A N 1
ATOM 2649 C CA . PRO A 1 328 ? -19.794 22.335 1.066 1.00 79.31 328 PRO A CA 1
ATOM 2650 C C . PRO A 1 328 ? -20.820 21.729 2.028 1.00 79.31 328 PRO A C 1
ATOM 2652 O O . PRO A 1 328 ? -20.557 20.694 2.632 1.00 79.31 328 PRO A O 1
ATOM 2655 N N . VAL A 1 329 ? -22.022 22.309 2.108 1.00 76.06 329 VAL A N 1
ATOM 2656 C CA . VAL A 1 329 ? -23.092 21.808 2.987 1.00 76.06 329 VAL A CA 1
ATOM 2657 C C . VAL A 1 329 ? -23.553 20.421 2.554 1.00 76.06 329 VAL A C 1
ATOM 2659 O O . VAL A 1 329 ? -23.740 19.554 3.401 1.00 76.06 329 VAL A O 1
ATOM 2662 N N . LEU A 1 330 ? -23.650 20.169 1.246 1.00 72.00 330 LEU A N 1
ATOM 2663 C CA . LEU A 1 330 ? -23.895 18.827 0.722 1.00 72.00 330 LEU A CA 1
ATOM 2664 C C . LEU A 1 330 ? -22.765 17.868 1.104 1.00 72.00 330 LEU A C 1
ATOM 2666 O O . LEU A 1 330 ? -23.055 16.748 1.482 1.00 72.00 330 LEU A O 1
ATOM 2670 N N . SER A 1 331 ? -21.493 18.275 1.052 1.00 63.41 331 SER A N 1
ATOM 2671 C CA . SER A 1 331 ? -20.388 17.386 1.444 1.00 63.41 331 SER A CA 1
ATOM 2672 C C . SER A 1 331 ? -20.299 17.092 2.944 1.00 63.41 331 SER A C 1
ATOM 2674 O O . SER A 1 331 ? -19.687 16.093 3.303 1.00 63.41 331 SER A O 1
ATOM 2676 N N . THR A 1 332 ? -20.879 17.946 3.793 1.00 63.25 332 THR A N 1
ATOM 2677 C CA . THR A 1 332 ? -20.839 17.809 5.258 1.00 63.25 332 THR A CA 1
ATOM 2678 C C . THR A 1 332 ? -22.113 17.178 5.822 1.00 63.25 332 THR A C 1
ATOM 2680 O O . THR A 1 332 ? -22.026 16.331 6.699 1.00 63.25 332 THR A O 1
ATOM 2683 N N . ARG A 1 333 ? -23.299 17.571 5.334 1.00 58.84 333 ARG A N 1
ATOM 2684 C CA . ARG A 1 333 ? -24.598 17.038 5.793 1.00 58.84 333 ARG A CA 1
ATOM 2685 C C . ARG A 1 333 ? -24.997 15.746 5.091 1.00 58.84 333 ARG A C 1
ATOM 2687 O O . ARG A 1 333 ? -25.720 14.943 5.667 1.00 58.84 333 ARG A O 1
ATOM 2694 N N . ILE A 1 334 ? -24.544 15.538 3.855 1.00 54.62 334 ILE A N 1
ATOM 2695 C CA . ILE A 1 334 ? -24.544 14.209 3.242 1.00 54.62 334 ILE A CA 1
ATOM 2696 C C . ILE A 1 334 ? -23.208 13.599 3.647 1.00 54.62 334 ILE A C 1
ATOM 2698 O O . ILE A 1 334 ? -22.214 13.726 2.932 1.00 54.62 334 ILE A O 1
ATOM 2702 N N . ASP A 1 335 ? -23.191 13.039 4.853 1.00 41.91 335 ASP A N 1
ATOM 2703 C CA . ASP A 1 335 ? -22.059 12.361 5.481 1.00 41.91 335 ASP A CA 1
ATOM 2704 C C . ASP A 1 335 ? -21.228 11.556 4.451 1.00 41.91 335 ASP A C 1
ATOM 2706 O O . ASP A 1 335 ? -21.808 10.912 3.562 1.00 41.91 335 ASP A O 1
ATOM 2710 N N . PRO A 1 336 ? -19.886 11.478 4.554 1.00 41.41 336 PRO A N 1
ATOM 2711 C CA . PRO A 1 336 ? -19.107 10.478 3.819 1.00 41.41 336 PRO A CA 1
ATOM 2712 C C . PRO A 1 336 ? -19.610 9.048 4.087 1.00 41.41 336 PRO A C 1
ATOM 2714 O O . PRO A 1 336 ? -19.481 8.185 3.220 1.00 41.41 336 PRO A O 1
ATOM 2717 N N . VAL A 1 337 ? -20.244 8.837 5.249 1.00 35.56 337 VAL A N 1
ATOM 2718 C CA . VAL A 1 337 ? -20.905 7.603 5.702 1.00 35.56 337 VAL A CA 1
ATOM 2719 C C . VAL A 1 337 ? -22.209 7.303 4.934 1.00 35.56 337 VAL A C 1
ATOM 2721 O O . VAL A 1 337 ? -22.678 6.168 4.954 1.00 35.56 337 VAL A O 1
ATOM 2724 N N . VAL A 1 338 ? -22.771 8.280 4.207 1.00 35.62 338 VAL A N 1
ATOM 2725 C CA . VAL A 1 338 ? -24.057 8.194 3.476 1.00 35.62 338 VAL A CA 1
ATOM 2726 C C . VAL A 1 338 ? -23.874 8.126 1.948 1.00 35.62 338 VAL A C 1
ATOM 2728 O O . VAL A 1 338 ? -24.840 8.115 1.185 1.00 35.62 338 VAL A O 1
ATOM 2731 N N . ARG A 1 339 ? -22.647 8.021 1.422 1.00 43.22 339 ARG A N 1
ATOM 2732 C CA . ARG A 1 339 ? -22.460 7.838 -0.029 1.00 43.22 339 ARG A CA 1
ATOM 2733 C C . ARG A 1 339 ? -22.419 6.347 -0.373 1.00 43.22 339 ARG A C 1
ATOM 2735 O O . ARG A 1 339 ? -21.562 5.669 0.181 1.00 43.22 339 ARG A O 1
ATOM 2742 N N . PRO A 1 340 ? -23.176 5.813 -1.354 1.00 49.34 340 PRO A N 1
ATOM 2743 C CA . PRO A 1 340 ? -24.229 6.358 -2.230 1.00 49.34 340 PRO A CA 1
ATOM 2744 C C . PRO A 1 340 ? -25.544 5.544 -2.081 1.00 49.34 340 PRO A C 1
ATOM 2746 O O . PRO A 1 340 ? -25.629 4.725 -1.177 1.00 49.34 340 PRO A O 1
ATOM 2749 N N . GLY A 1 341 ? -26.547 5.680 -2.963 1.00 48.16 341 GLY A N 1
ATOM 2750 C CA . GLY A 1 341 ? -27.836 4.957 -2.854 1.00 48.16 341 GLY A CA 1
ATOM 2751 C C . GLY A 1 341 ? -27.749 3.432 -2.612 1.00 48.16 341 GLY A C 1
ATOM 2752 O O . GLY A 1 341 ? -28.678 2.851 -2.068 1.00 48.16 341 GLY A O 1
ATOM 2753 N N . ARG A 1 342 ? -26.610 2.788 -2.922 1.00 52.00 342 ARG A N 1
ATOM 2754 C CA . ARG A 1 342 ? -26.330 1.376 -2.591 1.00 52.00 342 ARG A CA 1
ATOM 2755 C C . ARG A 1 342 ? -25.859 1.110 -1.158 1.00 52.00 342 ARG A C 1
ATOM 2757 O O . ARG A 1 342 ? -26.115 0.024 -0.667 1.00 52.00 342 ARG A O 1
ATOM 2764 N N . LEU A 1 343 ? -25.146 2.038 -0.507 1.00 56.28 343 LEU A N 1
ATOM 2765 C CA . LEU A 1 343 ? -24.654 1.835 0.863 1.00 56.28 343 LEU A CA 1
ATOM 2766 C C . LEU A 1 343 ? -25.857 1.810 1.799 1.00 56.28 343 LEU A C 1
ATOM 2768 O O . LEU A 1 343 ? -25.939 0.968 2.679 1.00 56.28 343 LEU A O 1
ATOM 2772 N N . SER A 1 344 ? -26.831 2.682 1.528 1.00 60.56 344 SER A N 1
ATOM 2773 C CA . SER A 1 344 ? -28.142 2.664 2.167 1.00 60.56 344 SER A CA 1
ATOM 2774 C C . SER A 1 344 ? -28.936 1.398 1.851 1.00 60.56 344 SER A C 1
ATOM 2776 O O . SER A 1 344 ? -29.560 0.876 2.759 1.00 60.56 344 SER A O 1
ATOM 2778 N N . MET A 1 345 ? -28.900 0.869 0.619 1.00 72.00 345 MET A N 1
ATOM 2779 C CA . MET A 1 345 ? -29.612 -0.378 0.283 1.00 72.00 345 MET A CA 1
ATOM 2780 C C . MET A 1 345 ? -28.996 -1.603 0.964 1.00 72.00 345 MET A C 1
ATOM 2782 O O . MET A 1 345 ? -29.719 -2.367 1.590 1.00 72.00 345 MET A O 1
ATOM 2786 N N . ALA A 1 346 ? -27.673 -1.767 0.886 1.00 76.31 346 ALA A N 1
ATOM 2787 C CA . ALA A 1 346 ? -26.969 -2.865 1.538 1.00 76.31 346 ALA A CA 1
ATOM 2788 C C . ALA A 1 346 ? -27.126 -2.785 3.063 1.00 76.31 346 ALA A C 1
ATOM 2790 O O . ALA A 1 346 ? -27.571 -3.749 3.677 1.00 76.31 346 ALA A O 1
ATOM 2791 N N . ARG A 1 347 ? -26.885 -1.613 3.670 1.00 78.50 347 ARG A N 1
ATOM 2792 C CA . ARG A 1 347 ? -27.028 -1.432 5.125 1.00 78.50 347 ARG A CA 1
ATOM 2793 C C . ARG A 1 347 ? -28.466 -1.569 5.610 1.00 78.50 347 ARG A C 1
ATOM 2795 O O . ARG A 1 347 ? -28.668 -2.126 6.682 1.00 78.50 347 ARG A O 1
ATOM 2802 N N . ALA A 1 348 ? -29.462 -1.131 4.833 1.00 78.81 348 ALA A N 1
ATOM 2803 C CA . ALA A 1 348 ? -30.873 -1.359 5.163 1.00 78.81 348 ALA A CA 1
ATOM 2804 C C . ALA A 1 348 ? -31.228 -2.853 5.214 1.00 78.81 348 ALA A C 1
ATOM 2806 O O . ALA A 1 348 ? -32.137 -3.236 5.943 1.00 78.81 348 ALA A O 1
ATOM 2807 N N . ARG A 1 349 ? -30.492 -3.690 4.476 1.00 82.38 349 ARG A N 1
ATOM 2808 C CA . ARG A 1 349 ? -30.603 -5.152 4.500 1.00 82.38 349 ARG A CA 1
ATOM 2809 C C . ARG A 1 349 ? -29.585 -5.828 5.435 1.00 82.38 349 ARG A C 1
ATOM 2811 O O . ARG A 1 349 ? -29.456 -7.045 5.422 1.00 82.38 349 ARG A O 1
ATOM 2818 N N . GLY A 1 350 ? -28.860 -5.062 6.257 1.00 83.81 350 GLY A N 1
ATOM 2819 C CA . GLY A 1 350 ? -27.871 -5.595 7.204 1.00 83.81 350 GLY A CA 1
ATOM 2820 C C . GLY A 1 350 ? -26.550 -6.051 6.570 1.00 83.81 350 GLY A C 1
ATOM 2821 O O . GLY A 1 350 ? -25.815 -6.825 7.178 1.00 83.81 350 GLY A O 1
ATOM 2822 N N . HIS A 1 351 ? -26.242 -5.590 5.359 1.00 86.31 351 HIS A N 1
ATOM 2823 C CA . HIS A 1 351 ? -24.992 -5.847 4.644 1.00 86.31 351 HIS A CA 1
ATOM 2824 C C . HIS A 1 351 ? -24.070 -4.625 4.659 1.00 86.31 351 HIS A C 1
ATOM 2826 O O . HIS A 1 351 ? -24.514 -3.488 4.828 1.00 86.31 351 HIS A O 1
ATOM 2832 N N . ASP A 1 352 ? -22.783 -4.851 4.412 1.00 84.69 352 ASP A N 1
ATOM 2833 C CA . ASP A 1 352 ? -21.788 -3.787 4.298 1.00 84.69 352 ASP A CA 1
ATOM 2834 C C . ASP A 1 352 ? -21.130 -3.763 2.913 1.00 84.69 352 ASP A C 1
ATOM 2836 O O . ASP A 1 352 ? -21.144 -4.755 2.182 1.00 84.69 352 ASP A O 1
ATOM 2840 N N . VAL A 1 353 ? -20.589 -2.610 2.513 1.00 84.38 353 VAL A N 1
ATOM 2841 C CA . VAL A 1 353 ? -19.965 -2.424 1.196 1.00 84.38 353 VAL A CA 1
ATOM 2842 C C . VAL A 1 353 ? -18.644 -1.686 1.337 1.00 84.38 353 VAL A C 1
ATOM 2844 O O . VAL A 1 353 ? -18.590 -0.566 1.847 1.00 84.38 353 VAL A O 1
ATOM 2847 N N . VAL A 1 354 ? -17.599 -2.272 0.766 1.00 84.69 354 VAL A N 1
ATOM 2848 C CA . VAL A 1 354 ? -16.227 -1.778 0.827 1.00 84.69 354 VAL A CA 1
ATOM 2849 C C . VAL A 1 354 ? -15.700 -1.550 -0.590 1.00 84.69 354 VAL A C 1
ATOM 2851 O O . VAL A 1 354 ? -15.909 -2.365 -1.488 1.00 84.69 354 VAL A O 1
ATOM 2854 N N . PHE A 1 355 ? -14.999 -0.432 -0.801 1.00 84.50 355 PHE A N 1
ATOM 2855 C CA . PHE A 1 355 ? -14.357 -0.134 -2.084 1.00 84.50 355 PHE A CA 1
ATOM 2856 C C . PHE A 1 355 ? -12.871 -0.414 -2.020 1.00 84.50 355 PHE A C 1
ATOM 2858 O O . PHE A 1 355 ? -12.184 0.104 -1.136 1.00 84.50 355 PHE A O 1
ATOM 2865 N N . THR A 1 356 ? -12.367 -1.159 -2.997 1.00 84.19 356 THR A N 1
ATOM 2866 C CA . THR A 1 356 ? -10.929 -1.348 -3.132 1.00 84.19 356 THR A CA 1
ATOM 2867 C C . THR A 1 356 ? -10.250 -0.027 -3.502 1.00 84.19 356 THR A C 1
ATOM 2869 O O . THR A 1 356 ? -10.820 0.829 -4.196 1.00 84.19 356 THR A O 1
ATOM 2872 N N . PRO A 1 357 ? -9.032 0.208 -2.996 1.00 82.88 357 PRO A N 1
ATOM 2873 C CA . PRO A 1 357 ? -8.302 1.423 -3.292 1.00 82.88 357 PRO A CA 1
ATOM 2874 C C . PRO A 1 357 ? -7.917 1.442 -4.776 1.00 82.88 357 PRO A C 1
ATOM 2876 O O . PRO A 1 357 ? -7.649 0.422 -5.407 1.00 82.88 357 PRO A O 1
ATOM 2879 N N . THR A 1 358 ? -7.904 2.631 -5.371 1.00 78.00 358 THR A N 1
ATOM 2880 C CA . THR A 1 358 ? -7.542 2.793 -6.787 1.00 78.00 358 THR A CA 1
ATOM 2881 C C . THR A 1 358 ? -6.135 2.262 -7.050 1.00 78.00 358 THR A C 1
ATOM 2883 O O . THR A 1 358 ? -5.229 2.583 -6.284 1.00 78.00 358 THR A O 1
ATOM 2886 N N . HIS A 1 359 ? -5.952 1.554 -8.167 1.00 71.31 359 HIS A N 1
ATOM 2887 C CA . HIS A 1 359 ? -4.688 0.915 -8.566 1.00 71.31 359 HIS A CA 1
ATOM 2888 C C . HIS A 1 359 ? -4.242 -0.270 -7.690 1.00 71.31 359 HIS A C 1
ATOM 2890 O O . HIS A 1 359 ? -3.071 -0.630 -7.737 1.00 71.31 359 HIS A O 1
ATOM 2896 N N . HIS A 1 360 ? -5.165 -0.890 -6.948 1.00 75.88 360 HIS A N 1
ATOM 2897 C CA . HIS A 1 360 ? -4.911 -2.091 -6.147 1.00 75.88 360 HIS A CA 1
ATOM 2898 C C . HIS A 1 360 ? -5.832 -3.256 -6.534 1.00 75.88 360 HIS A C 1
ATOM 2900 O O . HIS A 1 360 ? -6.584 -3.790 -5.717 1.00 75.88 360 HIS A O 1
ATOM 2906 N N . SER A 1 361 ? -5.791 -3.640 -7.811 1.00 78.12 361 SER A N 1
ATOM 2907 C CA . SER A 1 361 ? -6.487 -4.836 -8.310 1.00 78.12 361 SER A CA 1
ATOM 2908 C C . SER A 1 361 ? -5.901 -6.134 -7.730 1.00 78.12 361 SER A C 1
ATOM 2910 O O . SER A 1 361 ? -6.567 -7.159 -7.697 1.00 78.12 361 SER A O 1
ATOM 2912 N N . ASP A 1 362 ? -4.669 -6.089 -7.216 1.00 78.38 362 ASP A N 1
ATOM 2913 C CA . ASP A 1 362 ? -4.003 -7.173 -6.484 1.00 78.38 362 ASP A CA 1
ATOM 2914 C C . ASP A 1 362 ? -4.714 -7.556 -5.174 1.00 78.38 362 ASP A C 1
ATOM 2916 O O . ASP A 1 362 ? -4.603 -8.691 -4.712 1.00 78.38 362 ASP A O 1
ATOM 2920 N N . LEU A 1 363 ? -5.496 -6.637 -4.598 1.00 84.31 363 LEU A N 1
ATOM 2921 C CA . LEU A 1 363 ? -6.306 -6.884 -3.403 1.00 84.31 363 LEU A CA 1
ATOM 2922 C C . LEU A 1 363 ? -7.694 -7.477 -3.714 1.00 84.31 363 LEU A C 1
ATOM 2924 O O . LEU A 1 363 ? -8.490 -7.666 -2.790 1.00 84.31 363 LEU A O 1
ATOM 2928 N N . GLN A 1 364 ? -7.998 -7.759 -4.986 1.00 82.12 364 GLN A N 1
ATOM 2929 C CA . GLN A 1 364 ? -9.266 -8.336 -5.437 1.00 82.12 364 GLN A CA 1
ATOM 2930 C C . GLN A 1 364 ? -9.056 -9.762 -5.977 1.00 82.12 364 GLN A C 1
ATOM 2932 O O . GLN A 1 364 ? -8.626 -9.929 -7.118 1.00 82.12 364 GLN A O 1
ATOM 2937 N N . PRO A 1 365 ? -9.436 -10.811 -5.220 1.00 83.50 365 PRO A N 1
ATOM 2938 C CA . PRO A 1 365 ? -9.311 -12.207 -5.654 1.00 83.50 365 PRO A CA 1
ATOM 2939 C C . PRO A 1 365 ? -9.995 -12.499 -6.992 1.00 83.50 365 PRO A C 1
ATOM 2941 O O . PRO A 1 365 ? -9.531 -13.337 -7.765 1.00 83.50 365 PRO A O 1
ATOM 2944 N N . ILE A 1 366 ? -11.094 -11.794 -7.271 1.00 82.25 366 ILE A N 1
ATOM 2945 C CA . ILE A 1 366 ? -11.880 -11.949 -8.496 1.00 82.25 366 ILE A CA 1
ATOM 2946 C C . ILE A 1 366 ? -11.067 -11.647 -9.764 1.00 82.25 366 ILE A C 1
ATOM 2948 O O . ILE A 1 366 ? -11.317 -12.261 -10.793 1.00 82.25 366 ILE A O 1
ATOM 2952 N N . GLU A 1 367 ? -10.028 -10.813 -9.691 1.00 81.25 367 GLU A N 1
ATOM 2953 C CA . GLU A 1 367 ? -9.133 -10.537 -10.823 1.00 81.25 367 GLU A CA 1
ATOM 2954 C C . GLU A 1 367 ? -8.289 -11.764 -11.200 1.00 81.25 367 GLU A C 1
ATOM 2956 O O . GLU A 1 367 ? -8.095 -12.075 -12.378 1.00 81.25 367 GLU A O 1
ATOM 2961 N N . MET A 1 368 ? -7.839 -12.528 -10.199 1.00 80.62 368 MET A N 1
ATOM 2962 C CA . MET A 1 368 ? -7.124 -13.790 -10.413 1.00 80.62 368 MET A CA 1
ATOM 2963 C C . MET A 1 368 ? -8.062 -14.875 -10.951 1.00 80.62 368 MET A C 1
ATOM 2965 O O . MET A 1 368 ? -7.685 -15.629 -11.851 1.00 80.62 368 MET A O 1
ATOM 2969 N N . VAL A 1 369 ? -9.298 -14.925 -10.441 1.00 77.94 369 VAL A N 1
ATOM 2970 C CA . VAL A 1 369 ? -10.342 -15.824 -10.954 1.00 77.94 369 VAL A CA 1
ATOM 2971 C C . VAL A 1 369 ? -10.634 -15.503 -12.420 1.00 77.94 369 VAL A C 1
ATOM 2973 O O . VAL A 1 369 ? -10.643 -16.403 -13.261 1.00 77.94 369 VAL A O 1
ATOM 2976 N N . TRP A 1 370 ? -10.773 -14.220 -12.760 1.00 80.19 370 TRP A N 1
ATOM 2977 C CA . TRP A 1 370 ? -10.949 -13.768 -14.136 1.00 80.19 370 TRP A CA 1
ATOM 2978 C C . TRP A 1 370 ? -9.778 -14.145 -15.033 1.00 80.19 370 TRP A C 1
ATOM 2980 O O . TRP A 1 370 ? -10.003 -14.555 -16.171 1.00 80.19 370 TRP A O 1
ATOM 2990 N N . ALA A 1 371 ? -8.541 -14.019 -14.550 1.00 78.25 371 ALA A N 1
ATOM 2991 C CA . ALA A 1 371 ? -7.360 -14.425 -15.302 1.00 78.25 371 ALA A CA 1
ATOM 2992 C C . ALA A 1 371 ? -7.377 -15.930 -15.617 1.00 78.25 371 ALA A C 1
ATOM 2994 O O . ALA A 1 371 ? -7.124 -16.311 -16.761 1.00 78.25 371 ALA A O 1
ATOM 2995 N N . LYS A 1 372 ? -7.744 -16.777 -14.644 1.00 77.81 372 LYS A N 1
ATOM 2996 C CA . LYS A 1 372 ? -7.869 -18.230 -14.839 1.00 77.81 372 LYS A CA 1
ATOM 2997 C C . LYS A 1 372 ? -8.966 -18.577 -15.844 1.00 77.81 372 LYS A C 1
ATOM 2999 O O . LYS A 1 372 ? -8.682 -19.238 -16.839 1.00 77.81 372 LYS A O 1
ATOM 3004 N N . VAL A 1 373 ? -10.184 -18.080 -15.621 1.00 79.44 373 VAL A N 1
ATOM 3005 C CA . VAL A 1 373 ? -11.351 -18.363 -16.476 1.00 79.44 373 VAL A CA 1
ATOM 3006 C C . VAL A 1 373 ? -11.107 -17.888 -17.908 1.00 79.44 373 VAL A C 1
ATOM 3008 O O . VAL A 1 373 ? -11.361 -18.623 -18.861 1.00 79.44 373 VAL A O 1
ATOM 3011 N N . LYS A 1 374 ? -10.555 -16.682 -18.090 1.00 77.94 374 LYS A N 1
ATOM 3012 C CA . LYS A 1 374 ? -10.202 -16.182 -19.425 1.00 77.94 374 LYS A CA 1
ATOM 3013 C C . LYS A 1 374 ? -9.089 -16.986 -20.079 1.00 77.94 374 LYS A C 1
ATOM 3015 O O . LYS A 1 374 ? -9.127 -17.147 -21.292 1.00 77.94 374 LYS A O 1
ATOM 3020 N N . GLY A 1 375 ? -8.123 -17.479 -19.307 1.00 75.25 375 GLY A N 1
ATOM 3021 C CA . GLY A 1 375 ? -7.105 -18.399 -19.804 1.00 75.25 375 GLY A CA 1
ATOM 3022 C C . GLY A 1 375 ? -7.737 -19.667 -20.377 1.00 75.25 375 GLY A C 1
ATOM 3023 O O . GLY A 1 375 ? -7.508 -19.988 -21.540 1.00 75.25 375 GLY A O 1
ATOM 3024 N N . ASP A 1 376 ? -8.603 -20.323 -19.602 1.00 76.62 376 ASP A N 1
ATOM 3025 C CA . ASP A 1 376 ? -9.271 -21.575 -19.989 1.00 76.62 376 ASP A CA 1
ATOM 3026 C C . ASP A 1 376 ? -10.185 -21.412 -21.211 1.00 76.62 376 ASP A C 1
ATOM 3028 O O . ASP A 1 376 ? -10.275 -22.293 -22.067 1.00 76.62 376 ASP A O 1
ATOM 3032 N N . VAL A 1 377 ? -10.865 -20.270 -21.308 1.00 79.94 377 VAL A N 1
ATOM 3033 C CA . VAL A 1 377 ? -11.718 -19.936 -22.452 1.00 79.94 377 VAL A CA 1
ATOM 3034 C C . VAL A 1 377 ? -10.869 -19.550 -23.666 1.00 79.94 377 VAL A C 1
ATOM 3036 O O . VAL A 1 377 ? -11.126 -20.020 -24.774 1.00 79.94 377 VAL A O 1
ATOM 3039 N N . GLY A 1 378 ? -9.823 -18.747 -23.460 1.00 74.38 378 GLY A N 1
ATOM 3040 C CA . GLY A 1 378 ? -8.940 -18.229 -24.503 1.00 74.38 378 GLY A CA 1
ATOM 3041 C C . GLY A 1 378 ? -8.133 -19.308 -25.223 1.00 74.38 378 GLY A C 1
ATOM 3042 O O . GLY A 1 378 ? -7.954 -19.222 -26.436 1.00 74.38 378 GLY A O 1
ATOM 3043 N N . VAL A 1 379 ? -7.704 -20.373 -24.532 1.00 75.94 379 VAL A N 1
ATOM 3044 C CA . VAL A 1 379 ? -6.994 -21.496 -25.185 1.00 75.94 379 VAL A CA 1
ATOM 3045 C C . VAL A 1 379 ? -7.861 -22.236 -26.208 1.00 75.94 379 VAL A C 1
ATOM 3047 O O . VAL A 1 379 ? -7.335 -22.859 -27.128 1.00 75.94 379 VAL A O 1
ATOM 3050 N N . GLN A 1 380 ? -9.186 -22.127 -26.102 1.00 78.62 380 GLN A N 1
ATOM 3051 C CA . GLN A 1 380 ? -10.132 -22.765 -27.019 1.00 78.62 380 GLN A CA 1
ATOM 3052 C C . GLN A 1 380 ? -10.420 -21.909 -28.262 1.00 78.62 380 GLN A C 1
ATOM 3054 O O . GLN A 1 380 ? -11.199 -22.314 -29.126 1.00 78.62 380 GLN A O 1
ATOM 3059 N N . TYR A 1 381 ? -9.847 -20.708 -28.372 1.00 77.25 381 TYR A N 1
ATOM 3060 C CA . TYR A 1 381 ? -10.169 -19.782 -29.457 1.00 77.25 381 TYR A CA 1
ATOM 3061 C C . TYR A 1 381 ? -9.638 -20.274 -30.796 1.00 77.25 381 TYR A C 1
ATOM 3063 O O . TYR A 1 381 ? -8.502 -20.734 -30.897 1.00 77.25 381 TYR A O 1
ATOM 3071 N N . THR A 1 382 ? -10.467 -20.141 -31.818 1.00 75.19 382 THR A N 1
ATOM 3072 C CA . THR A 1 382 ? -10.196 -20.434 -33.228 1.00 75.19 382 THR A CA 1
ATOM 3073 C C . THR A 1 382 ? -10.540 -19.204 -34.069 1.00 75.19 382 THR A C 1
ATOM 3075 O O . THR A 1 382 ? -11.217 -18.294 -33.587 1.00 75.19 382 THR A O 1
ATOM 3078 N N . VAL A 1 383 ? -10.098 -19.172 -35.330 1.00 74.69 383 VAL A N 1
ATOM 3079 C CA . VAL A 1 383 ? -10.375 -18.056 -36.258 1.00 74.69 383 VAL A CA 1
ATOM 3080 C C . VAL A 1 383 ? -11.873 -17.774 -36.440 1.00 74.69 383 VAL A C 1
ATOM 3082 O O . VAL A 1 383 ? -12.253 -16.617 -36.591 1.00 74.69 383 VAL A O 1
ATOM 3085 N N . ASP A 1 384 ? -12.715 -18.802 -36.309 1.00 79.31 384 ASP A N 1
ATOM 3086 C CA . ASP A 1 384 ? -14.174 -18.717 -36.463 1.00 79.31 384 ASP A CA 1
ATOM 3087 C C . ASP A 1 384 ? -14.930 -18.578 -35.130 1.00 79.31 384 ASP A C 1
ATOM 3089 O O . ASP A 1 384 ? -16.153 -18.699 -35.094 1.00 79.31 384 ASP A O 1
ATOM 3093 N N . THR A 1 385 ? -14.231 -18.365 -34.008 1.00 77.31 385 THR A N 1
ATOM 3094 C CA . THR A 1 385 ? -14.880 -18.277 -32.690 1.00 77.31 385 THR A CA 1
ATOM 3095 C C . THR A 1 385 ? -15.844 -17.094 -32.634 1.00 77.31 385 THR A C 1
ATOM 3097 O O . THR A 1 385 ? -15.445 -15.930 -32.725 1.00 77.31 385 THR A O 1
ATOM 3100 N N . THR A 1 386 ? -17.127 -17.393 -32.433 1.00 78.62 386 THR A N 1
ATOM 3101 C CA . THR A 1 386 ? -18.180 -16.383 -32.336 1.00 78.62 386 THR A CA 1
ATOM 3102 C C . THR A 1 386 ? -18.412 -15.949 -30.890 1.00 78.62 386 THR A C 1
ATOM 3104 O O . THR A 1 386 ? -18.016 -16.608 -29.927 1.00 78.62 386 THR A O 1
ATOM 3107 N N . PHE A 1 387 ? -19.127 -14.840 -30.705 1.00 73.69 387 PHE A N 1
ATOM 3108 C CA . PHE A 1 387 ? -19.541 -14.394 -29.373 1.00 73.69 387 PHE A CA 1
ATOM 3109 C C . PHE A 1 387 ? -20.420 -15.409 -28.623 1.00 73.69 387 PHE A C 1
ATOM 3111 O O . PHE A 1 387 ? -20.333 -15.490 -27.398 1.00 73.69 387 PHE A O 1
ATOM 3118 N N . ALA A 1 388 ? -21.259 -16.171 -29.332 1.00 77.19 388 ALA A N 1
ATOM 3119 C CA . ALA A 1 388 ? -22.106 -17.191 -28.713 1.00 77.19 388 ALA A CA 1
ATOM 3120 C C . ALA A 1 388 ? -21.260 -18.345 -28.154 1.00 77.19 388 ALA A C 1
ATOM 3122 O O . ALA A 1 388 ? -21.508 -18.809 -27.040 1.00 77.19 388 ALA A O 1
ATOM 3123 N N . ASP A 1 389 ? -20.204 -18.725 -28.878 1.00 79.69 389 ASP A N 1
ATOM 3124 C CA . ASP A 1 389 ? -19.257 -19.747 -28.430 1.00 79.69 389 ASP A CA 1
ATOM 3125 C C . ASP A 1 389 ? -18.507 -19.290 -27.180 1.00 79.69 389 ASP A C 1
ATOM 3127 O O . ASP A 1 389 ? -18.413 -20.032 -26.205 1.00 79.69 389 ASP A O 1
ATOM 3131 N N . VAL A 1 390 ? -18.022 -18.042 -27.169 1.00 80.00 390 VAL A N 1
ATOM 3132 C CA . VAL A 1 390 ? -17.354 -17.457 -25.995 1.00 80.00 390 VAL A CA 1
ATOM 3133 C C . VAL A 1 390 ? -18.281 -17.467 -24.781 1.00 80.00 390 VAL A C 1
ATOM 3135 O O . VAL A 1 390 ? -17.844 -17.828 -23.691 1.00 80.00 390 VAL A O 1
ATOM 3138 N N . ARG A 1 391 ? -19.566 -17.128 -24.957 1.00 78.44 391 ARG A N 1
ATOM 3139 C CA . ARG A 1 391 ? -20.561 -17.201 -23.879 1.00 78.44 391 ARG A CA 1
ATOM 3140 C C . ARG A 1 391 ? -20.702 -18.625 -23.346 1.00 78.44 391 ARG A C 1
ATOM 3142 O O . ARG A 1 391 ? -20.502 -18.833 -22.155 1.00 78.44 391 ARG A O 1
ATOM 3149 N N . SER A 1 392 ? -21.004 -19.594 -24.206 1.00 82.44 392 SER A N 1
ATOM 3150 C CA . SER A 1 392 ? -21.190 -20.985 -23.775 1.00 82.44 392 SER A CA 1
ATOM 3151 C C . SER A 1 392 ? -19.959 -21.526 -23.035 1.00 82.44 392 SER A C 1
ATOM 3153 O O . SER A 1 392 ? -20.091 -22.165 -21.992 1.00 82.44 392 SER A O 1
ATOM 3155 N N . ARG A 1 393 ? -18.755 -21.193 -23.514 1.00 85.00 393 ARG A N 1
ATOM 3156 C CA . ARG A 1 393 ? -17.490 -21.588 -22.878 1.00 85.00 393 ARG A CA 1
ATOM 3157 C C . ARG A 1 393 ? -17.263 -20.906 -21.534 1.00 85.00 393 ARG A C 1
ATOM 3159 O O . ARG A 1 393 ? -16.742 -21.548 -20.631 1.00 85.00 393 ARG A O 1
ATOM 3166 N N . LEU A 1 394 ? -17.647 -19.638 -21.380 1.00 82.75 394 LEU A N 1
ATOM 3167 C CA . LEU A 1 394 ? -17.582 -18.947 -20.090 1.00 82.75 394 LEU A CA 1
ATOM 3168 C C . LEU A 1 394 ? -18.511 -19.588 -19.065 1.00 82.75 394 LEU A C 1
ATOM 3170 O O . LEU A 1 394 ? -18.083 -19.828 -17.941 1.00 82.75 394 LEU A O 1
ATOM 3174 N N . ASP A 1 395 ? -19.748 -19.895 -19.456 1.00 81.31 395 ASP A N 1
ATOM 3175 C CA . ASP A 1 395 ? -20.713 -20.539 -18.563 1.00 81.31 395 ASP A CA 1
ATOM 3176 C C . ASP A 1 395 ? -20.192 -21.919 -18.128 1.00 81.31 395 ASP A C 1
ATOM 3178 O O . ASP A 1 395 ? -20.184 -22.230 -16.937 1.00 81.31 395 ASP A O 1
ATOM 3182 N N . ALA A 1 396 ? -19.643 -22.702 -19.064 1.00 84.31 396 ALA A N 1
ATOM 3183 C CA . ALA A 1 396 ? -18.994 -23.974 -18.752 1.00 84.31 396 ALA A CA 1
ATOM 3184 C C . ALA A 1 396 ? -17.774 -23.803 -17.828 1.00 84.31 396 ALA A C 1
ATOM 3186 O O . ALA A 1 396 ? -17.632 -24.547 -16.859 1.00 84.31 396 ALA A O 1
ATOM 3187 N N . ALA A 1 397 ? -16.921 -22.805 -18.082 1.00 82.00 397 ALA A N 1
ATOM 3188 C CA . ALA A 1 397 ? -15.738 -22.533 -17.271 1.00 82.00 397 ALA A CA 1
ATOM 3189 C C . ALA A 1 397 ? -16.110 -22.172 -15.824 1.00 82.00 397 ALA A C 1
ATOM 3191 O O . ALA A 1 397 ? -15.511 -22.715 -14.899 1.00 82.00 397 ALA A O 1
ATOM 3192 N N . PHE A 1 398 ? -17.131 -21.333 -15.617 1.00 82.31 398 PHE A N 1
ATOM 3193 C CA . PHE A 1 398 ? -17.621 -20.986 -14.280 1.00 82.31 398 PHE A CA 1
ATOM 3194 C C . PHE A 1 398 ? -18.277 -22.161 -13.552 1.00 82.31 398 PHE A C 1
ATOM 3196 O O . PHE A 1 398 ? -18.048 -22.320 -12.357 1.00 82.31 398 PHE A O 1
ATOM 3203 N N . VAL A 1 399 ? -19.039 -23.010 -14.250 1.00 81.19 399 VAL A N 1
ATOM 3204 C CA . VAL A 1 399 ? -19.616 -24.235 -13.660 1.00 81.19 399 VAL A CA 1
ATOM 3205 C C . VAL A 1 399 ? -18.523 -25.229 -13.267 1.00 81.19 399 VAL A C 1
ATOM 3207 O O . VAL A 1 399 ? -18.619 -25.880 -12.231 1.00 81.19 399 VAL A O 1
ATOM 3210 N N . SER A 1 400 ? -17.471 -25.335 -14.079 1.00 81.50 400 SER A N 1
ATOM 3211 C CA . SER A 1 400 ? -16.343 -26.234 -13.824 1.00 81.50 400 SER A CA 1
ATOM 3212 C C . SER A 1 400 ? -15.323 -25.690 -12.819 1.00 81.50 400 SER A C 1
ATOM 3214 O O . SER A 1 400 ? -14.381 -26.406 -12.485 1.00 81.50 400 SER A O 1
ATOM 3216 N N . LEU A 1 401 ? -15.471 -24.438 -12.362 1.00 80.31 401 LEU A N 1
ATOM 3217 C CA . LEU A 1 401 ? -14.488 -23.764 -11.520 1.00 80.31 401 LEU A CA 1
ATOM 3218 C C . LEU A 1 401 ? -14.445 -24.402 -10.118 1.00 80.31 401 LEU A C 1
ATOM 3220 O O . LEU A 1 401 ? -15.409 -24.275 -9.358 1.00 80.31 401 LEU A O 1
ATOM 3224 N N . PRO A 1 402 ? -13.328 -25.042 -9.729 1.00 79.88 402 PRO A N 1
ATOM 3225 C CA . PRO A 1 402 ? -13.225 -25.685 -8.426 1.00 79.88 402 PRO A CA 1
ATOM 3226 C C . PRO A 1 402 ? -13.211 -24.663 -7.278 1.00 79.88 402 PRO A C 1
ATOM 3228 O O . PRO A 1 402 ? -12.571 -23.609 -7.365 1.00 79.88 402 PRO A O 1
ATOM 3231 N N . SER A 1 403 ? -13.895 -24.968 -6.172 1.00 79.06 403 SER A N 1
ATOM 3232 C CA . SER A 1 403 ? -13.996 -24.052 -5.025 1.00 79.06 403 SER A CA 1
ATOM 3233 C C . SER A 1 403 ? -12.653 -23.799 -4.328 1.00 79.06 403 SER A C 1
ATOM 3235 O O . SER A 1 403 ? -12.443 -22.720 -3.773 1.00 79.06 403 SER A O 1
ATOM 3237 N N . ASP A 1 404 ? -11.720 -24.751 -4.382 1.00 75.62 404 ASP A N 1
ATOM 3238 C CA . ASP A 1 404 ? -10.358 -24.615 -3.855 1.00 75.62 404 ASP A CA 1
ATOM 3239 C C . ASP A 1 404 ? -9.542 -23.569 -4.625 1.00 75.62 404 ASP A C 1
ATOM 3241 O O . ASP A 1 404 ? -8.776 -22.823 -4.015 1.00 75.62 404 ASP A O 1
ATOM 3245 N N . VAL A 1 405 ? -9.749 -23.433 -5.940 1.00 75.06 405 VAL A N 1
ATOM 3246 C CA . VAL A 1 405 ? -9.104 -22.386 -6.750 1.00 75.06 405 VAL A CA 1
ATOM 3247 C C . VAL A 1 405 ? -9.552 -21.003 -6.279 1.00 75.06 405 VAL A C 1
ATOM 3249 O O . VAL A 1 405 ? -8.714 -20.134 -6.035 1.00 75.06 405 VAL A O 1
ATOM 3252 N N . VAL A 1 406 ? -10.859 -20.815 -6.076 1.00 76.56 406 VAL A N 1
ATOM 3253 C CA . VAL A 1 406 ? -11.418 -19.556 -5.556 1.00 76.56 406 VAL A CA 1
ATOM 3254 C C . VAL A 1 406 ? -10.876 -19.263 -4.157 1.00 76.56 406 VAL A C 1
ATOM 3256 O O . VAL A 1 406 ? -10.422 -18.150 -3.885 1.00 76.56 406 VAL A O 1
ATOM 3259 N N . TRP A 1 407 ? -10.851 -20.270 -3.281 1.00 78.06 407 TRP A N 1
ATOM 3260 C CA . TRP A 1 407 ? -10.318 -20.130 -1.928 1.00 78.06 407 TRP A CA 1
ATOM 3261 C C . TRP A 1 407 ? -8.825 -19.771 -1.918 1.00 78.06 407 TRP A C 1
ATOM 3263 O O . TRP A 1 407 ? -8.401 -18.914 -1.143 1.00 78.06 407 TRP A O 1
ATOM 3273 N N . ASN A 1 408 ? -8.027 -20.349 -2.818 1.00 76.81 408 ASN A N 1
ATOM 3274 C CA . ASN A 1 408 ? -6.607 -20.031 -2.960 1.00 76.81 408 ASN A CA 1
ATOM 3275 C C . ASN A 1 408 ? -6.376 -18.579 -3.413 1.00 76.81 408 ASN A C 1
ATOM 3277 O O . ASN A 1 408 ? -5.478 -17.918 -2.885 1.00 76.81 408 ASN A O 1
ATOM 3281 N N . CYS A 1 409 ? -7.199 -18.053 -4.328 1.00 78.06 409 CYS A N 1
ATOM 3282 C CA . CYS A 1 409 ? -7.163 -16.636 -4.708 1.00 78.06 409 CYS A CA 1
ATOM 3283 C C . CYS A 1 409 ? -7.476 -15.726 -3.509 1.00 78.06 409 CYS A C 1
ATOM 3285 O O . CYS A 1 409 ? -6.754 -14.762 -3.258 1.00 78.06 409 CYS A O 1
ATOM 3287 N N . VAL A 1 410 ? -8.504 -16.063 -2.721 1.00 81.75 410 VAL A N 1
ATOM 3288 C CA . VAL A 1 410 ? -8.860 -15.310 -1.504 1.00 81.75 410 VAL A CA 1
ATOM 3289 C C . VAL A 1 410 ? -7.724 -15.352 -0.481 1.00 81.75 410 VAL A C 1
ATOM 3291 O O . VAL A 1 410 ? -7.326 -14.315 0.051 1.00 81.75 410 VAL A O 1
ATOM 3294 N N . ARG A 1 411 ? -7.136 -16.530 -0.245 1.00 81.44 411 ARG A N 1
ATOM 3295 C CA . ARG A 1 411 ? -5.997 -16.697 0.666 1.00 81.44 411 ARG A CA 1
ATOM 3296 C C . ARG A 1 411 ? -4.792 -15.861 0.237 1.00 81.44 411 ARG A C 1
ATOM 3298 O O . ARG A 1 411 ? -4.122 -15.291 1.096 1.00 81.44 411 ARG A O 1
ATOM 3305 N N . HIS A 1 412 ? -4.515 -15.781 -1.064 1.00 82.88 412 HIS A N 1
ATOM 3306 C CA . HIS A 1 412 ? -3.429 -14.959 -1.592 1.00 82.88 412 HIS A CA 1
ATOM 3307 C C . HIS A 1 412 ? -3.634 -13.473 -1.270 1.00 82.88 412 HIS A C 1
ATOM 3309 O O . HIS A 1 412 ? -2.741 -12.849 -0.700 1.00 82.88 412 HIS A O 1
ATOM 3315 N N . CYS A 1 413 ? -4.821 -12.922 -1.540 1.00 84.06 413 CYS A N 1
ATOM 3316 C CA . CYS A 1 413 ? -5.120 -11.526 -1.210 1.00 84.06 413 CYS A CA 1
ATOM 3317 C C . CYS A 1 413 ? -5.114 -11.272 0.305 1.00 84.06 413 CYS A C 1
ATOM 3319 O O . CYS A 1 413 ? -4.594 -10.250 0.743 1.00 84.06 413 CYS A O 1
ATOM 3321 N N . ASN A 1 414 ? -5.601 -12.210 1.123 1.00 84.31 414 ASN A N 1
ATOM 3322 C CA . ASN A 1 414 ? -5.524 -12.094 2.585 1.00 84.31 414 ASN A CA 1
ATOM 3323 C C . ASN A 1 414 ? -4.075 -12.057 3.087 1.00 84.31 414 ASN A C 1
ATOM 3325 O O . ASN A 1 414 ? -3.757 -11.284 3.988 1.00 84.31 414 ASN A O 1
ATOM 3329 N N . LYS A 1 415 ? -3.178 -12.834 2.472 1.00 84.75 415 LYS A N 1
ATOM 3330 C CA . LYS A 1 415 ? -1.743 -12.763 2.764 1.00 84.75 415 LYS A CA 1
ATOM 3331 C C . LYS A 1 415 ? -1.161 -11.393 2.396 1.00 84.75 415 LYS A C 1
ATOM 3333 O O . LYS A 1 415 ? -0.431 -10.823 3.198 1.00 84.75 415 LYS A O 1
ATOM 3338 N N . LEU A 1 416 ? -1.524 -10.832 1.239 1.00 82.94 416 LEU A N 1
ATOM 3339 C CA . LEU A 1 416 ? -1.099 -9.479 0.847 1.00 82.94 416 LEU A CA 1
ATOM 3340 C C . LEU A 1 416 ? -1.605 -8.403 1.821 1.00 82.94 416 LEU A C 1
ATOM 3342 O O . LEU A 1 416 ? -0.875 -7.459 2.130 1.00 82.94 416 LEU A O 1
ATOM 3346 N N . LEU A 1 417 ? -2.830 -8.547 2.339 1.00 83.62 417 LEU A N 1
ATOM 3347 C CA . LEU A 1 417 ? -3.371 -7.657 3.372 1.00 83.62 417 LEU A CA 1
ATOM 3348 C C . LEU A 1 417 ? -2.529 -7.714 4.655 1.00 83.62 417 LEU A C 1
ATOM 3350 O O . LEU A 1 417 ? -2.142 -6.663 5.166 1.00 83.62 417 LEU A O 1
ATOM 3354 N N . GLN A 1 418 ? -2.181 -8.919 5.117 1.00 79.75 418 GLN A N 1
ATOM 3355 C CA . GLN A 1 418 ? -1.327 -9.130 6.293 1.00 79.75 418 GLN A CA 1
ATOM 3356 C C . GLN A 1 418 ? 0.090 -8.572 6.093 1.00 79.75 418 GLN A C 1
ATOM 3358 O O . GLN A 1 418 ? 0.626 -7.914 6.977 1.00 79.75 418 GLN A O 1
ATOM 3363 N N . GLU A 1 419 ? 0.693 -8.764 4.917 1.00 77.06 419 GLU A N 1
ATOM 3364 C CA . GLU A 1 419 ? 2.015 -8.203 4.591 1.00 77.06 419 GLU A CA 1
ATOM 3365 C C . GLU A 1 419 ? 2.002 -6.668 4.504 1.00 77.06 419 GLU A C 1
ATOM 3367 O O . GLU A 1 419 ? 3.006 -6.011 4.784 1.00 77.06 419 GLU A O 1
ATOM 3372 N N . THR A 1 420 ? 0.862 -6.075 4.139 1.00 69.44 420 THR A N 1
ATOM 3373 C CA . THR A 1 420 ? 0.706 -4.617 4.052 1.00 69.44 420 THR A CA 1
ATOM 3374 C C . THR A 1 420 ? 0.507 -3.973 5.428 1.00 69.44 420 THR A C 1
ATOM 3376 O O . THR A 1 420 ? 0.815 -2.793 5.584 1.00 69.44 420 THR A O 1
ATOM 3379 N N . GLN A 1 421 ? 0.052 -4.729 6.431 1.00 66.06 421 GLN A N 1
ATOM 3380 C CA . GLN A 1 421 ? -0.241 -4.247 7.784 1.00 66.06 421 GLN A CA 1
ATOM 3381 C C . GLN A 1 421 ? 0.938 -3.552 8.497 1.00 66.06 421 GLN A C 1
ATOM 3383 O O . GLN A 1 421 ? 0.757 -2.405 8.902 1.00 66.06 421 GLN A O 1
ATOM 3388 N N . PRO A 1 422 ? 2.148 -4.135 8.617 1.00 58.66 422 PRO A N 1
ATOM 3389 C CA . PRO A 1 422 ? 3.259 -3.474 9.317 1.00 58.66 422 PRO A CA 1
ATOM 3390 C C . PRO A 1 422 ? 3.713 -2.181 8.618 1.00 58.66 422 PRO A C 1
ATOM 3392 O O . PRO A 1 422 ? 4.143 -1.222 9.256 1.00 58.66 422 PRO A O 1
ATOM 3395 N N . LEU A 1 423 ? 3.546 -2.103 7.292 1.00 59.88 423 LEU A N 1
ATOM 3396 C CA . LEU A 1 423 ? 3.827 -0.887 6.523 1.00 59.88 423 LEU A CA 1
ATOM 3397 C C . LEU A 1 423 ? 2.826 0.238 6.827 1.00 59.88 423 LEU A C 1
ATOM 3399 O O . LEU A 1 423 ? 3.126 1.402 6.553 1.00 59.88 423 LEU A O 1
ATOM 3403 N N . LEU A 1 424 ? 1.638 -0.075 7.359 1.00 58.78 424 LEU A N 1
ATOM 3404 C CA . LEU A 1 424 ? 0.666 0.926 7.798 1.00 58.78 424 LEU A CA 1
ATOM 3405 C C . LEU A 1 424 ? 1.186 1.663 9.020 1.00 58.78 424 LEU A C 1
ATOM 3407 O O . LEU A 1 424 ? 1.308 2.879 8.939 1.00 58.78 424 LEU A O 1
ATOM 3411 N N . GLU A 1 425 ? 1.548 0.931 10.074 1.00 53.50 425 GLU A N 1
ATOM 3412 C CA . GLU A 1 425 ? 2.032 1.464 11.356 1.00 53.50 425 GLU A CA 1
ATOM 3413 C C . GLU A 1 425 ? 3.309 2.294 11.178 1.00 53.50 425 GLU A C 1
ATOM 3415 O O . GLU A 1 425 ? 3.426 3.410 11.686 1.00 53.50 425 GLU A O 1
ATOM 3420 N N . GLU A 1 426 ? 4.234 1.807 10.349 1.00 51.94 426 GLU A N 1
ATOM 3421 C CA . GLU A 1 426 ? 5.464 2.526 10.023 1.00 51.94 426 GLU A CA 1
ATOM 3422 C C . GLU A 1 426 ? 5.190 3.774 9.156 1.00 51.94 426 GLU A C 1
ATOM 3424 O O . GLU A 1 426 ? 5.848 4.810 9.294 1.00 51.94 426 GLU A O 1
ATOM 3429 N N . SER A 1 427 ? 4.213 3.717 8.240 1.00 48.47 427 SER A N 1
ATOM 3430 C CA . SER A 1 427 ? 3.900 4.849 7.358 1.00 48.47 427 SER A CA 1
ATOM 3431 C C . SER A 1 427 ? 3.029 5.921 8.014 1.00 48.47 427 SER A C 1
ATOM 3433 O O . SER A 1 427 ? 3.195 7.090 7.670 1.00 48.47 427 SER A O 1
ATOM 3435 N N . THR A 1 428 ? 2.145 5.576 8.952 1.00 45.28 428 THR A N 1
ATOM 3436 C CA . THR A 1 428 ? 1.401 6.546 9.771 1.00 45.28 428 THR A CA 1
ATOM 3437 C C . THR A 1 428 ? 2.349 7.276 10.717 1.00 45.28 428 THR A C 1
ATOM 3439 O O . THR A 1 428 ? 2.330 8.507 10.742 1.00 45.28 428 THR A O 1
ATOM 3442 N N . ALA A 1 429 ? 3.289 6.563 11.350 1.00 45.81 429 ALA A N 1
ATOM 3443 C CA . ALA A 1 429 ? 4.356 7.172 12.150 1.00 45.81 429 ALA A CA 1
ATOM 3444 C C . ALA A 1 429 ? 5.237 8.151 11.340 1.00 45.81 429 ALA A C 1
ATOM 3446 O O . ALA A 1 429 ? 5.709 9.159 11.861 1.00 45.81 429 ALA A O 1
ATOM 3447 N N . ARG A 1 430 ? 5.424 7.899 10.037 1.00 46.19 430 ARG A N 1
ATOM 3448 C CA . ARG A 1 430 ? 6.210 8.761 9.131 1.00 46.19 430 ARG A CA 1
ATOM 3449 C C . ARG A 1 430 ? 5.434 9.919 8.491 1.00 46.19 430 ARG A C 1
ATOM 3451 O O . ARG A 1 430 ? 6.068 10.807 7.923 1.00 46.19 430 ARG A O 1
ATOM 3458 N N . ARG A 1 431 ? 4.094 9.917 8.500 1.00 51.03 431 ARG A N 1
ATOM 3459 C CA . ARG A 1 431 ? 3.271 10.914 7.773 1.00 51.03 431 ARG A CA 1
ATOM 3460 C C . ARG A 1 431 ? 3.028 12.197 8.561 1.00 51.03 431 ARG A C 1
ATOM 3462 O O . ARG A 1 431 ? 2.887 13.251 7.944 1.00 51.03 431 ARG A O 1
ATOM 3469 N N . SER A 1 432 ? 2.994 12.123 9.888 1.00 51.06 432 SER A N 1
ATOM 3470 C CA . SER A 1 432 ? 2.797 13.285 10.752 1.00 51.06 432 SER A CA 1
ATOM 3471 C C . SER A 1 432 ? 3.488 13.066 12.092 1.00 51.06 432 SER A C 1
ATOM 3473 O O . SER A 1 432 ? 3.103 12.183 12.855 1.00 51.06 432 SER A O 1
ATOM 3475 N N . TYR A 1 433 ? 4.466 13.919 12.410 1.00 52.34 433 TYR A N 1
ATOM 3476 C CA . TYR A 1 433 ? 5.086 13.968 13.740 1.00 52.34 433 TYR A CA 1
ATOM 3477 C C . TYR A 1 433 ? 4.038 14.070 14.857 1.00 52.34 433 TYR A C 1
ATOM 3479 O O . TYR A 1 433 ? 4.232 13.499 15.923 1.00 52.34 433 TYR A O 1
ATOM 3487 N N . GLY A 1 434 ? 2.915 14.754 14.607 1.00 56.88 434 GLY A N 1
ATOM 3488 C CA . GLY A 1 434 ? 1.837 14.897 15.582 1.00 56.88 434 GLY A CA 1
ATOM 3489 C C . GLY A 1 434 ? 1.102 13.589 15.877 1.00 56.88 434 GLY A C 1
ATOM 3490 O O . GLY A 1 434 ? 0.776 13.335 17.029 1.00 56.88 434 GLY A O 1
ATOM 3491 N N . GLU A 1 435 ? 0.875 12.735 14.873 1.00 50.94 435 GLU A N 1
ATOM 3492 C CA . GLU A 1 435 ? 0.220 11.434 15.086 1.00 50.94 435 GLU A CA 1
ATOM 3493 C C . GLU A 1 435 ? 1.161 10.439 15.767 1.00 50.94 435 GLU A C 1
ATOM 3495 O O . GLU A 1 435 ? 0.749 9.767 16.709 1.00 50.94 435 GLU A O 1
ATOM 3500 N N . ALA A 1 436 ? 2.435 10.401 15.361 1.00 51.09 436 ALA A N 1
ATOM 3501 C CA . ALA A 1 436 ? 3.453 9.587 16.024 1.00 51.09 436 ALA A CA 1
ATOM 3502 C C . ALA A 1 436 ? 3.622 9.992 17.497 1.00 51.09 436 ALA A C 1
ATOM 3504 O O . ALA A 1 436 ? 3.609 9.140 18.384 1.00 51.09 436 ALA A O 1
ATOM 3505 N N . LEU A 1 437 ? 3.692 11.300 17.770 1.00 53.66 437 LEU A N 1
ATOM 3506 C CA . LEU A 1 437 ? 3.763 11.830 19.128 1.00 53.66 437 LEU A CA 1
ATOM 3507 C C . LEU A 1 437 ? 2.508 11.482 19.936 1.00 53.66 437 LEU A C 1
ATOM 3509 O O . LEU A 1 437 ? 2.629 11.108 21.096 1.00 53.66 437 LEU A O 1
ATOM 3513 N N . LEU A 1 438 ? 1.315 11.559 19.338 1.00 62.53 438 LEU A N 1
ATOM 3514 C CA . LEU A 1 438 ? 0.060 11.227 20.017 1.00 62.53 438 LEU A CA 1
ATOM 3515 C C . LEU A 1 438 ? -0.028 9.736 20.372 1.00 62.53 438 LEU A C 1
ATOM 3517 O O . LEU A 1 438 ? -0.542 9.397 21.435 1.00 62.53 438 LEU A O 1
ATOM 3521 N N . ILE A 1 439 ? 0.468 8.850 19.505 1.00 61.66 439 ILE A N 1
ATOM 3522 C CA . ILE A 1 439 ? 0.519 7.404 19.762 1.00 61.66 439 ILE A CA 1
ATOM 3523 C C . ILE A 1 439 ? 1.535 7.102 20.869 1.00 61.66 439 ILE A C 1
ATOM 3525 O O . ILE A 1 439 ? 1.179 6.430 21.837 1.00 61.66 439 ILE A O 1
ATOM 3529 N N . CYS A 1 440 ? 2.748 7.663 20.794 1.00 60.44 440 CYS A N 1
ATOM 3530 C CA . CYS A 1 440 ? 3.752 7.537 21.855 1.00 60.44 440 CYS A CA 1
ATOM 3531 C C . CYS A 1 440 ? 3.238 8.081 23.196 1.00 60.44 440 CYS A C 1
ATOM 3533 O O . CYS A 1 440 ? 3.408 7.438 24.232 1.00 60.44 440 CYS A O 1
ATOM 3535 N N . PHE A 1 441 ? 2.562 9.234 23.180 1.00 62.97 441 PHE A N 1
ATOM 3536 C CA . PHE A 1 441 ? 1.972 9.834 24.371 1.00 62.97 441 PHE A CA 1
ATOM 3537 C C . PHE A 1 441 ? 0.850 8.963 24.935 1.00 62.97 441 PHE A C 1
ATOM 3539 O O . PHE A 1 441 ? 0.843 8.699 26.127 1.00 62.97 441 PHE A O 1
ATOM 3546 N N . ARG A 1 442 ? -0.066 8.447 24.105 1.00 68.44 442 ARG A N 1
ATOM 3547 C CA . ARG A 1 442 ? -1.152 7.560 24.559 1.00 68.44 442 ARG A CA 1
ATOM 3548 C C . ARG A 1 442 ? -0.646 6.235 25.122 1.00 68.44 442 ARG A C 1
ATOM 3550 O O . ARG A 1 442 ? -1.188 5.778 26.124 1.00 68.44 442 ARG A O 1
ATOM 3557 N N . GLY A 1 443 ? 0.383 5.649 24.510 1.00 64.94 443 GLY A N 1
ATOM 3558 C CA . GLY A 1 443 ? 1.004 4.416 24.995 1.00 64.94 443 GLY A CA 1
ATOM 3559 C C . GLY A 1 443 ? 1.668 4.597 26.361 1.00 64.94 443 GLY A C 1
ATOM 3560 O O . GLY A 1 443 ? 1.467 3.780 27.255 1.00 64.94 443 GLY A O 1
ATOM 3561 N N . ARG A 1 444 ? 2.401 5.702 26.558 1.00 66.12 444 ARG A N 1
ATOM 3562 C CA . ARG A 1 444 ? 3.104 5.982 27.823 1.00 66.12 444 ARG A CA 1
ATOM 3563 C C . ARG A 1 444 ? 2.211 6.596 28.908 1.00 66.12 444 ARG A C 1
ATOM 3565 O O . ARG A 1 444 ? 2.424 6.328 30.086 1.00 66.12 444 ARG A O 1
ATOM 3572 N N . ALA A 1 445 ? 1.190 7.370 28.538 1.00 73.81 445 ALA A N 1
ATOM 3573 C CA . ALA A 1 445 ? 0.305 8.044 29.489 1.00 73.81 445 ALA A CA 1
ATOM 3574 C C . ALA A 1 445 ? -0.470 7.061 30.373 1.00 73.81 445 ALA A C 1
ATOM 3576 O O . ALA A 1 445 ? -0.673 7.343 31.547 1.00 73.81 445 ALA A O 1
ATOM 3577 N N . PHE A 1 446 ? -0.879 5.905 29.843 1.00 77.44 446 PHE A N 1
ATOM 3578 C CA . PHE A 1 446 ? -1.598 4.906 30.637 1.00 77.44 446 PHE A CA 1
ATOM 3579 C C . PHE A 1 446 ? -0.739 4.345 31.779 1.00 77.44 446 PHE A C 1
ATOM 3581 O O . PHE A 1 446 ? -1.185 4.307 32.923 1.00 77.44 446 PHE A O 1
ATOM 3588 N N . SER A 1 447 ? 0.507 3.973 31.470 1.00 74.38 447 SER A N 1
ATOM 3589 C CA . SER A 1 447 ? 1.468 3.473 32.457 1.00 74.38 447 SER A CA 1
ATOM 3590 C C . SER A 1 447 ? 1.779 4.528 33.522 1.00 74.38 447 SER A C 1
ATOM 3592 O O . SER A 1 447 ? 1.691 4.245 34.712 1.00 74.38 447 SER A O 1
ATOM 3594 N N . ALA A 1 448 ? 2.032 5.772 33.099 1.00 75.56 448 ALA A N 1
ATOM 3595 C CA . ALA A 1 448 ? 2.302 6.878 34.015 1.00 75.56 448 ALA A CA 1
ATOM 3596 C C . ALA A 1 448 ? 1.113 7.183 34.942 1.00 75.56 448 ALA A C 1
ATOM 3598 O O . ALA A 1 448 ? 1.304 7.399 36.133 1.00 75.56 448 ALA A O 1
ATOM 3599 N N . VAL A 1 449 ? -0.123 7.176 34.425 1.00 82.19 449 VAL A N 1
ATOM 3600 C CA . VAL A 1 449 ? -1.319 7.398 35.253 1.00 82.19 449 VAL A CA 1
ATOM 3601 C C . VAL A 1 449 ? -1.446 6.312 36.315 1.00 82.19 449 VAL A C 1
ATOM 3603 O O . VAL A 1 449 ? -1.628 6.656 37.478 1.00 82.19 449 VAL A O 1
ATOM 3606 N N . LEU A 1 450 ? -1.315 5.034 35.935 1.00 82.75 450 LEU A N 1
ATOM 3607 C CA . LEU A 1 450 ? -1.403 3.910 36.872 1.00 82.75 450 LEU A CA 1
ATOM 3608 C C . LEU A 1 450 ? -0.362 4.007 37.988 1.00 82.75 450 LEU A C 1
ATOM 3610 O O . LEU A 1 450 ? -0.706 3.814 39.159 1.00 82.75 450 LEU A O 1
ATOM 3614 N N . ASP A 1 451 ? 0.873 4.338 37.627 1.00 81.00 451 ASP A N 1
ATOM 3615 C CA . ASP A 1 451 ? 1.987 4.467 38.559 1.00 81.00 451 ASP A CA 1
ATOM 3616 C C . ASP A 1 451 ? 1.756 5.612 39.561 1.00 81.00 451 ASP A C 1
ATOM 3618 O O . ASP A 1 451 ? 1.755 5.398 40.775 1.00 81.00 451 ASP A O 1
ATOM 3622 N N . ILE A 1 452 ? 1.379 6.798 39.066 1.00 82.00 452 ILE A N 1
ATOM 3623 C CA . ILE A 1 452 ? 1.033 7.956 39.907 1.00 82.00 452 ILE A CA 1
ATOM 3624 C C . ILE A 1 452 ? -0.138 7.627 40.845 1.00 82.00 452 ILE A C 1
ATOM 3626 O O . ILE A 1 452 ? -0.070 7.924 42.039 1.00 82.00 452 ILE A O 1
ATOM 3630 N N . THR A 1 453 ? -1.213 6.997 40.349 1.00 84.81 453 THR A N 1
ATOM 3631 C CA . THR A 1 453 ? -2.348 6.623 41.214 1.00 84.81 453 THR A CA 1
ATOM 3632 C C . THR A 1 453 ? -1.958 5.620 42.291 1.00 84.81 453 THR A C 1
ATOM 3634 O O . THR A 1 453 ? -2.411 5.754 43.427 1.00 84.81 453 THR A O 1
ATOM 3637 N N . SER A 1 454 ? -1.115 4.640 41.964 1.00 82.88 454 SER A N 1
ATOM 3638 C CA . SER A 1 454 ? -0.669 3.622 42.920 1.00 82.88 454 SER A CA 1
ATOM 3639 C C . SER A 1 454 ? 0.234 4.233 43.990 1.00 82.88 454 SER A C 1
ATOM 3641 O O . SER A 1 454 ? 0.086 3.928 45.173 1.00 82.88 454 SER A O 1
ATOM 3643 N N . PHE A 1 455 ? 1.106 5.163 43.597 1.00 82.25 455 PHE A N 1
ATOM 3644 C CA . PHE A 1 455 ? 1.963 5.898 44.517 1.00 82.25 455 PHE A CA 1
ATOM 3645 C C . PHE A 1 455 ? 1.158 6.770 45.487 1.00 82.25 455 PHE A C 1
ATOM 3647 O O . PHE A 1 455 ? 1.339 6.660 46.700 1.00 82.25 455 PHE A O 1
ATOM 3654 N N . VAL A 1 456 ? 0.224 7.585 44.979 1.00 84.06 456 VAL A N 1
ATOM 3655 C CA . VAL A 1 456 ? -0.651 8.432 45.811 1.00 84.06 456 VAL A CA 1
ATOM 3656 C C . VAL A 1 456 ? -1.493 7.579 46.759 1.00 84.06 456 VAL A C 1
ATOM 3658 O O . VAL A 1 456 ? -1.604 7.903 47.941 1.00 84.06 456 VAL A O 1
ATOM 3661 N N . ALA A 1 457 ? -2.040 6.458 46.279 1.00 87.94 457 ALA A N 1
ATOM 3662 C CA . ALA A 1 457 ? -2.758 5.517 47.131 1.00 87.94 457 ALA A CA 1
ATOM 3663 C C . ALA A 1 457 ? -1.860 4.966 48.251 1.00 87.94 457 ALA A C 1
ATOM 3665 O O . ALA A 1 457 ? -2.284 4.938 49.404 1.00 87.94 457 ALA A O 1
ATOM 3666 N N . GLY A 1 458 ? -0.612 4.594 47.947 1.00 86.38 458 GLY A N 1
ATOM 3667 C CA . GLY A 1 458 ? 0.363 4.128 48.937 1.00 86.38 458 GLY A CA 1
ATOM 3668 C C . GLY A 1 458 ? 0.686 5.172 50.009 1.00 86.38 458 GLY A C 1
ATOM 3669 O O . GLY A 1 458 ? 0.668 4.856 51.197 1.00 86.38 458 GLY A O 1
ATOM 3670 N N . VAL A 1 459 ? 0.887 6.432 49.609 1.00 84.50 459 VAL A N 1
ATOM 3671 C CA . VAL A 1 459 ? 1.109 7.566 50.526 1.00 84.50 459 VAL A CA 1
ATOM 3672 C C . VAL A 1 459 ? -0.097 7.775 51.445 1.00 84.50 459 VAL A C 1
ATOM 3674 O O . VAL A 1 459 ? 0.075 7.932 52.653 1.00 84.50 459 VAL A O 1
ATOM 3677 N N . ILE A 1 460 ? -1.318 7.733 50.902 1.00 86.12 460 ILE A N 1
ATOM 3678 C CA . ILE A 1 460 ? -2.557 7.883 51.680 1.00 86.12 460 ILE A CA 1
ATOM 3679 C C . ILE A 1 460 ? -2.724 6.721 52.663 1.00 86.12 460 ILE A C 1
ATOM 3681 O O . ILE A 1 460 ? -3.023 6.951 53.833 1.00 86.12 460 ILE A O 1
ATOM 3685 N N . ILE A 1 461 ? -2.515 5.480 52.214 1.00 88.56 461 ILE A N 1
ATOM 3686 C CA . ILE A 1 461 ? -2.612 4.288 53.067 1.00 88.56 461 ILE A CA 1
ATOM 3687 C C . ILE A 1 461 ? -1.602 4.376 54.209 1.00 88.56 461 ILE A C 1
ATOM 3689 O O . ILE A 1 461 ? -1.964 4.137 55.359 1.00 88.56 461 ILE A O 1
ATOM 3693 N N . LEU A 1 462 ? -0.358 4.759 53.912 1.00 85.19 462 LEU A N 1
ATOM 3694 C CA . LEU A 1 462 ? 0.682 4.911 54.921 1.00 85.19 462 LEU A CA 1
ATOM 3695 C C . LEU A 1 462 ? 0.349 6.032 55.910 1.00 85.19 462 LEU A C 1
ATOM 3697 O O . LEU A 1 462 ? 0.493 5.835 57.113 1.00 85.19 462 LEU A O 1
ATOM 3701 N N . TYR A 1 463 ? -0.138 7.177 55.427 1.00 83.31 463 TYR A N 1
ATOM 3702 C CA . TYR A 1 463 ? -0.568 8.280 56.284 1.00 83.31 463 TYR A CA 1
ATOM 3703 C C . TYR A 1 463 ? -1.695 7.850 57.229 1.00 83.31 463 TYR A C 1
ATOM 3705 O O . TYR A 1 463 ? -1.601 8.058 58.437 1.00 83.31 463 TYR A O 1
ATOM 3713 N N . VAL A 1 464 ? -2.736 7.197 56.700 1.00 85.81 464 VAL A N 1
ATOM 3714 C CA . VAL A 1 464 ? -3.861 6.687 57.498 1.00 85.81 464 VAL A CA 1
ATOM 3715 C C . VAL A 1 464 ? -3.388 5.636 58.497 1.00 85.81 464 VAL A C 1
ATOM 3717 O O . VAL A 1 464 ? -3.821 5.662 59.646 1.00 85.81 464 VAL A O 1
ATOM 3720 N N . PHE A 1 465 ? -2.482 4.744 58.095 1.00 86.00 465 PHE A N 1
ATOM 3721 C CA . PHE A 1 465 ? -1.911 3.734 58.978 1.00 86.00 465 PHE A CA 1
ATOM 3722 C C . PHE A 1 465 ? -1.130 4.380 60.125 1.00 86.00 465 PHE A C 1
ATOM 3724 O O . PHE A 1 465 ? -1.460 4.141 61.282 1.00 86.00 465 PHE A O 1
ATOM 3731 N N . ILE A 1 466 ? -0.171 5.265 59.825 1.00 82.62 466 ILE A N 1
ATOM 3732 C CA . ILE A 1 466 ? 0.628 5.973 60.837 1.00 82.62 466 ILE A CA 1
ATOM 3733 C C . ILE A 1 466 ? -0.281 6.768 61.776 1.00 82.62 466 ILE A C 1
ATOM 3735 O O . ILE A 1 466 ? -0.134 6.675 62.995 1.00 82.62 466 ILE A O 1
ATOM 3739 N N . HIS A 1 467 ? -1.259 7.490 61.226 1.00 79.81 467 HIS A N 1
ATOM 3740 C CA . HIS A 1 467 ? -2.239 8.226 62.012 1.00 79.81 467 HIS A CA 1
ATOM 3741 C C . HIS A 1 467 ? -3.081 7.289 62.895 1.00 79.81 467 HIS A C 1
ATOM 3743 O O . HIS A 1 467 ? -3.355 7.619 64.042 1.00 79.81 467 HIS A O 1
ATOM 3749 N N . ALA A 1 468 ? -3.472 6.103 62.430 1.00 81.94 468 ALA A N 1
ATOM 3750 C CA . ALA A 1 468 ? -4.260 5.159 63.223 1.00 81.94 468 ALA A CA 1
ATOM 3751 C C . ALA A 1 468 ? -3.457 4.489 64.355 1.00 81.94 468 ALA A C 1
ATOM 3753 O O . ALA A 1 468 ? -4.011 4.247 65.424 1.00 81.94 468 ALA A O 1
ATOM 3754 N N . THR A 1 469 ? -2.168 4.196 64.149 1.00 80.62 469 THR A N 1
ATOM 3755 C CA . THR A 1 469 ? -1.328 3.518 65.157 1.00 80.62 469 THR A CA 1
ATOM 3756 C C . THR A 1 469 ? -0.598 4.457 66.120 1.00 80.62 469 THR A C 1
ATOM 3758 O O . THR A 1 469 ? -0.359 4.064 67.258 1.00 80.62 469 THR A O 1
ATOM 3761 N N . PHE A 1 470 ? -0.235 5.678 65.705 1.00 75.94 470 PHE A N 1
ATOM 3762 C CA . PHE A 1 470 ? 0.677 6.553 66.466 1.00 75.94 470 PHE A CA 1
ATOM 3763 C C . PHE A 1 470 ? 0.053 7.870 66.957 1.00 75.94 470 PHE A C 1
ATOM 3765 O O . PHE A 1 470 ? 0.732 8.651 67.625 1.00 75.94 470 PHE A O 1
ATOM 3772 N N . THR A 1 471 ? -1.243 8.102 66.715 1.00 65.44 471 THR A N 1
ATOM 3773 C CA . THR A 1 471 ? -1.987 9.278 67.219 1.00 65.44 471 THR A CA 1
ATOM 3774 C C . THR A 1 471 ? -1.924 9.516 68.732 1.00 65.44 471 THR A C 1
ATOM 3776 O O . THR A 1 471 ? -1.990 10.681 69.119 1.00 65.44 471 THR A O 1
ATOM 3779 N N . PRO A 1 472 ? -1.771 8.508 69.619 1.00 65.62 472 PRO A N 1
ATOM 3780 C CA . PRO A 1 472 ? -1.626 8.781 71.051 1.00 65.62 472 PRO A CA 1
ATOM 3781 C C . PRO A 1 472 ? -0.236 9.306 71.455 1.00 65.62 472 PRO A C 1
ATOM 3783 O O . PRO A 1 472 ? -0.058 9.683 72.609 1.00 65.62 472 PRO A O 1
ATOM 3786 N N . ILE A 1 473 ? 0.757 9.268 70.555 1.00 64.62 473 ILE A N 1
ATOM 3787 C CA . ILE A 1 473 ? 2.186 9.403 70.896 1.00 64.62 473 ILE A CA 1
ATOM 3788 C C . ILE A 1 473 ? 2.876 10.523 70.100 1.00 64.62 473 ILE A C 1
ATOM 3790 O O . ILE A 1 473 ? 3.803 11.142 70.613 1.00 64.62 473 ILE A O 1
ATOM 3794 N N . VAL A 1 474 ? 2.436 10.803 68.869 1.00 68.81 474 VAL A N 1
ATOM 3795 C CA . VAL A 1 474 ? 3.132 11.699 67.930 1.00 68.81 474 VAL A CA 1
ATOM 3796 C C . VAL A 1 474 ? 2.202 12.827 67.477 1.00 68.81 474 VAL A C 1
ATOM 3798 O O . VAL A 1 474 ? 1.054 12.585 67.103 1.00 68.81 474 VAL A O 1
ATOM 3801 N N . SER A 1 475 ? 2.696 14.070 67.500 1.00 70.38 475 SER A N 1
ATOM 3802 C CA . SER A 1 475 ? 1.957 15.236 66.996 1.00 70.38 475 SER A CA 1
ATOM 3803 C C . SER A 1 475 ? 1.747 15.130 65.482 1.00 70.38 475 SER A C 1
ATOM 3805 O O . SER A 1 475 ? 2.645 14.715 64.750 1.00 70.38 475 SER A O 1
ATOM 3807 N N . ALA A 1 476 ? 0.593 15.581 64.980 1.00 66.75 476 ALA A N 1
ATOM 3808 C CA . ALA A 1 476 ? 0.264 15.566 63.549 1.00 66.75 476 ALA A CA 1
ATOM 3809 C C . ALA A 1 476 ? 1.300 16.295 62.663 1.00 66.75 476 ALA A C 1
ATOM 3811 O O . ALA A 1 476 ? 1.415 16.003 61.475 1.00 66.75 476 ALA A O 1
ATOM 3812 N N . THR A 1 477 ? 2.079 17.207 63.248 1.00 69.88 477 THR A N 1
ATOM 3813 C CA . THR A 1 477 ? 3.158 17.958 62.591 1.00 69.88 477 THR A CA 1
ATOM 3814 C C . THR A 1 477 ? 4.429 17.142 62.339 1.00 69.88 477 THR A C 1
ATOM 3816 O O . THR A 1 477 ? 5.238 17.536 61.510 1.00 69.88 477 THR A O 1
ATOM 3819 N N . GLU A 1 478 ? 4.623 16.014 63.026 1.00 71.69 478 GLU A N 1
ATOM 3820 C CA . GLU A 1 478 ? 5.815 15.157 62.893 1.00 71.69 478 GLU A CA 1
ATOM 3821 C C . GLU A 1 478 ? 5.584 13.965 61.948 1.00 71.69 478 GLU A C 1
ATOM 3823 O O . GLU A 1 478 ? 6.529 13.299 61.524 1.00 71.69 478 GLU A O 1
ATOM 3828 N N . ILE A 1 479 ? 4.330 13.718 61.557 1.00 72.88 479 ILE A N 1
ATOM 3829 C CA . ILE A 1 479 ? 3.950 12.643 60.631 1.00 72.88 479 ILE A CA 1
ATOM 3830 C C . ILE A 1 479 ? 4.647 12.776 59.258 1.00 72.88 479 ILE A C 1
ATOM 3832 O O . ILE A 1 479 ? 5.152 11.761 58.774 1.00 72.88 479 ILE A O 1
ATOM 3836 N N . PRO A 1 480 ? 4.771 13.971 58.636 1.00 74.62 480 PRO A N 1
ATOM 3837 C CA . PRO A 1 480 ? 5.479 14.116 57.358 1.00 74.62 480 PRO A CA 1
ATOM 3838 C C . PRO A 1 480 ? 6.960 13.711 57.425 1.00 74.62 480 PRO A C 1
ATOM 3840 O O . PRO A 1 480 ? 7.467 13.089 56.494 1.00 74.62 480 PRO A O 1
ATOM 3843 N N . MET A 1 481 ? 7.636 13.968 58.552 1.00 75.62 481 MET A N 1
ATOM 3844 C CA . MET A 1 481 ? 9.032 13.556 58.773 1.00 75.62 481 MET A CA 1
ATOM 3845 C C . MET A 1 481 ? 9.189 12.028 58.789 1.00 75.62 481 MET A C 1
ATOM 3847 O O . MET A 1 481 ? 10.182 11.500 58.292 1.00 75.62 481 MET A O 1
ATOM 3851 N N . LEU A 1 482 ? 8.190 11.295 59.289 1.00 76.38 482 LEU A N 1
ATOM 3852 C CA . LEU A 1 482 ? 8.174 9.827 59.249 1.00 76.38 482 LEU A CA 1
ATOM 3853 C C . LEU A 1 482 ? 7.917 9.280 57.834 1.00 76.38 482 LEU A C 1
ATOM 3855 O O . LEU A 1 482 ? 8.359 8.180 57.504 1.00 76.38 482 LEU A O 1
ATOM 3859 N N . MET A 1 483 ? 7.250 10.054 56.974 1.00 77.75 483 MET A N 1
ATOM 3860 C CA . MET A 1 483 ? 6.974 9.681 55.582 1.00 77.75 483 MET A CA 1
ATOM 3861 C C . MET A 1 483 ? 8.181 9.880 54.654 1.00 77.75 483 MET A C 1
ATOM 3863 O O . MET A 1 483 ? 8.193 9.332 53.551 1.00 77.75 483 MET A O 1
ATOM 3867 N N . VAL A 1 484 ? 9.241 10.560 55.106 1.00 80.00 484 VAL A N 1
ATOM 3868 C CA . VAL A 1 484 ? 10.498 10.702 54.346 1.00 80.00 484 VAL A CA 1
ATOM 3869 C C . VAL A 1 484 ? 11.111 9.344 54.001 1.00 80.00 484 VAL A C 1
ATOM 3871 O O . VAL A 1 484 ? 11.590 9.136 52.886 1.00 80.00 484 VAL A O 1
ATOM 3874 N N . GLY A 1 485 ? 11.017 8.379 54.922 1.00 81.44 485 GLY A N 1
ATOM 3875 C CA . GLY A 1 485 ? 11.492 7.013 54.695 1.00 81.44 485 GLY A CA 1
ATOM 3876 C C . GLY A 1 485 ? 10.774 6.295 53.546 1.00 81.44 485 GLY A C 1
ATOM 3877 O O . GLY A 1 485 ? 11.389 5.481 52.860 1.00 81.44 485 GLY A O 1
ATOM 3878 N N . TYR A 1 486 ? 9.506 6.630 53.283 1.00 82.00 486 TYR A N 1
ATOM 3879 C CA . TYR A 1 486 ? 8.748 6.068 52.163 1.00 82.00 486 TYR A CA 1
ATOM 3880 C C . TYR A 1 486 ? 9.280 6.564 50.820 1.00 82.00 486 TYR A C 1
ATOM 3882 O O . TYR A 1 486 ? 9.511 5.759 49.921 1.00 82.00 486 TYR A O 1
ATOM 3890 N N . GLY A 1 487 ? 9.535 7.867 50.688 1.00 81.38 487 GLY A N 1
ATOM 3891 C CA . GLY A 1 487 ? 10.084 8.405 49.448 1.00 81.38 487 GLY A CA 1
ATOM 3892 C C . GLY A 1 487 ? 11.546 7.994 49.211 1.00 81.38 487 GLY A C 1
ATOM 3893 O O . GLY A 1 487 ? 11.903 7.687 48.079 1.00 81.38 487 GLY A O 1
ATOM 3894 N N . PHE A 1 488 ? 12.358 7.842 50.268 1.00 82.88 488 PHE A N 1
ATOM 3895 C CA . PHE A 1 488 ? 13.691 7.229 50.151 1.00 82.88 488 PHE A CA 1
ATOM 3896 C C . PHE A 1 488 ? 13.617 5.768 49.675 1.00 82.88 488 PHE A C 1
ATOM 3898 O O . PHE A 1 488 ? 14.345 5.368 48.766 1.00 82.88 488 PHE A O 1
ATOM 3905 N N . GLY A 1 489 ? 12.706 4.971 50.248 1.00 86.94 489 GLY A N 1
ATOM 3906 C CA . GLY A 1 489 ? 12.457 3.598 49.804 1.00 86.94 489 GLY A CA 1
ATOM 3907 C C . GLY A 1 489 ? 11.967 3.527 48.355 1.00 86.94 489 GLY A C 1
ATOM 3908 O O . GLY A 1 489 ? 12.406 2.659 47.603 1.00 86.94 489 GLY A O 1
ATOM 3909 N N . ALA A 1 490 ? 11.122 4.473 47.939 1.00 84.75 490 ALA A N 1
ATOM 3910 C CA . ALA A 1 490 ? 10.650 4.595 46.565 1.00 84.75 490 ALA A CA 1
ATOM 3911 C C . ALA A 1 490 ? 11.805 4.858 45.579 1.00 84.75 490 ALA A C 1
ATOM 3913 O O . ALA A 1 490 ? 11.923 4.142 44.586 1.00 84.75 490 ALA A O 1
ATOM 3914 N N . SER A 1 491 ? 12.707 5.800 45.880 1.00 85.00 491 SER A N 1
ATOM 3915 C CA . SER A 1 491 ? 13.905 6.055 45.060 1.00 85.00 491 SER A CA 1
ATOM 3916 C C . SER A 1 491 ? 14.858 4.854 45.022 1.00 85.00 491 SER A C 1
ATOM 3918 O O . SER A 1 491 ? 15.435 4.547 43.982 1.00 85.00 491 SER A O 1
ATOM 3920 N N . PHE A 1 492 ? 14.990 4.115 46.128 1.00 88.38 492 PHE A N 1
ATOM 3921 C CA . PHE A 1 492 ? 15.800 2.896 46.160 1.00 88.38 492 PHE A CA 1
ATOM 3922 C C . PHE A 1 492 ? 15.230 1.797 45.251 1.00 88.38 492 PHE A C 1
ATOM 3924 O O . PHE A 1 492 ? 15.978 1.171 44.502 1.00 88.38 492 PHE A O 1
ATOM 3931 N N . VAL A 1 493 ? 13.910 1.581 45.265 1.00 86.69 493 VAL A N 1
ATOM 3932 C CA . VAL A 1 493 ? 13.242 0.631 44.356 1.00 86.69 493 VAL A CA 1
ATOM 3933 C C . VAL A 1 493 ? 13.368 1.081 42.897 1.00 86.69 493 VAL A C 1
ATOM 3935 O O . VAL A 1 493 ? 13.675 0.249 42.042 1.00 86.69 493 VAL A O 1
ATOM 3938 N N . ALA A 1 494 ? 13.212 2.380 42.617 1.00 87.31 494 ALA A N 1
ATOM 3939 C CA . ALA A 1 494 ? 13.386 2.942 41.277 1.00 87.31 494 ALA A CA 1
ATOM 3940 C C . ALA A 1 494 ? 14.780 2.644 40.705 1.00 87.31 494 ALA A C 1
ATOM 3942 O O . ALA A 1 494 ? 14.891 2.181 39.571 1.00 87.31 494 ALA A O 1
ATOM 3943 N N . LEU A 1 495 ? 15.832 2.785 41.518 1.00 87.31 495 LEU A N 1
ATOM 3944 C CA . LEU A 1 495 ? 17.207 2.475 41.118 1.00 87.31 495 LEU A CA 1
ATOM 3945 C C . LEU A 1 495 ? 17.372 1.008 40.686 1.00 87.31 495 LEU A C 1
ATOM 3947 O O . LEU A 1 495 ? 18.019 0.722 39.675 1.00 87.31 495 LEU A O 1
ATOM 3951 N N . PHE A 1 496 ? 16.765 0.058 41.404 1.00 89.06 496 PHE A N 1
ATOM 3952 C CA . PHE A 1 496 ? 16.793 -1.353 40.997 1.00 89.06 496 PHE A CA 1
ATOM 3953 C C . PHE A 1 496 ? 15.952 -1.629 39.753 1.00 89.06 496 PHE A C 1
ATOM 3955 O O . PHE A 1 496 ? 16.331 -2.483 38.954 1.00 89.06 496 PHE A O 1
ATOM 3962 N N . MET A 1 497 ? 14.839 -0.920 39.563 1.00 85.56 497 MET A N 1
ATOM 3963 C CA . MET A 1 497 ? 14.032 -1.032 38.347 1.00 85.56 497 MET A CA 1
ATOM 3964 C C . MET A 1 497 ? 14.769 -0.471 37.124 1.00 85.56 497 MET A C 1
ATOM 3966 O O . MET A 1 497 ? 14.757 -1.117 36.079 1.00 85.56 497 MET A O 1
ATOM 3970 N N . GLN A 1 498 ? 15.481 0.653 37.255 1.00 85.69 498 GLN A N 1
ATOM 3971 C CA . GLN A 1 498 ? 16.356 1.201 36.209 1.00 85.69 498 GLN A CA 1
ATOM 3972 C C . GLN A 1 498 ? 17.481 0.222 35.861 1.00 85.69 498 GLN A C 1
ATOM 3974 O O . GLN A 1 498 ? 17.703 -0.084 34.689 1.00 85.69 498 GLN A O 1
ATOM 3979 N N . LEU A 1 499 ? 18.168 -0.318 36.875 1.00 89.06 499 LEU A N 1
ATOM 3980 C CA . LEU A 1 499 ? 19.241 -1.291 36.671 1.00 89.06 499 LEU A CA 1
ATOM 3981 C C . LEU A 1 499 ? 18.714 -2.584 36.033 1.00 89.06 499 LEU A C 1
ATOM 3983 O O . LEU A 1 499 ? 19.313 -3.103 35.094 1.00 89.06 499 LEU A O 1
ATOM 3987 N N . GLY A 1 500 ? 17.583 -3.094 36.524 1.00 85.50 500 GLY A N 1
ATOM 3988 C CA . GLY A 1 500 ? 16.932 -4.295 36.010 1.00 85.50 500 GLY A CA 1
ATOM 3989 C C . GLY A 1 500 ? 16.460 -4.128 34.567 1.00 85.50 500 GLY A C 1
ATOM 3990 O O . GLY A 1 500 ? 16.770 -4.977 33.735 1.00 85.50 500 GLY A O 1
ATOM 3991 N N . GLY A 1 501 ? 15.787 -3.016 34.256 1.00 84.81 501 GLY A N 1
ATOM 3992 C CA . GLY A 1 501 ? 15.378 -2.658 32.897 1.00 84.81 501 GLY A CA 1
ATOM 3993 C C . GLY A 1 501 ? 16.578 -2.527 31.961 1.00 84.81 501 GLY A C 1
ATOM 3994 O O . GLY A 1 501 ? 16.600 -3.157 30.911 1.00 84.81 501 GLY A O 1
ATOM 3995 N N . GLY A 1 502 ? 17.634 -1.827 32.389 1.00 83.25 502 GLY A N 1
ATOM 3996 C CA . GLY A 1 502 ? 18.856 -1.656 31.602 1.00 83.25 502 GLY A CA 1
ATOM 3997 C C . GLY A 1 502 ? 19.603 -2.964 31.323 1.00 83.25 502 GLY A C 1
ATOM 3998 O O . GLY A 1 502 ? 20.065 -3.178 30.203 1.00 83.25 502 GLY A O 1
ATOM 3999 N N . ILE A 1 503 ? 19.702 -3.869 32.304 1.00 87.38 503 ILE A N 1
ATOM 4000 C CA . ILE A 1 503 ? 20.280 -5.208 32.094 1.00 87.38 503 ILE A CA 1
ATOM 4001 C C . ILE A 1 503 ? 19.404 -6.023 31.136 1.00 87.38 503 ILE A C 1
ATOM 4003 O O . ILE A 1 503 ? 19.936 -6.711 30.265 1.00 87.38 503 ILE A O 1
ATOM 4007 N N . TYR A 1 504 ? 18.080 -5.939 31.280 1.00 84.75 504 TYR A N 1
ATOM 4008 C CA . TYR A 1 504 ? 17.124 -6.662 30.445 1.00 84.75 504 TYR A CA 1
ATOM 4009 C C . TYR A 1 504 ? 17.186 -6.209 28.978 1.00 84.75 504 TYR A C 1
ATOM 4011 O O . TYR A 1 504 ? 17.362 -7.056 28.105 1.00 84.75 504 TYR A O 1
ATOM 4019 N N . THR A 1 505 ? 17.164 -4.896 28.722 1.00 84.56 505 THR A N 1
ATOM 4020 C CA . THR A 1 505 ? 17.392 -4.273 27.404 1.00 84.56 505 THR A CA 1
ATOM 4021 C C . THR A 1 505 ? 18.737 -4.709 26.832 1.00 84.56 505 THR A C 1
ATOM 4023 O O . THR A 1 505 ? 18.801 -5.270 25.749 1.00 84.56 505 THR A O 1
ATOM 4026 N N . LYS A 1 506 ? 19.836 -4.590 27.591 1.00 85.25 506 LYS A N 1
ATOM 4027 C CA . LYS A 1 506 ? 21.170 -4.979 27.095 1.00 85.25 506 LYS A CA 1
ATOM 4028 C C . LYS A 1 506 ? 21.274 -6.464 26.751 1.00 85.25 506 LYS A C 1
ATOM 4030 O O . LYS A 1 506 ? 21.950 -6.822 25.789 1.00 85.25 506 LYS A O 1
ATOM 4035 N N . ALA A 1 507 ? 20.637 -7.338 27.525 1.00 84.06 507 ALA A N 1
ATOM 4036 C CA . ALA A 1 507 ? 20.582 -8.762 27.215 1.00 84.06 507 ALA A CA 1
ATOM 4037 C C . ALA A 1 507 ? 19.714 -9.043 25.975 1.00 84.06 507 ALA A C 1
ATOM 4039 O O . ALA A 1 507 ? 20.077 -9.897 25.161 1.00 84.06 507 ALA A O 1
ATOM 4040 N N . ALA A 1 508 ? 18.604 -8.315 25.816 1.00 85.12 508 ALA A N 1
ATOM 4041 C CA . ALA A 1 508 ? 17.733 -8.389 24.650 1.00 85.12 508 ALA A CA 1
ATOM 4042 C C . ALA A 1 508 ? 18.444 -7.904 23.376 1.00 85.12 508 ALA A C 1
ATOM 4044 O O . ALA A 1 508 ? 18.443 -8.654 22.403 1.00 85.12 508 ALA A O 1
ATOM 4045 N N . ASP A 1 509 ? 19.137 -6.759 23.417 1.00 80.56 509 ASP A N 1
ATOM 4046 C CA . ASP A 1 509 ? 19.980 -6.219 22.335 1.00 80.56 509 ASP A CA 1
ATOM 4047 C C . ASP A 1 509 ? 20.994 -7.268 21.864 1.00 80.56 509 ASP A C 1
ATOM 4049 O O . ASP A 1 509 ? 21.079 -7.609 20.687 1.00 80.56 509 ASP A O 1
ATOM 4053 N N . VAL A 1 510 ? 21.738 -7.870 22.802 1.00 84.38 510 VAL A N 1
ATOM 4054 C CA . VAL A 1 510 ? 22.750 -8.890 22.478 1.00 84.38 510 VAL A CA 1
ATOM 4055 C C . VAL A 1 510 ? 22.111 -10.119 21.823 1.00 84.38 510 VAL A C 1
ATOM 4057 O O . VAL A 1 510 ? 22.666 -10.672 20.869 1.00 84.38 510 VAL A O 1
ATOM 4060 N N . GLY A 1 511 ? 20.939 -10.548 22.298 1.00 80.19 511 GLY A N 1
ATOM 4061 C CA . GLY A 1 511 ? 20.176 -11.633 21.679 1.00 80.19 511 GLY A CA 1
ATOM 4062 C C . GLY A 1 511 ? 19.658 -11.275 20.282 1.00 80.19 511 GLY A C 1
ATOM 4063 O O . GLY A 1 511 ? 19.755 -12.091 19.358 1.00 80.19 511 GLY A O 1
ATOM 4064 N N . ALA A 1 512 ? 19.153 -10.052 20.117 1.00 79.31 512 ALA A N 1
ATOM 4065 C CA . ALA A 1 512 ? 18.618 -9.505 18.877 1.00 79.31 512 ALA A CA 1
ATOM 4066 C C . ALA A 1 512 ? 19.704 -9.376 17.802 1.00 79.31 512 ALA A C 1
ATOM 4068 O O . ALA A 1 512 ? 19.510 -9.824 16.669 1.00 79.31 512 ALA A O 1
ATOM 4069 N N . ASP A 1 513 ? 20.871 -8.848 18.163 1.00 79.44 513 ASP A N 1
ATOM 4070 C CA . ASP A 1 513 ? 22.029 -8.733 17.282 1.00 79.44 513 ASP A CA 1
ATOM 4071 C C . ASP A 1 513 ? 22.578 -10.117 16.896 1.00 79.44 513 ASP A C 1
ATOM 4073 O O . ASP A 1 513 ? 22.918 -10.367 15.734 1.00 79.44 513 ASP A O 1
ATOM 4077 N N . PHE A 1 514 ? 22.637 -11.064 17.836 1.00 79.62 514 PHE A N 1
ATOM 4078 C CA . PHE A 1 514 ? 23.174 -12.392 17.545 1.00 79.62 514 PHE A CA 1
ATOM 4079 C C . PHE A 1 514 ? 22.244 -13.202 16.629 1.00 79.62 514 PHE A C 1
ATOM 4081 O O . PHE A 1 514 ? 22.667 -13.709 15.588 1.00 79.62 514 PHE A O 1
ATOM 4088 N N . VAL A 1 515 ? 20.959 -13.309 16.971 1.00 75.88 515 VAL A N 1
ATOM 4089 C CA . VAL A 1 515 ? 20.007 -14.135 16.212 1.00 75.88 515 VAL A CA 1
ATOM 4090 C C . VAL A 1 515 ? 19.510 -13.414 14.956 1.00 75.88 515 VAL A C 1
ATOM 4092 O O . VAL A 1 515 ? 19.468 -14.009 13.877 1.00 75.88 515 VAL A O 1
ATOM 4095 N N . GLY A 1 516 ? 19.162 -12.132 15.059 1.00 75.06 516 GLY A N 1
ATOM 4096 C CA . GLY A 1 516 ? 18.636 -11.352 13.942 1.00 75.06 516 GLY A CA 1
ATOM 4097 C C . GLY A 1 516 ? 19.714 -11.039 12.909 1.00 75.06 516 GLY A C 1
ATOM 4098 O O . GLY A 1 516 ? 19.641 -11.478 11.758 1.00 75.06 516 GLY A O 1
ATOM 4099 N N . LYS A 1 517 ? 20.758 -10.321 13.322 1.00 73.12 517 LYS A N 1
ATOM 4100 C CA . LYS A 1 517 ? 21.744 -9.741 12.399 1.00 73.12 517 LYS A CA 1
ATOM 4101 C C . LYS A 1 517 ? 22.835 -10.715 11.979 1.00 73.12 517 LYS A C 1
ATOM 4103 O O . LYS A 1 517 ? 23.166 -10.749 10.794 1.00 73.12 517 LYS A O 1
ATOM 4108 N N . VAL A 1 518 ? 23.377 -11.518 12.900 1.00 76.38 518 VAL A N 1
ATOM 4109 C CA . VAL A 1 518 ? 24.463 -12.464 12.573 1.00 76.38 518 VAL A CA 1
ATOM 4110 C C . VAL A 1 518 ? 23.933 -13.744 11.923 1.00 76.38 518 VAL A C 1
ATOM 4112 O O . VAL A 1 518 ? 24.491 -14.177 10.915 1.00 76.38 518 VAL A O 1
ATOM 4115 N N . VAL A 1 519 ? 22.859 -14.342 12.451 1.00 75.75 519 VAL A N 1
ATOM 4116 C CA . VAL A 1 519 ? 22.336 -15.621 11.929 1.00 75.75 519 VAL A CA 1
ATOM 4117 C C . VAL A 1 519 ? 21.367 -15.424 10.762 1.00 75.75 519 VAL A C 1
ATOM 4119 O O . VAL A 1 519 ? 21.496 -16.103 9.744 1.00 75.75 519 VAL A O 1
ATOM 4122 N N . GLN A 1 520 ? 20.398 -14.511 10.881 1.00 77.75 520 GLN A N 1
ATOM 4123 C CA . GLN A 1 520 ? 19.334 -14.351 9.878 1.00 77.75 520 GLN A CA 1
ATOM 4124 C C . GLN A 1 520 ? 19.544 -13.185 8.900 1.00 77.75 520 GLN A C 1
ATOM 4126 O O . GLN A 1 520 ? 18.811 -13.071 7.915 1.00 77.75 520 GLN A O 1
ATOM 4131 N N . GLY A 1 521 ? 20.549 -12.333 9.127 1.00 77.38 521 GLY A N 1
ATOM 4132 C CA . GLY A 1 521 ? 20.827 -11.169 8.283 1.00 77.38 521 GLY A CA 1
ATOM 4133 C C . GLY A 1 521 ? 19.698 -10.132 8.263 1.00 77.38 521 GLY A C 1
ATOM 4134 O O . GLY A 1 521 ? 19.604 -9.358 7.306 1.00 77.38 521 GLY A O 1
ATOM 4135 N N . ILE A 1 522 ? 18.831 -10.130 9.280 1.00 79.06 522 ILE A N 1
ATOM 4136 C CA . ILE A 1 522 ? 17.774 -9.132 9.464 1.00 79.06 522 ILE A CA 1
ATOM 4137 C C . ILE A 1 522 ? 18.244 -8.043 10.442 1.00 79.06 522 ILE A C 1
ATOM 4139 O O . ILE A 1 522 ? 19.065 -8.325 11.314 1.00 79.06 522 ILE A O 1
ATOM 4143 N N . PRO A 1 523 ? 17.786 -6.788 10.285 1.00 72.56 523 PRO A N 1
ATOM 4144 C CA . PRO A 1 523 ? 18.076 -5.725 11.245 1.00 72.56 523 PRO A CA 1
ATOM 4145 C C . PRO A 1 523 ? 17.615 -6.087 12.663 1.00 72.56 523 PRO A C 1
ATOM 4147 O O . PRO A 1 523 ? 16.663 -6.845 12.827 1.00 72.56 523 PRO A O 1
ATOM 4150 N N . GLU A 1 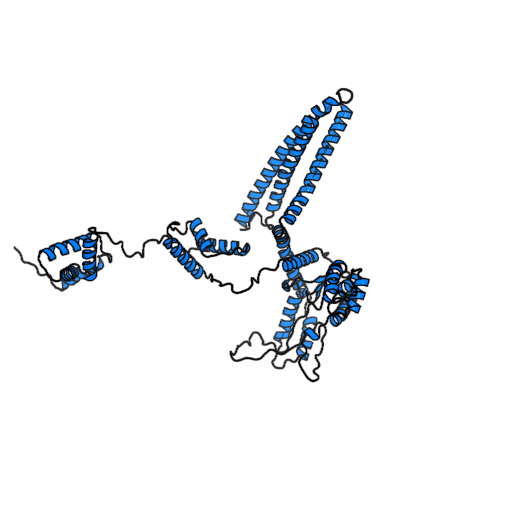524 ? 18.282 -5.516 13.663 1.00 67.00 524 GLU A N 1
ATOM 4151 C CA . GLU A 1 524 ? 17.974 -5.679 15.090 1.00 67.00 524 GLU A CA 1
ATOM 4152 C C . GLU A 1 524 ? 16.508 -5.327 15.398 1.00 67.00 524 GLU A C 1
ATOM 4154 O O . GLU A 1 524 ? 15.769 -6.186 15.878 1.00 67.00 524 GLU A O 1
ATOM 4159 N N . ASP A 1 525 ? 16.064 -4.147 14.949 1.00 72.56 525 ASP A N 1
ATOM 4160 C CA . ASP A 1 525 ? 14.699 -3.618 15.125 1.00 72.56 525 ASP A CA 1
ATOM 4161 C C . ASP A 1 525 ? 13.652 -4.186 14.144 1.00 72.56 525 ASP A C 1
ATOM 4163 O O . ASP A 1 525 ? 12.594 -3.592 13.919 1.00 72.56 525 ASP A O 1
ATOM 4167 N N . ASP A 1 526 ? 13.942 -5.298 13.464 1.00 75.56 526 ASP A N 1
ATOM 4168 C CA . ASP A 1 526 ? 12.985 -5.890 12.528 1.00 75.56 526 ASP A CA 1
ATOM 4169 C C . ASP A 1 526 ? 11.802 -6.508 13.301 1.00 75.56 526 ASP A C 1
ATOM 4171 O O . ASP A 1 526 ? 12.023 -7.278 14.232 1.00 75.56 526 ASP A O 1
ATOM 4175 N N . PRO A 1 527 ? 10.536 -6.271 12.908 1.00 72.19 527 PRO A N 1
ATOM 4176 C CA . PRO A 1 527 ? 9.367 -6.813 13.612 1.00 72.19 527 PRO A CA 1
ATOM 4177 C C . PRO A 1 527 ? 9.291 -8.350 13.609 1.00 72.19 527 PRO A C 1
ATOM 4179 O O . PRO A 1 527 ? 8.514 -8.936 14.359 1.00 72.19 527 PRO A O 1
ATOM 4182 N N . ARG A 1 528 ? 10.075 -9.029 12.761 1.00 75.69 528 ARG A N 1
ATOM 4183 C CA . ARG A 1 528 ? 10.212 -10.496 12.774 1.00 75.69 528 ARG A CA 1
ATOM 4184 C C . ARG A 1 528 ? 11.182 -10.986 13.850 1.00 75.69 528 ARG A C 1
ATOM 4186 O O . ARG A 1 528 ? 11.221 -12.186 14.122 1.00 75.69 528 ARG A O 1
ATOM 4193 N N . ASN A 1 529 ? 11.963 -10.087 14.443 1.00 77.62 529 ASN A N 1
ATOM 4194 C CA . ASN A 1 529 ? 12.867 -10.381 15.536 1.00 77.62 529 ASN A CA 1
ATOM 4195 C C . ASN A 1 529 ? 12.106 -10.338 16.865 1.00 77.62 529 ASN A C 1
ATOM 4197 O O . ASN A 1 529 ? 11.743 -9.280 17.368 1.00 77.62 529 ASN A O 1
ATOM 4201 N N . GLN A 1 530 ? 11.867 -11.506 17.456 1.00 71.81 530 GLN A N 1
ATOM 4202 C CA . GLN A 1 530 ? 11.123 -11.621 18.715 1.00 71.81 530 GLN A CA 1
ATOM 4203 C C . GLN A 1 530 ? 11.827 -10.923 19.889 1.00 71.81 530 GLN A C 1
ATOM 4205 O O . GLN A 1 530 ? 11.160 -10.514 20.839 1.00 71.81 530 GLN A O 1
ATOM 4210 N N . ALA A 1 531 ? 13.154 -10.757 19.816 1.00 78.44 531 ALA A N 1
ATOM 4211 C CA . ALA A 1 531 ? 13.940 -10.079 20.843 1.00 78.44 531 ALA A CA 1
ATOM 4212 C C . ALA A 1 531 ? 13.597 -8.582 20.969 1.00 78.44 531 ALA A C 1
ATOM 4214 O O . ALA A 1 531 ? 13.744 -8.029 22.054 1.00 78.44 531 ALA A O 1
ATOM 4215 N N . LEU A 1 532 ? 13.029 -7.969 19.921 1.00 75.38 532 LEU A N 1
ATOM 4216 C CA . LEU A 1 532 ? 12.551 -6.583 19.944 1.00 75.38 532 LEU A CA 1
ATOM 4217 C C . LEU A 1 532 ? 11.482 -6.350 21.024 1.00 75.38 532 LEU A C 1
ATOM 4219 O O . LEU A 1 532 ? 11.435 -5.299 21.647 1.00 75.38 532 LEU A O 1
ATOM 4223 N N . ILE A 1 533 ? 10.620 -7.338 21.285 1.00 77.19 533 ILE A N 1
ATOM 4224 C CA . ILE A 1 533 ? 9.595 -7.215 22.334 1.00 77.19 533 ILE A CA 1
ATOM 4225 C C . ILE A 1 533 ? 10.253 -7.171 23.717 1.00 77.19 533 ILE A C 1
ATOM 4227 O O . ILE A 1 533 ? 9.805 -6.426 24.584 1.00 77.19 533 ILE A O 1
ATOM 4231 N N . ALA A 1 534 ? 11.304 -7.966 23.932 1.00 80.81 534 ALA A N 1
ATOM 4232 C CA . ALA A 1 534 ? 12.024 -7.975 25.199 1.00 80.81 534 ALA A CA 1
ATOM 4233 C C . ALA A 1 534 ? 12.763 -6.648 25.426 1.00 80.81 534 ALA A C 1
ATOM 4235 O O . ALA A 1 534 ? 12.701 -6.106 26.525 1.00 80.81 534 ALA A O 1
ATOM 4236 N N . ASP A 1 535 ? 13.371 -6.092 24.381 1.00 81.56 535 ASP A N 1
ATOM 4237 C CA . ASP A 1 535 ? 14.006 -4.778 24.443 1.00 81.56 535 ASP A CA 1
ATOM 4238 C C . ASP A 1 535 ? 13.001 -3.672 24.832 1.00 81.56 535 ASP A C 1
ATOM 4240 O O . ASP A 1 535 ? 13.159 -2.991 25.848 1.00 81.56 535 ASP A O 1
ATOM 4244 N N . LEU A 1 536 ? 11.851 -3.620 24.145 1.00 77.12 536 LEU A N 1
ATOM 4245 C CA . LEU A 1 536 ? 10.773 -2.670 24.453 1.00 77.12 536 LEU A CA 1
ATOM 4246 C C . LEU A 1 536 ? 10.221 -2.809 25.882 1.00 77.12 536 LEU A C 1
ATOM 4248 O O . LEU A 1 536 ? 9.823 -1.815 26.491 1.00 77.12 536 LEU A O 1
ATOM 4252 N N . VAL A 1 537 ? 10.181 -4.027 26.434 1.00 80.75 537 VAL A N 1
ATOM 4253 C CA . VAL A 1 537 ? 9.775 -4.254 27.831 1.00 80.75 537 VAL A CA 1
ATOM 4254 C C . VAL A 1 537 ? 10.804 -3.671 28.802 1.00 80.75 537 VAL A C 1
ATOM 4256 O O . VAL A 1 537 ? 10.406 -3.030 29.775 1.00 80.75 537 VAL A O 1
ATOM 4259 N N . GLY A 1 538 ? 12.101 -3.851 28.542 1.00 81.38 538 GLY A N 1
ATOM 4260 C CA . GLY A 1 538 ? 13.169 -3.269 29.359 1.00 81.38 538 GLY A CA 1
ATOM 4261 C C . GLY A 1 538 ? 13.130 -1.738 29.357 1.00 81.38 538 GLY A C 1
ATOM 4262 O O . GLY A 1 538 ? 13.140 -1.118 30.426 1.00 81.38 538 GLY A O 1
ATOM 4263 N N . ASP A 1 539 ? 12.937 -1.142 28.180 1.00 80.69 539 ASP A N 1
ATOM 4264 C CA . ASP A 1 539 ? 12.783 0.305 27.998 1.00 80.69 539 ASP A CA 1
ATOM 4265 C C . ASP A 1 539 ? 11.550 0.869 28.721 1.00 80.69 539 ASP A C 1
ATOM 4267 O O . ASP A 1 539 ? 11.604 1.949 29.320 1.00 80.69 539 ASP A O 1
ATOM 4271 N N . CYS A 1 540 ? 10.428 0.140 28.706 1.00 80.75 540 CYS A N 1
ATOM 4272 C CA . CYS A 1 540 ? 9.236 0.512 29.467 1.00 80.75 540 CYS A CA 1
ATOM 4273 C C . CYS A 1 540 ? 9.495 0.511 30.979 1.00 80.75 540 CYS A C 1
ATOM 4275 O O . CYS A 1 540 ? 9.063 1.437 31.666 1.00 80.75 540 CYS A O 1
ATOM 4277 N N . VAL A 1 541 ? 10.195 -0.501 31.502 1.00 81.94 541 VAL A N 1
ATOM 4278 C CA . VAL A 1 541 ? 10.512 -0.599 32.936 1.00 81.94 541 VAL A CA 1
ATOM 4279 C C . VAL A 1 541 ? 11.431 0.541 33.370 1.00 81.94 541 VAL A C 1
ATOM 4281 O O . VAL A 1 541 ? 11.134 1.196 34.369 1.00 81.94 541 VAL A O 1
ATOM 4284 N N . GLY A 1 542 ? 12.490 0.825 32.606 1.00 81.81 542 GLY A N 1
ATOM 4285 C CA . GLY A 1 542 ? 13.405 1.931 32.899 1.00 81.81 542 GLY A CA 1
ATOM 4286 C C . GLY A 1 542 ? 12.701 3.288 32.865 1.00 81.81 542 GLY A C 1
ATOM 4287 O O . GLY A 1 542 ? 12.759 4.043 33.831 1.00 81.81 542 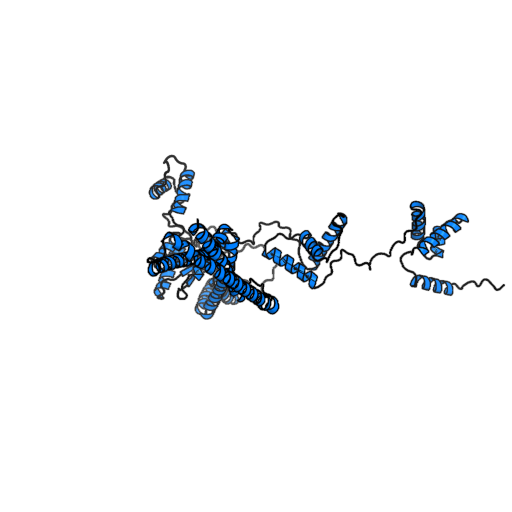GLY A O 1
ATOM 4288 N N . SER A 1 543 ? 11.936 3.559 31.803 1.00 80.62 543 SER A N 1
ATOM 4289 C CA . SER A 1 543 ? 11.218 4.831 31.669 1.00 80.62 543 SER A CA 1
ATOM 4290 C C . SER A 1 543 ? 10.150 5.042 32.747 1.00 80.62 543 SER A C 1
ATOM 4292 O O . SER A 1 543 ? 9.880 6.190 33.089 1.00 80.62 543 SER A O 1
ATOM 4294 N N . ASN A 1 544 ? 9.509 3.983 33.249 1.00 81.12 544 ASN A N 1
ATOM 4295 C CA . ASN A 1 544 ? 8.562 4.094 34.362 1.00 81.12 544 ASN A CA 1
ATOM 4296 C C . ASN A 1 544 ? 9.282 4.352 35.689 1.00 81.12 544 ASN A C 1
ATOM 4298 O O . ASN A 1 544 ? 8.809 5.152 36.487 1.00 81.12 544 ASN A O 1
ATOM 4302 N N . ALA A 1 545 ? 10.435 3.720 35.912 1.00 85.69 545 ALA A N 1
ATOM 4303 C CA . ALA A 1 545 ? 11.228 3.936 37.116 1.00 85.69 545 ALA A CA 1
ATOM 4304 C C . ALA A 1 545 ? 11.695 5.398 37.247 1.00 85.69 545 ALA A C 1
ATOM 4306 O O . ALA A 1 545 ? 11.601 5.969 38.332 1.00 85.69 545 ALA A O 1
ATOM 4307 N N . ASP A 1 546 ? 12.090 6.029 36.136 1.00 82.31 546 ASP A N 1
ATOM 4308 C CA . ASP A 1 546 ? 12.442 7.457 36.097 1.00 82.31 546 ASP A CA 1
ATOM 4309 C C . ASP A 1 546 ? 11.261 8.361 36.487 1.00 82.31 546 ASP A C 1
ATOM 4311 O O . ASP A 1 546 ? 11.419 9.350 37.204 1.00 82.31 546 ASP A O 1
ATOM 4315 N N . VAL A 1 547 ? 10.054 8.022 36.018 1.00 81.69 547 VAL A N 1
ATOM 4316 C CA . VAL A 1 547 ? 8.825 8.754 36.354 1.00 81.69 547 VAL A CA 1
ATOM 4317 C C . VAL A 1 547 ? 8.503 8.588 37.839 1.00 81.69 547 VAL A C 1
ATOM 4319 O O . VAL A 1 547 ? 8.245 9.583 38.518 1.00 81.69 547 VAL A O 1
ATOM 4322 N N . PHE A 1 548 ? 8.568 7.363 38.357 1.00 82.81 548 PHE A N 1
ATOM 4323 C CA . PHE A 1 548 ? 8.318 7.056 39.762 1.00 82.81 548 PHE A CA 1
ATOM 4324 C C . PHE A 1 548 ? 9.265 7.818 40.703 1.00 82.81 548 PHE A C 1
ATOM 4326 O O . PHE A 1 548 ? 8.814 8.425 41.675 1.00 82.81 548 PHE A O 1
ATOM 4333 N N . GLU A 1 549 ? 10.564 7.851 40.389 1.00 83.69 549 GLU A N 1
ATOM 4334 C CA . GLU A 1 549 ? 11.579 8.587 41.155 1.00 83.69 549 GLU A CA 1
ATOM 4335 C C . GLU A 1 549 ? 11.349 10.107 41.124 1.00 83.69 549 GLU A C 1
ATOM 4337 O O . GLU A 1 549 ? 11.434 10.789 42.150 1.00 83.69 549 GLU A O 1
ATOM 4342 N N . ALA A 1 550 ? 11.014 10.660 39.956 1.00 83.00 550 ALA A N 1
ATOM 4343 C CA . ALA A 1 550 ? 10.719 12.084 39.829 1.00 83.00 550 ALA A CA 1
ATOM 4344 C C . ALA A 1 550 ? 9.483 12.485 40.654 1.00 83.00 550 ALA A C 1
ATOM 4346 O O . ALA A 1 550 ? 9.483 13.520 41.318 1.00 83.00 550 ALA A O 1
ATOM 4347 N N . PHE A 1 551 ? 8.430 11.664 40.663 1.00 79.94 551 PHE A N 1
ATOM 4348 C CA . PHE A 1 551 ? 7.240 11.949 41.468 1.00 79.94 551 PHE A CA 1
ATOM 4349 C C . PHE A 1 551 ? 7.477 11.765 42.967 1.00 79.94 551 PHE A C 1
ATOM 4351 O O . PHE A 1 551 ? 6.973 12.570 43.755 1.00 79.94 551 PHE A O 1
ATOM 4358 N N . SER A 1 552 ? 8.242 10.748 43.376 1.00 78.62 552 SER A N 1
ATOM 4359 C CA . SER A 1 552 ? 8.537 10.523 44.793 1.00 78.62 552 SER A CA 1
ATOM 4360 C C . SER A 1 552 ? 9.338 11.677 45.392 1.00 78.62 552 SER A C 1
ATOM 4362 O O . SER A 1 552 ? 9.011 12.148 46.482 1.00 78.62 552 SER A O 1
ATOM 4364 N N . THR A 1 553 ? 10.328 12.179 44.654 1.00 79.62 553 THR A N 1
ATOM 4365 C CA . THR A 1 553 ? 11.167 13.311 45.067 1.00 79.62 553 THR A CA 1
ATOM 4366 C C . THR A 1 553 ? 10.389 14.624 45.121 1.00 79.62 553 THR A C 1
ATOM 4368 O O . THR A 1 553 ? 10.467 15.321 46.130 1.00 79.62 553 THR A O 1
ATOM 4371 N N . ILE A 1 554 ? 9.572 14.936 44.107 1.00 82.81 554 ILE A N 1
ATOM 4372 C CA . ILE A 1 554 ? 8.734 16.150 44.100 1.00 82.81 554 ILE A CA 1
ATOM 4373 C C . ILE A 1 554 ? 7.719 16.133 45.249 1.00 82.81 554 ILE A C 1
ATOM 4375 O O . ILE A 1 554 ? 7.518 17.150 45.908 1.00 82.81 554 ILE A O 1
ATOM 4379 N N . LEU A 1 555 ? 7.061 14.998 45.509 1.00 73.94 555 LEU A N 1
ATOM 4380 C CA . LEU A 1 555 ? 6.066 14.924 46.580 1.00 73.94 555 LEU A CA 1
ATOM 4381 C C . LEU A 1 555 ? 6.716 15.053 47.966 1.00 73.94 555 LEU A C 1
ATOM 4383 O O . LEU A 1 555 ? 6.165 15.726 48.831 1.00 73.94 555 LEU A O 1
ATOM 4387 N N . LEU A 1 556 ? 7.878 14.427 48.174 1.00 74.12 556 LEU A N 1
ATOM 4388 C CA . LEU A 1 556 ? 8.660 14.584 49.402 1.00 74.12 556 LEU A CA 1
ATOM 4389 C C . LEU A 1 556 ? 9.025 16.047 49.662 1.00 74.12 556 LEU A C 1
ATOM 4391 O O . LEU A 1 556 ? 8.843 16.520 50.779 1.00 74.12 556 LEU A O 1
ATOM 4395 N N . ASP A 1 557 ? 9.505 16.744 48.632 1.00 78.12 557 ASP A N 1
ATOM 4396 C CA . ASP A 1 557 ? 9.858 18.164 48.696 1.00 78.12 557 ASP A CA 1
ATOM 4397 C C . ASP A 1 557 ? 8.643 19.011 49.118 1.00 78.12 557 ASP A C 1
ATOM 4399 O O . ASP A 1 557 ? 8.698 19.755 50.092 1.00 78.12 557 ASP A O 1
ATOM 4403 N N . GLN A 1 558 ? 7.483 18.785 48.491 1.00 78.06 558 GLN A N 1
ATOM 4404 C CA . GLN A 1 558 ? 6.229 19.469 48.841 1.00 78.06 558 GLN A CA 1
ATOM 4405 C C . GLN A 1 558 ? 5.702 19.135 50.250 1.00 78.06 558 GLN A C 1
ATOM 4407 O O . GLN A 1 558 ? 5.025 19.961 50.860 1.00 78.06 558 GLN A O 1
ATOM 4412 N N . LEU A 1 559 ? 5.959 17.927 50.763 1.00 69.38 559 LEU A N 1
ATOM 4413 C CA . LEU A 1 559 ? 5.541 17.513 52.109 1.00 69.38 559 LEU A CA 1
ATOM 4414 C C . LEU A 1 559 ? 6.451 18.070 53.213 1.00 69.38 559 LEU A C 1
ATOM 4416 O O . LEU A 1 559 ? 6.000 18.184 54.355 1.00 69.38 559 LEU A O 1
ATOM 4420 N N . LEU A 1 560 ? 7.710 18.384 52.893 1.00 68.88 560 LEU A N 1
ATOM 4421 C CA . LEU A 1 560 ? 8.695 18.920 53.836 1.00 68.88 560 LEU A CA 1
ATOM 4422 C C . LEU A 1 560 ? 8.743 20.455 53.871 1.00 68.88 560 LEU A C 1
ATOM 4424 O O . LEU A 1 560 ? 9.137 20.996 54.906 1.00 68.88 560 LEU A O 1
ATOM 4428 N N . GLY A 1 561 ? 8.251 21.124 52.821 1.00 55.03 561 GLY A N 1
ATOM 4429 C CA . GLY A 1 561 ? 8.082 22.581 52.760 1.00 55.03 561 GLY A CA 1
ATOM 4430 C C . GLY A 1 561 ? 9.207 23.305 52.043 1.00 55.03 561 GLY A C 1
ATOM 4431 O O . GLY A 1 561 ? 10.361 23.218 52.521 1.00 55.03 561 GLY A O 1
#

pLDDT: mean 72.67, std 15.32, range [24.2, 90.06]

InterPro domains:
  IPR004131 Pyrophosphate-energised proton pump [PF03030] (428-553)
  IPR036397 Ribonuclease H superfamily [G3DSA:3.30.420.10] (163-421)
  IPR038717 Tc1-like transposase, DDE domain [PF13358] (196-376)

Radius of gyration: 43.37 Å; chains: 1; bounding box: 136×63×112 Å

Secondary structure (DSSP, 8-state):
-----PPPHHHHHHHHHHHHHHS-SSPPHHHHHHHHHHHHHHHHTT-TTHHHHHHHHTT--HHHHHHHHHHHHHHSS-------SSSS--TT-----HHHHHHHHHHHHHHHHTT----HHHHHHHHHHTTSS---TT-HHHHHHHHHHHHHHHHHTT-------S--TTSPPHHHHHHHHHHHHHHHHS-TT--EEE-------S----TT-----TT--PPPP----TTTT------SSS-PPPHHHHS-HHHHHHHHHHHHHHHHHTT--S-EEEE---TTTT---TTS--TTS-HHHHHHHHHHTT----TTS-HHHHHHHHHHHHHHHS-GGG--HHHHHHHHTT-EEEEPPTT-GGG-HHHHHHHHHHHHHHTT--TT--HHHHHHHHHHHHHT--HHHHHHHHHHHHHHHHHHHHHHHHHHHHH-HHHHHHHHHHHHHHHHHHHHHHHHHHHHHHHHHHHHHHTTTS-TTTHHHHHHHHHHHHHHHHHHHHHHHHHHHHHHHHHHIIIIIIIS---TT-TT-THHHHHHHHHHHHHHHHHHHHHHHHHHHHHH-